Protein AF-A0A5D2Q766-F1 (afdb_monomer_lite)

Radius of gyration: 27.26 Å; chains: 1; bounding box: 67×47×78 Å

InterPro domains:
  IPR008979 Galactose-binding-like domain superfamily [SSF49785] (137-238)
  IPR013857 NADH:ubiquinone oxidoreductase intermediate-associated protein 30 [PF08547] (145-200)
  IPR016040 NAD(P)-binding domain [PF13460] (11-126)
  IPR016040 NAD(P)-binding domain [PF13460] (270-369)
  IPR036291 NAD(P)-binding domain superfamily [SSF51735] (6-380)

Sequence (425 aa):
MGTSDYVLVVGATGGVGRRVVSNFRKKGLPVKALVRNEGKARKMLGPDIELIVGDITKESTLVAQYFKGVKKVINAASVIIGPKEGDTPDRAKYSQGVKFFEPEIKGDSPEMVEYIGMKNLINAVRESVGLRTGKLLFGFEDQLSKELDWGALDDVVMGGVSESTFQIDRTGGEGGKPTGLFKGIVSTANNGGFTSIRTKIRLPFSSLRPVFRARTVSDALPFNPSNVVSFQLMFSKFEYDGKLNPTFVEGPFELPLSTIKAYIKDPITPRFVHVSSAGVTRPDRPGIDLSKQPPAVRLNKELDFVLTFKLKGEDLIRESGIPYTIVRPCALTEEPAGADLVFDQGDNITGKISREEIALICIAALESPYACDKTFEVKSVVPFSEPFTVDPENPPPEKDYNIYFQTLKDGITGKESLEQSAIAV

Foldseek 3Di:
DDLAQEEEEECCLDLLNVLLLVVCVVVVHHYEYEEQDPVSCCVSNNDPHHYQHADLLDLVSLPLVSLRSHQAYEYPDFFDKAAPVDADPFRDAQDDPPHGGDIDTDDDALLSCLASSLLSVLVSNDVRNAFQVFAFQAADDDPDHDDFDKDKDFCVVQVFDWDWDWDWDCQPDDPRHIWIKIKTFFDPPSVGWKIKIKTFDQADPQPDFDDDPLEGDPPDDRDDSVDGTMDMDMDGLAHHPGHGDPPDDGTIDIDTGHTDGHHDDPPDAARYEYEFAQLLLPLLFPPDDLVPDDPCSVCCVVSVNNSPSNVNSVVCVVVSSGWYAYEHEAAEGCADPAADKDKAFLSDDHAYDYSSNVSLLSVLRRVDSLRTQFYIYMHGPDHSNDGDHADPVDGHDDDDCNVVSNVTDHPGHNCVSVVVVVVVD

Structure (mmCIF, N/CA/C/O backbone):
data_AF-A0A5D2Q766-F1
#
_entry.id   AF-A0A5D2Q766-F1
#
loop_
_atom_site.group_PDB
_atom_site.id
_atom_site.type_symbol
_atom_site.label_atom_id
_atom_site.label_alt_id
_atom_site.label_comp_id
_atom_site.label_asym_id
_atom_site.label_entity_id
_atom_site.label_seq_id
_atom_site.pdbx_PDB_ins_code
_atom_site.Cartn_x
_atom_site.Cartn_y
_atom_site.Cartn_z
_atom_site.occupancy
_atom_site.B_iso_or_equiv
_atom_site.auth_seq_id
_atom_site.auth_comp_id
_atom_site.auth_asym_id
_atom_site.auth_atom_id
_atom_site.pdbx_PDB_model_num
ATOM 1 N N . MET A 1 1 ? -17.844 20.133 3.866 1.00 33.69 1 MET A N 1
ATOM 2 C CA . MET A 1 1 ? -17.146 19.501 2.725 1.00 33.69 1 MET A CA 1
ATOM 3 C C . MET A 1 1 ? -17.056 18.013 3.011 1.00 33.69 1 MET A C 1
ATOM 5 O O . MET A 1 1 ? -16.485 17.647 4.034 1.00 33.69 1 MET A O 1
ATOM 9 N N . GLY A 1 2 ? -17.748 17.193 2.216 1.00 37.31 2 GLY A N 1
ATOM 10 C CA . GLY A 1 2 ? -17.831 15.746 2.425 1.00 37.31 2 GLY A CA 1
ATOM 11 C C . GLY A 1 2 ? -16.445 15.109 2.377 1.00 37.31 2 GLY A C 1
ATOM 12 O O . GLY A 1 2 ? -15.607 15.501 1.571 1.00 37.31 2 GLY A O 1
ATOM 13 N N . THR A 1 3 ? -16.177 14.176 3.284 1.00 43.59 3 THR A N 1
ATOM 14 C CA . THR A 1 3 ? -14.939 13.395 3.291 1.00 43.59 3 THR A CA 1
ATOM 15 C C . THR A 1 3 ? -15.003 12.388 2.148 1.00 43.59 3 THR A C 1
ATOM 17 O O . THR A 1 3 ? -15.432 11.260 2.362 1.00 43.59 3 THR A O 1
ATOM 20 N N . SER A 1 4 ? -14.658 12.810 0.932 1.00 56.34 4 SER A N 1
ATOM 21 C CA . SER A 1 4 ? -14.454 11.877 -0.175 1.00 56.34 4 SER A CA 1
ATOM 22 C C . SER A 1 4 ? -13.298 10.940 0.176 1.00 56.34 4 SER A C 1
ATOM 24 O O . SER A 1 4 ? -12.279 11.384 0.711 1.00 56.34 4 SER A O 1
ATOM 26 N N . ASP A 1 5 ? -13.470 9.650 -0.093 1.00 83.06 5 ASP A N 1
ATOM 27 C CA . ASP A 1 5 ? -12.434 8.642 0.106 1.00 83.06 5 ASP A CA 1
ATOM 28 C C . ASP A 1 5 ? -11.456 8.710 -1.071 1.00 83.06 5 ASP A C 1
ATOM 30 O O . ASP A 1 5 ? -11.770 8.279 -2.177 1.00 83.06 5 ASP A O 1
ATOM 34 N N . TYR A 1 6 ? -10.280 9.293 -0.850 1.00 90.69 6 TYR A N 1
ATOM 35 C CA . TYR A 1 6 ? -9.271 9.472 -1.892 1.00 90.69 6 TYR A CA 1
ATOM 36 C C . TYR A 1 6 ? -8.283 8.307 -1.938 1.00 90.69 6 TYR A C 1
ATOM 38 O O . TYR A 1 6 ? -7.861 7.786 -0.897 1.00 90.69 6 TYR A O 1
ATOM 46 N N . VAL A 1 7 ? -7.822 7.990 -3.150 1.00 96.56 7 VAL A N 1
ATOM 47 C CA . VAL A 1 7 ? -6.581 7.237 -3.357 1.00 96.56 7 VAL A CA 1
ATOM 48 C C . VAL A 1 7 ? -5.420 8.221 -3.477 1.00 96.56 7 VAL A C 1
ATOM 50 O O . VAL A 1 7 ? -5.449 9.133 -4.304 1.00 96.56 7 VAL A O 1
ATOM 53 N N . LEU A 1 8 ? -4.385 8.049 -2.660 1.00 98.12 8 LEU A N 1
ATOM 54 C CA . LEU A 1 8 ? -3.136 8.793 -2.790 1.00 98.12 8 LEU A CA 1
ATOM 55 C C . LEU A 1 8 ? -2.185 8.058 -3.733 1.00 98.12 8 LEU A C 1
ATOM 57 O O . LEU A 1 8 ? -1.851 6.901 -3.493 1.00 98.12 8 LEU A O 1
ATOM 61 N N . VAL A 1 9 ? -1.678 8.746 -4.752 1.00 98.62 9 VAL A N 1
ATOM 62 C CA . VAL A 1 9 ? -0.604 8.241 -5.612 1.00 98.62 9 VAL A CA 1
ATOM 63 C C . VAL A 1 9 ? 0.699 8.955 -5.267 1.00 98.62 9 VAL A C 1
ATOM 65 O O . VAL A 1 9 ? 0.835 10.166 -5.459 1.00 98.62 9 VAL A O 1
ATOM 68 N N . VAL A 1 10 ? 1.676 8.194 -4.781 1.00 98.44 10 VAL A N 1
ATOM 69 C CA . VAL A 1 10 ? 3.038 8.670 -4.503 1.00 98.44 10 VAL A CA 1
ATOM 70 C C . VAL A 1 10 ? 3.945 8.279 -5.669 1.00 98.44 10 VAL A C 1
ATOM 72 O O . VAL A 1 10 ? 3.796 7.206 -6.250 1.00 98.44 10 VAL A O 1
ATOM 75 N N . GLY A 1 11 ? 4.847 9.176 -6.080 1.00 96.50 11 GLY A N 1
ATOM 76 C CA . GLY A 1 11 ? 5.590 9.002 -7.335 1.00 96.50 11 GLY A CA 1
ATOM 77 C C . GLY A 1 11 ? 4.735 9.275 -8.582 1.00 96.50 11 GLY A C 1
ATOM 78 O O . GLY A 1 11 ? 5.016 8.759 -9.663 1.00 96.50 11 GLY A O 1
ATOM 79 N N . ALA A 1 12 ? 3.701 10.116 -8.457 1.00 96.19 12 ALA A N 1
ATOM 80 C CA . ALA A 1 12 ? 2.713 10.400 -9.503 1.00 96.19 12 ALA A CA 1
ATOM 81 C C . ALA A 1 12 ? 3.284 11.013 -10.797 1.00 96.19 12 ALA A C 1
ATOM 83 O O . ALA A 1 12 ? 2.662 10.927 -11.847 1.00 96.19 12 ALA A O 1
ATOM 84 N N . THR A 1 13 ? 4.472 11.620 -10.754 1.00 94.62 13 THR A N 1
ATOM 85 C CA . THR A 1 13 ? 5.161 12.141 -11.955 1.00 94.62 13 THR A CA 1
ATOM 86 C C . THR A 1 13 ? 6.127 11.126 -12.584 1.00 94.62 13 THR A C 1
ATOM 88 O O . THR A 1 13 ? 6.763 11.417 -13.599 1.00 94.62 13 THR A O 1
ATOM 91 N N . GLY A 1 14 ? 6.245 9.933 -11.993 1.00 92.94 14 GLY A N 1
ATOM 92 C CA . GLY A 1 14 ? 7.032 8.810 -12.495 1.00 92.94 14 GLY A CA 1
ATOM 93 C C . GLY A 1 14 ? 6.315 8.011 -13.587 1.00 92.94 14 GLY A C 1
ATOM 94 O O . GLY A 1 14 ? 5.166 8.275 -13.936 1.00 92.94 14 GLY A O 1
ATOM 95 N N . GLY A 1 15 ? 7.007 7.011 -14.140 1.00 93.12 15 GLY A N 1
ATOM 96 C CA . GLY A 1 15 ? 6.509 6.234 -15.282 1.00 93.12 15 GLY A CA 1
ATOM 97 C C . GLY A 1 15 ? 5.234 5.430 -14.995 1.00 93.12 15 GLY A C 1
ATOM 98 O O . GLY A 1 15 ? 4.322 5.454 -15.818 1.00 93.12 15 GLY A O 1
ATOM 99 N N . VAL A 1 16 ? 5.170 4.758 -13.839 1.00 97.25 16 VAL A N 1
ATOM 100 C CA . VAL A 1 16 ? 3.989 3.994 -13.387 1.00 97.25 16 VAL A CA 1
ATOM 101 C C . VAL A 1 16 ? 2.967 4.922 -12.729 1.00 97.25 16 VAL A C 1
ATOM 103 O O . VAL A 1 16 ? 1.810 4.948 -13.135 1.00 97.25 16 VAL A O 1
ATOM 106 N N . GLY A 1 17 ? 3.390 5.757 -11.771 1.00 97.69 17 GLY A N 1
ATOM 107 C CA . GLY A 1 17 ? 2.482 6.637 -11.025 1.00 97.69 17 GLY A CA 1
ATOM 108 C C . GLY A 1 17 ? 1.650 7.574 -11.911 1.00 97.69 17 GLY A C 1
ATOM 109 O O . GLY A 1 17 ? 0.458 7.748 -11.662 1.00 97.69 17 GLY A O 1
ATOM 110 N N . ARG A 1 18 ? 2.219 8.112 -13.001 1.00 96.69 18 ARG A N 1
ATOM 111 C CA . ARG A 1 18 ? 1.466 8.948 -13.957 1.00 96.69 18 ARG A CA 1
ATOM 112 C C . ARG A 1 18 ? 0.329 8.180 -14.629 1.00 96.69 18 ARG A C 1
ATOM 114 O O . ARG A 1 18 ? -0.745 8.734 -14.847 1.00 96.69 18 ARG A O 1
AT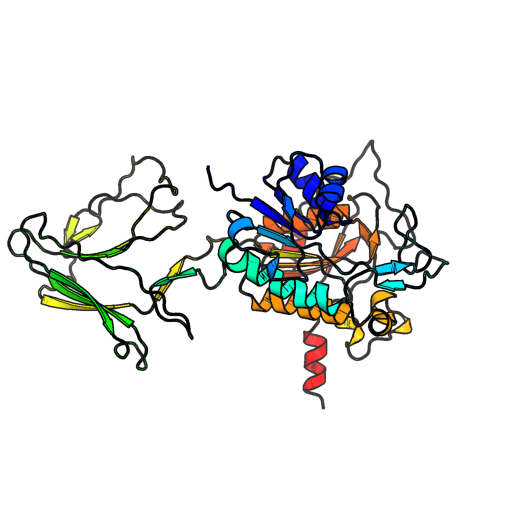OM 121 N N . ARG A 1 19 ? 0.569 6.912 -14.962 1.00 98.00 19 ARG A N 1
ATOM 122 C CA . ARG A 1 19 ? -0.416 6.028 -15.596 1.00 98.00 19 ARG A CA 1
ATOM 123 C C . ARG A 1 19 ? -1.512 5.639 -14.619 1.00 98.00 19 ARG A C 1
ATOM 125 O O . ARG A 1 19 ? -2.681 5.683 -14.983 1.00 98.00 19 ARG A O 1
ATOM 132 N N . VAL A 1 20 ? -1.156 5.386 -13.360 1.00 98.31 20 VAL A N 1
ATOM 133 C CA . VAL A 1 20 ? -2.128 5.185 -12.275 1.00 98.31 20 VAL A CA 1
ATOM 134 C C . VAL A 1 20 ? -3.062 6.395 -12.168 1.00 98.31 20 VAL A C 1
ATOM 136 O O . VAL A 1 20 ? -4.278 6.242 -12.253 1.00 98.31 20 VAL A O 1
ATOM 139 N N . VAL A 1 21 ? -2.508 7.611 -12.076 1.00 97.81 21 VAL A N 1
ATOM 140 C CA . VAL A 1 21 ? -3.301 8.854 -12.041 1.00 97.81 21 VAL A CA 1
ATOM 141 C C . VAL A 1 21 ? -4.197 8.992 -13.275 1.00 97.81 21 VAL A C 1
ATOM 143 O O . VAL A 1 21 ? -5.378 9.306 -13.140 1.00 97.81 21 VAL A O 1
ATOM 146 N N . SER A 1 22 ? -3.659 8.751 -14.475 1.00 96.62 22 SER A N 1
ATOM 147 C CA . SER A 1 22 ? -4.430 8.832 -15.721 1.00 96.62 22 SER A CA 1
ATOM 148 C C . SER A 1 22 ? -5.616 7.863 -15.721 1.00 96.62 22 SER A C 1
ATOM 150 O O . SER A 1 22 ? -6.728 8.269 -16.053 1.00 96.62 22 SER A O 1
ATOM 152 N N . ASN A 1 23 ? -5.408 6.620 -15.283 1.00 96.50 23 ASN A N 1
ATOM 153 C CA . ASN A 1 23 ? -6.459 5.610 -15.203 1.00 96.50 23 ASN A CA 1
ATOM 154 C C . ASN A 1 23 ? -7.538 5.961 -14.168 1.00 96.50 23 ASN A C 1
ATOM 156 O O . ASN A 1 23 ? -8.722 5.856 -14.485 1.00 96.50 23 ASN A O 1
ATOM 160 N N . PHE A 1 24 ? -7.173 6.461 -12.981 1.00 95.50 24 PHE A N 1
ATOM 161 C CA . PHE A 1 24 ? -8.167 6.949 -12.013 1.00 95.50 24 PHE A CA 1
ATOM 162 C C . PHE A 1 24 ? -9.009 8.094 -12.582 1.00 95.50 24 PHE A C 1
ATOM 164 O O . PHE A 1 24 ? -10.233 8.063 -12.466 1.00 95.50 24 PHE A O 1
ATOM 171 N N . ARG A 1 25 ? -8.377 9.064 -13.261 1.00 93.81 25 ARG A N 1
ATOM 172 C CA . ARG A 1 25 ? -9.096 10.174 -13.905 1.00 93.81 25 ARG A CA 1
ATOM 173 C C . ARG A 1 25 ? -10.057 9.686 -14.987 1.00 93.81 25 ARG A C 1
ATOM 175 O O . ARG A 1 25 ? -11.198 10.132 -15.008 1.00 93.81 25 ARG A O 1
ATOM 182 N N . LYS A 1 26 ? -9.628 8.752 -15.846 1.00 93.25 26 LYS A N 1
ATOM 183 C CA . LYS A 1 26 ? -10.492 8.141 -16.875 1.00 93.25 26 LYS A CA 1
ATOM 184 C C . LYS A 1 26 ? -11.706 7.434 -16.262 1.00 93.25 26 LYS A C 1
ATOM 186 O O . LYS A 1 26 ? -12.789 7.509 -16.827 1.00 93.25 26 LYS A O 1
ATOM 191 N N . LYS A 1 27 ? -11.536 6.791 -15.101 1.00 90.31 27 LYS A N 1
ATOM 192 C CA . LYS A 1 27 ? -12.610 6.109 -14.357 1.00 90.31 27 LYS A CA 1
ATOM 193 C C . LYS A 1 27 ? -13.446 7.050 -13.467 1.00 90.31 27 LYS A C 1
ATOM 195 O O . LYS A 1 27 ? -14.343 6.578 -12.780 1.00 90.31 27 LYS A O 1
ATOM 200 N N . GLY A 1 28 ? -13.160 8.358 -13.445 1.00 89.81 28 GLY A N 1
ATOM 201 C CA . GLY A 1 28 ? -13.872 9.332 -12.604 1.00 89.81 28 GLY A CA 1
ATOM 202 C C . GLY A 1 28 ? -13.662 9.137 -11.097 1.00 89.81 28 GLY A C 1
ATOM 203 O O . GLY A 1 28 ? -14.458 9.611 -10.290 1.00 89.81 28 GLY A O 1
ATOM 204 N N . LEU A 1 29 ? -12.607 8.421 -10.708 1.00 87.94 29 LEU A N 1
ATOM 205 C CA . LEU A 1 29 ? -12.331 8.069 -9.322 1.00 87.94 29 LEU A CA 1
ATOM 206 C C . LEU A 1 29 ? -11.473 9.152 -8.634 1.00 87.94 29 LEU A C 1
ATOM 208 O O . LEU A 1 29 ? -10.527 9.669 -9.239 1.00 87.94 29 LEU A O 1
ATOM 212 N N . PRO A 1 30 ? -11.760 9.491 -7.363 1.00 91.00 30 PRO A N 1
ATOM 213 C CA . PRO A 1 30 ? -11.058 10.545 -6.635 1.00 91.00 30 PRO A CA 1
ATOM 214 C C . PRO A 1 30 ? -9.603 10.160 -6.332 1.00 91.00 30 PRO A C 1
ATOM 216 O O . PRO A 1 30 ? -9.321 9.186 -5.630 1.00 91.00 30 PRO A O 1
ATOM 219 N N . VAL A 1 31 ? -8.664 10.975 -6.817 1.00 95.12 31 VAL A N 1
ATOM 220 C CA . VAL A 1 31 ? -7.222 10.742 -6.674 1.00 95.12 31 VAL A CA 1
ATOM 221 C C . VAL A 1 31 ? -6.493 12.006 -6.223 1.00 95.12 31 VAL A C 1
ATOM 223 O O . VAL A 1 31 ? -6.722 13.090 -6.762 1.00 95.12 31 VAL A O 1
ATOM 226 N N . LYS A 1 32 ? -5.585 11.854 -5.252 1.00 96.38 32 LYS A N 1
ATOM 227 C CA . LYS A 1 32 ? -4.598 12.874 -4.868 1.00 96.38 32 LYS A CA 1
ATOM 228 C C . LYS A 1 32 ? -3.207 12.430 -5.296 1.00 96.38 32 LYS A C 1
ATOM 230 O O . LYS A 1 32 ? -2.880 11.249 -5.193 1.00 96.38 32 LYS A O 1
ATOM 235 N N . ALA A 1 33 ? -2.361 13.360 -5.715 1.00 98.00 33 ALA A N 1
ATOM 236 C CA . ALA A 1 33 ? -0.972 13.069 -6.065 1.00 98.00 33 ALA A CA 1
ATOM 237 C C . ALA A 1 33 ? 0.001 13.743 -5.088 1.00 98.00 33 ALA A C 1
ATOM 239 O O . ALA A 1 33 ? 0.001 14.967 -4.963 1.00 98.00 33 ALA A O 1
ATOM 240 N N . LEU A 1 34 ? 0.861 12.952 -4.435 1.00 98.00 34 LEU A N 1
ATOM 241 C CA . LEU A 1 34 ? 1.992 13.473 -3.659 1.00 98.00 34 LEU A CA 1
ATOM 242 C C . LEU A 1 34 ? 3.156 13.774 -4.607 1.00 98.00 34 LEU A C 1
ATOM 244 O O . LEU A 1 34 ? 3.647 12.881 -5.311 1.00 98.00 34 LEU A O 1
ATOM 248 N N . VAL A 1 35 ? 3.591 15.032 -4.643 1.00 97.25 35 VAL A N 1
ATOM 249 C CA . VAL A 1 35 ? 4.596 15.519 -5.595 1.00 97.25 35 VAL A CA 1
ATOM 250 C C . VAL A 1 35 ? 5.613 16.443 -4.933 1.00 97.25 35 VAL A C 1
ATOM 252 O O . VAL A 1 35 ? 5.270 17.275 -4.104 1.00 97.25 35 VAL A O 1
ATOM 255 N N . ARG A 1 36 ? 6.875 16.351 -5.369 1.00 95.19 36 ARG A N 1
ATOM 256 C CA . ARG A 1 36 ? 7.952 17.242 -4.898 1.00 95.19 36 ARG A CA 1
ATOM 257 C C . ARG A 1 36 ? 7.919 18.628 -5.544 1.00 95.19 36 ARG A C 1
ATOM 259 O O . ARG A 1 36 ? 8.296 19.611 -4.924 1.00 95.19 36 ARG A O 1
ATOM 266 N N . ASN A 1 37 ? 7.497 18.707 -6.808 1.00 95.00 37 ASN A N 1
ATOM 267 C CA . ASN A 1 37 ? 7.486 19.944 -7.588 1.00 95.00 37 ASN A CA 1
ATOM 268 C C . ASN A 1 37 ? 6.102 20.156 -8.208 1.00 95.00 37 ASN A C 1
ATOM 270 O O . ASN A 1 37 ? 5.711 19.427 -9.125 1.00 95.00 37 ASN A O 1
ATOM 274 N N . GLU A 1 38 ? 5.378 21.158 -7.710 1.00 96.00 38 GLU A N 1
ATOM 275 C CA . GLU A 1 38 ? 4.026 21.476 -8.169 1.00 96.00 38 GLU A CA 1
ATOM 276 C C . GLU A 1 38 ? 3.994 21.887 -9.645 1.00 96.00 38 GLU A C 1
ATOM 278 O O . GLU A 1 38 ? 3.209 21.337 -10.413 1.00 96.00 38 GLU A O 1
ATOM 283 N N . GLY A 1 39 ? 4.879 22.790 -10.082 1.00 96.00 39 GLY A N 1
ATOM 284 C CA . GLY A 1 39 ? 4.891 23.274 -11.466 1.00 96.00 39 GLY A CA 1
ATOM 285 C C . GLY A 1 39 ? 5.077 22.149 -12.490 1.00 96.00 39 GLY A C 1
ATOM 286 O O . GLY A 1 39 ? 4.365 22.084 -13.495 1.00 96.00 39 GLY A O 1
ATOM 287 N N . LYS A 1 40 ? 5.986 21.207 -12.214 1.00 94.19 40 LYS A N 1
ATOM 288 C CA . LYS A 1 40 ? 6.177 19.992 -13.020 1.00 94.19 40 LYS A CA 1
ATOM 289 C C . LYS A 1 40 ? 4.933 19.103 -12.984 1.00 94.19 40 LYS A C 1
ATOM 291 O O . LYS A 1 40 ? 4.513 18.610 -14.028 1.00 94.19 40 LYS A O 1
ATOM 296 N N . ALA A 1 41 ? 4.341 18.902 -11.807 1.00 95.88 41 ALA A N 1
ATOM 297 C CA . ALA A 1 41 ? 3.150 18.075 -11.651 1.00 95.88 41 ALA A CA 1
ATOM 298 C C . ALA A 1 41 ? 1.951 18.633 -12.428 1.00 95.88 41 ALA A C 1
ATOM 300 O O . ALA A 1 41 ? 1.324 17.878 -13.164 1.00 95.88 41 ALA A O 1
ATOM 301 N N . ARG A 1 42 ? 1.685 19.943 -12.360 1.00 95.38 42 ARG A N 1
ATOM 302 C CA . ARG A 1 42 ? 0.602 20.603 -13.112 1.00 95.38 42 ARG A CA 1
ATOM 303 C C . ARG A 1 42 ? 0.769 20.433 -14.621 1.00 95.38 42 ARG A C 1
ATOM 305 O O . ARG A 1 42 ? -0.186 20.074 -15.301 1.00 95.38 42 ARG A O 1
ATOM 312 N N . LYS A 1 43 ? 1.994 20.602 -15.134 1.00 95.31 43 LYS A N 1
ATOM 313 C CA . LYS A 1 43 ? 2.309 20.374 -16.557 1.00 95.31 43 LYS A CA 1
ATOM 314 C C . LYS A 1 43 ? 2.071 18.924 -16.989 1.00 95.31 43 LYS A C 1
ATOM 316 O O . LYS A 1 43 ? 1.634 18.690 -18.107 1.00 95.31 43 LYS A O 1
ATOM 321 N N . MET A 1 44 ? 2.377 17.952 -16.126 1.00 94.44 44 MET A N 1
ATOM 322 C CA . MET A 1 44 ? 2.306 16.525 -16.469 1.00 94.44 44 MET A CA 1
ATOM 323 C C . MET A 1 44 ? 0.941 15.878 -16.211 1.00 94.44 44 MET A C 1
ATOM 325 O O . MET A 1 44 ? 0.588 14.929 -16.905 1.00 94.44 44 MET A O 1
ATOM 329 N N . LEU A 1 45 ? 0.220 16.324 -15.182 1.00 95.25 45 LEU A N 1
ATOM 330 C CA . LEU A 1 45 ? -0.993 15.676 -14.671 1.00 95.25 45 LEU A CA 1
ATOM 331 C C . LEU A 1 45 ? -2.259 16.504 -14.925 1.00 95.25 45 LEU A C 1
ATOM 333 O O . LEU A 1 45 ? -3.361 15.975 -14.780 1.00 95.25 45 LEU A O 1
ATOM 337 N N . GLY A 1 46 ? -2.108 17.767 -15.334 1.00 90.88 46 GLY A N 1
ATOM 338 C CA . GLY A 1 46 ? -3.190 18.722 -15.558 1.00 90.88 46 GLY A CA 1
ATOM 339 C C . GLY A 1 46 ? -3.462 19.629 -14.349 1.00 90.88 46 GLY A C 1
ATOM 340 O O . GLY A 1 46 ? -2.931 19.400 -13.258 1.00 90.88 46 GLY A O 1
ATOM 341 N N . PRO A 1 47 ? -4.282 20.678 -14.530 1.00 90.19 47 PRO A N 1
ATOM 342 C CA . PRO A 1 47 ? -4.572 21.649 -13.476 1.00 90.19 47 PRO A CA 1
ATOM 343 C C . PRO A 1 47 ? -5.490 21.090 -12.380 1.00 90.19 47 PRO A C 1
ATOM 345 O O . PRO A 1 47 ? -5.264 21.388 -11.211 1.00 90.19 47 PRO A O 1
ATOM 348 N N . ASP A 1 48 ? -6.445 20.225 -12.732 1.00 88.00 48 ASP A N 1
ATOM 349 C CA . ASP A 1 48 ? -7.574 19.851 -11.859 1.00 88.00 48 ASP A CA 1
ATOM 350 C C . ASP A 1 48 ? -7.271 18.749 -10.835 1.00 88.00 48 ASP A C 1
ATOM 352 O O . ASP A 1 48 ? -8.132 18.383 -10.037 1.00 88.00 48 ASP A O 1
ATOM 356 N N . ILE A 1 49 ? -6.068 18.169 -10.858 1.00 91.88 49 ILE A N 1
ATOM 357 C CA . ILE A 1 49 ? -5.701 17.130 -9.894 1.00 91.88 49 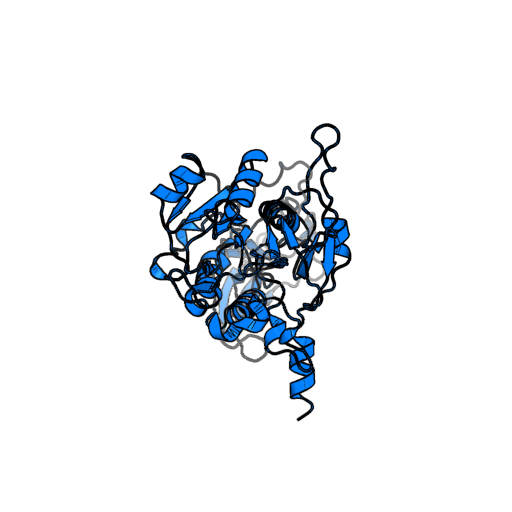ILE A CA 1
ATOM 358 C C . ILE A 1 49 ? -5.435 17.738 -8.516 1.00 91.88 49 ILE A C 1
ATOM 360 O O . ILE A 1 49 ? -4.740 18.747 -8.381 1.00 91.88 49 ILE A O 1
ATOM 364 N N . GLU A 1 50 ? -5.930 17.101 -7.462 1.00 93.62 50 GLU A N 1
ATOM 365 C CA . GLU A 1 50 ? -5.573 17.503 -6.109 1.00 93.62 50 GLU A CA 1
ATOM 366 C C . GLU A 1 50 ? -4.125 17.084 -5.811 1.00 93.62 50 GLU A C 1
ATOM 368 O O . GLU A 1 50 ? -3.765 15.905 -5.887 1.00 93.62 50 GLU A O 1
ATOM 373 N N . LEU A 1 51 ? -3.273 18.063 -5.506 1.00 96.00 51 LEU A N 1
ATOM 374 C CA . LEU A 1 51 ? -1.861 17.838 -5.212 1.00 96.00 51 LEU A CA 1
ATOM 375 C C . LEU A 1 51 ? -1.602 17.992 -3.719 1.00 96.00 51 LEU A C 1
ATOM 377 O O . LEU A 1 51 ? -2.074 18.936 -3.091 1.00 96.00 51 LEU A O 1
ATOM 381 N N . ILE A 1 52 ? -0.780 17.097 -3.186 1.00 96.62 52 ILE A N 1
ATOM 382 C CA . ILE A 1 52 ? -0.088 17.291 -1.916 1.00 96.62 52 ILE A CA 1
ATOM 383 C C . ILE A 1 52 ? 1.367 17.568 -2.278 1.00 96.62 52 ILE A C 1
ATOM 385 O O . ILE A 1 52 ? 2.016 16.734 -2.911 1.00 96.62 52 ILE A O 1
ATOM 389 N N . VAL A 1 53 ? 1.876 18.746 -1.925 1.00 96.88 53 VAL A N 1
ATOM 390 C CA . VAL A 1 53 ? 3.284 19.082 -2.155 1.00 96.88 53 VAL A CA 1
ATOM 391 C C . VAL A 1 53 ? 4.093 18.613 -0.954 1.00 96.88 53 VAL A C 1
ATOM 393 O O . VAL A 1 53 ? 3.864 19.070 0.162 1.00 96.88 53 VAL A O 1
ATOM 396 N N . GLY A 1 54 ? 5.018 17.685 -1.180 1.00 96.88 54 GLY A N 1
ATOM 397 C CA . GLY A 1 54 ? 5.830 17.088 -0.126 1.00 96.88 54 GLY A CA 1
ATOM 398 C C . GLY A 1 54 ? 6.910 16.163 -0.677 1.00 96.88 54 GLY A C 1
ATOM 399 O O . GLY A 1 54 ? 6.852 15.706 -1.823 1.00 96.88 54 GLY A O 1
ATOM 400 N N . ASP A 1 55 ? 7.911 15.898 0.151 1.00 96.69 55 ASP A N 1
ATOM 401 C CA . ASP A 1 55 ? 9.050 15.043 -0.148 1.00 96.69 55 ASP A CA 1
ATOM 402 C C . ASP A 1 55 ? 9.132 13.931 0.895 1.00 96.69 55 ASP A C 1
ATOM 404 O O . ASP A 1 55 ? 9.331 14.192 2.079 1.00 96.69 55 ASP A O 1
ATOM 408 N N . ILE A 1 56 ? 8.988 12.678 0.459 1.00 97.44 56 ILE A N 1
ATOM 409 C CA . ILE A 1 56 ? 8.998 11.540 1.381 1.00 97.44 56 ILE A CA 1
ATOM 410 C C . ILE A 1 56 ? 10.329 11.411 2.131 1.00 97.44 56 ILE A C 1
ATOM 412 O O . ILE A 1 56 ? 10.344 10.942 3.263 1.00 97.44 56 ILE A O 1
ATOM 416 N N . THR A 1 57 ? 11.430 11.908 1.564 1.00 97.25 57 THR A N 1
ATOM 417 C CA . THR A 1 57 ? 12.744 11.918 2.226 1.00 97.25 57 THR A CA 1
ATOM 418 C C . THR A 1 57 ? 12.817 12.910 3.397 1.00 97.25 57 THR A C 1
ATOM 420 O O . THR A 1 57 ? 13.753 12.857 4.192 1.00 97.25 57 THR A O 1
ATOM 423 N N . LYS A 1 58 ? 11.824 13.803 3.537 1.00 97.25 58 LYS A N 1
ATOM 424 C CA . LYS A 1 58 ? 11.765 14.873 4.541 1.00 97.25 58 LYS A CA 1
ATOM 425 C C . LYS A 1 58 ? 10.443 14.817 5.302 1.00 97.25 58 LYS A C 1
ATOM 427 O O . LYS A 1 58 ? 9.446 15.405 4.878 1.00 97.25 58 LYS A O 1
ATOM 432 N N . GLU A 1 59 ? 10.459 14.165 6.462 1.00 95.69 59 GLU A N 1
ATOM 433 C CA . GLU A 1 59 ? 9.285 13.988 7.331 1.00 95.69 59 GLU A CA 1
ATOM 434 C C . GLU A 1 59 ? 8.530 15.299 7.605 1.00 95.69 59 GLU A C 1
ATOM 436 O O . GLU A 1 59 ? 7.305 15.334 7.517 1.00 95.69 59 GLU A O 1
ATOM 441 N N . SER A 1 60 ? 9.249 16.405 7.825 1.00 96.06 60 SER A N 1
ATOM 442 C CA . SER A 1 60 ? 8.665 17.729 8.092 1.00 96.06 60 SER A CA 1
ATOM 443 C C . SER A 1 60 ? 7.750 18.259 6.981 1.00 96.06 60 SER A C 1
ATOM 445 O O . SER A 1 60 ? 6.940 19.152 7.224 1.00 96.06 60 SER A O 1
ATOM 447 N N . THR A 1 61 ? 7.848 17.715 5.766 1.00 96.69 61 THR A N 1
ATOM 448 C CA . THR A 1 61 ? 6.993 18.094 4.634 1.00 96.69 61 THR A CA 1
ATOM 449 C C . THR A 1 61 ? 5.710 17.261 4.542 1.00 96.69 61 THR A C 1
ATOM 451 O O . THR A 1 61 ? 4.778 17.644 3.834 1.00 96.69 61 THR A O 1
ATOM 454 N N . LEU A 1 62 ? 5.617 16.143 5.270 1.00 95.56 62 LEU A N 1
ATOM 455 C CA . LEU A 1 62 ? 4.482 15.218 5.238 1.00 95.56 62 LEU A CA 1
ATOM 456 C C . LEU A 1 62 ? 3.474 15.525 6.354 1.00 95.56 62 LEU A C 1
ATOM 458 O O . LEU A 1 62 ? 3.192 14.702 7.224 1.00 95.56 62 LEU A O 1
ATOM 462 N N . VAL A 1 63 ? 2.894 16.723 6.324 1.00 88.94 63 VAL A N 1
ATOM 463 C CA . VAL A 1 63 ? 1.939 17.154 7.355 1.00 88.94 63 VAL A CA 1
ATOM 464 C C . VAL A 1 63 ? 0.665 16.297 7.307 1.00 88.94 63 VAL A C 1
ATOM 466 O O . VAL A 1 63 ? -0.058 16.302 6.309 1.00 88.94 63 VAL A O 1
ATOM 469 N N . ALA A 1 64 ? 0.342 15.618 8.415 1.00 81.12 64 ALA A N 1
ATOM 470 C CA . ALA A 1 64 ? -0.786 14.683 8.538 1.00 81.12 64 ALA A CA 1
ATOM 471 C C . ALA A 1 64 ? -2.134 15.238 8.030 1.00 81.12 64 ALA A C 1
ATOM 473 O O . ALA A 1 64 ? -2.945 14.507 7.459 1.00 81.12 64 ALA A O 1
ATOM 474 N N . GLN A 1 65 ? -2.370 16.547 8.183 1.00 81.56 65 GLN A N 1
ATOM 475 C CA . GLN A 1 65 ? -3.600 17.205 7.731 1.00 81.56 65 GLN A CA 1
ATOM 476 C C . GLN A 1 65 ? -3.849 17.068 6.220 1.00 81.56 65 GLN A C 1
ATOM 478 O O . GLN A 1 65 ? -5.004 16.980 5.801 1.00 81.56 65 GLN A O 1
ATOM 483 N N . TYR A 1 66 ? -2.791 17.003 5.405 1.00 88.44 66 TYR A N 1
ATOM 484 C CA . TYR A 1 66 ? -2.910 16.876 3.950 1.00 88.44 66 TYR A CA 1
ATOM 485 C C . TYR A 1 66 ? -3.389 15.483 3.524 1.00 88.44 66 TYR A C 1
ATOM 487 O O . TYR A 1 66 ? -4.021 15.331 2.479 1.00 88.44 66 TYR A O 1
ATOM 495 N N . PHE A 1 67 ? -3.182 14.477 4.376 1.00 89.50 67 PHE A N 1
ATOM 496 C CA . PHE A 1 67 ? -3.594 13.090 4.151 1.00 89.50 67 PHE A CA 1
ATOM 497 C C . PHE A 1 67 ? -5.010 12.791 4.661 1.00 89.50 67 PHE A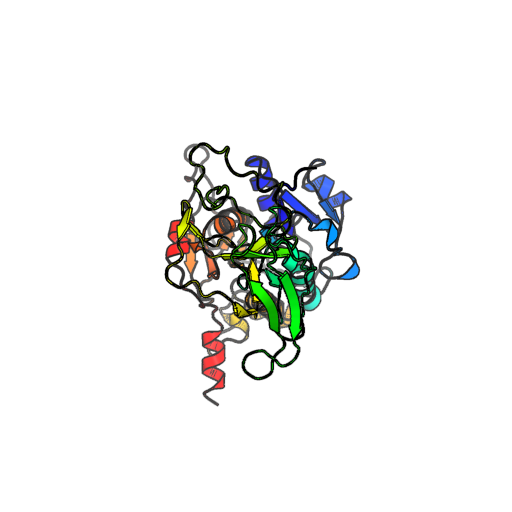 C 1
ATOM 499 O O . PHE A 1 67 ? -5.491 11.656 4.568 1.00 89.50 67 PHE A O 1
ATOM 506 N N . LYS A 1 68 ? -5.726 13.796 5.182 1.00 82.94 68 LYS A N 1
ATOM 507 C CA . LYS A 1 68 ? -7.118 13.638 5.615 1.00 82.94 68 LYS A CA 1
ATOM 508 C C . LYS A 1 68 ? -7.999 13.205 4.435 1.00 82.94 68 LYS A C 1
ATOM 510 O O . LYS A 1 68 ? -8.012 13.843 3.384 1.00 82.94 68 LYS A O 1
ATOM 515 N N . GLY A 1 69 ? -8.750 12.121 4.634 1.00 83.19 69 GLY A N 1
ATOM 516 C CA . GLY A 1 69 ? -9.614 11.525 3.606 1.00 83.19 69 GLY A CA 1
ATOM 517 C C . GLY A 1 69 ? -8.908 10.521 2.688 1.00 83.19 69 GLY A C 1
ATOM 518 O O . GLY A 1 69 ? -9.577 9.850 1.913 1.00 83.19 69 GLY A O 1
ATOM 519 N N . VAL A 1 70 ? -7.584 10.360 2.788 1.00 91.75 70 VAL A N 1
ATOM 520 C CA . VAL A 1 70 ? -6.862 9.291 2.082 1.00 91.75 70 VAL A CA 1
ATOM 521 C C . VAL A 1 70 ? -7.194 7.943 2.722 1.00 91.75 70 VAL A C 1
ATOM 523 O O . VAL A 1 70 ? -6.898 7.723 3.894 1.00 91.75 70 VAL A O 1
ATOM 526 N N . LYS A 1 71 ? -7.792 7.030 1.955 1.00 90.94 71 LYS A N 1
ATOM 527 C CA . LYS A 1 71 ? -8.154 5.677 2.424 1.00 90.94 71 LYS A CA 1
ATOM 528 C C . LYS A 1 71 ? -7.301 4.569 1.846 1.00 90.94 71 LYS A C 1
ATOM 530 O O . LYS A 1 71 ? -7.281 3.472 2.397 1.00 90.94 71 LYS A O 1
ATOM 535 N N . LYS A 1 72 ? -6.647 4.839 0.723 1.00 95.75 72 LYS A N 1
ATOM 536 C CA . LYS A 1 72 ? -5.812 3.889 -0.001 1.00 95.75 72 LYS A CA 1
ATOM 537 C C . LYS A 1 72 ? -4.602 4.627 -0.565 1.00 95.75 72 LYS A C 1
ATOM 539 O O . LYS A 1 72 ? -4.709 5.802 -0.922 1.00 95.75 72 LYS A O 1
ATOM 544 N N . VAL A 1 73 ? -3.467 3.949 -0.656 1.00 98.44 73 VAL A N 1
ATOM 545 C CA . VAL A 1 73 ? -2.218 4.491 -1.202 1.00 98.44 73 VAL A CA 1
ATOM 546 C C . VAL A 1 73 ? -1.709 3.561 -2.293 1.00 98.44 73 VAL A C 1
ATOM 548 O O . VAL A 1 73 ? -1.636 2.355 -2.084 1.00 98.44 73 VAL A O 1
ATOM 551 N N . ILE A 1 74 ? -1.320 4.123 -3.435 1.00 98.81 74 ILE A N 1
ATOM 552 C CA . ILE A 1 74 ? -0.434 3.468 -4.398 1.00 98.81 74 ILE A CA 1
ATOM 553 C C . ILE A 1 74 ? 0.906 4.193 -4.348 1.00 98.81 74 ILE A C 1
ATOM 555 O O . ILE A 1 74 ? 1.025 5.347 -4.771 1.00 98.81 74 ILE A O 1
ATOM 559 N N . ASN A 1 75 ? 1.920 3.518 -3.817 1.00 98.81 75 ASN A N 1
ATOM 560 C CA . ASN A 1 75 ? 3.276 4.031 -3.767 1.00 98.81 75 ASN A CA 1
ATOM 561 C C . ASN A 1 75 ? 4.099 3.506 -4.947 1.00 98.81 75 ASN A C 1
ATOM 563 O O . ASN A 1 75 ? 4.540 2.356 -4.944 1.00 98.81 75 ASN A O 1
ATOM 567 N N . ALA A 1 76 ? 4.337 4.387 -5.916 1.00 98.25 76 ALA A N 1
ATOM 568 C CA . ALA A 1 76 ? 5.231 4.176 -7.049 1.00 98.25 76 ALA A CA 1
ATOM 569 C C . ALA A 1 76 ? 6.447 5.124 -7.018 1.00 98.25 76 ALA A C 1
ATOM 571 O O . ALA A 1 76 ? 7.083 5.343 -8.055 1.00 98.25 76 ALA A O 1
ATOM 572 N N . ALA A 1 77 ? 6.755 5.733 -5.864 1.00 96.62 77 ALA A N 1
ATOM 573 C CA . ALA A 1 77 ? 8.026 6.425 -5.692 1.00 96.62 77 ALA A CA 1
ATOM 574 C C . ALA A 1 77 ? 9.164 5.410 -5.607 1.00 96.62 77 ALA A C 1
ATOM 576 O O . ALA A 1 77 ? 9.025 4.336 -5.031 1.00 96.62 77 ALA A O 1
ATOM 577 N N . SER A 1 78 ? 10.283 5.773 -6.215 1.00 93.56 78 SER A N 1
ATOM 578 C CA . SER A 1 78 ? 11.509 4.994 -6.206 1.00 93.56 78 SER A CA 1
ATOM 579 C C . SER A 1 78 ? 12.672 5.938 -6.484 1.00 93.56 78 SER A C 1
ATOM 581 O O . SER A 1 78 ? 12.471 7.013 -7.071 1.00 93.56 78 SER A O 1
ATOM 583 N N . VAL A 1 79 ? 13.874 5.546 -6.069 1.00 91.94 79 VAL A N 1
ATOM 584 C CA . VAL A 1 79 ? 15.104 6.234 -6.454 1.00 91.94 79 VAL A CA 1
ATOM 585 C C . VAL A 1 79 ? 15.183 6.330 -7.981 1.00 91.94 79 VAL A C 1
ATOM 587 O O . VAL A 1 79 ? 14.832 5.402 -8.717 1.00 91.94 79 VAL A O 1
ATOM 590 N N . ILE A 1 80 ? 15.601 7.492 -8.478 1.00 85.94 80 ILE A N 1
ATOM 591 C CA . ILE A 1 80 ? 15.783 7.681 -9.913 1.00 85.94 80 ILE A CA 1
ATOM 592 C C . ILE A 1 80 ? 17.167 7.153 -10.237 1.00 85.94 80 ILE A C 1
ATOM 594 O O . ILE A 1 80 ? 18.163 7.736 -9.829 1.00 85.94 80 ILE A O 1
ATOM 598 N N . ILE A 1 81 ? 17.221 6.060 -10.983 1.00 82.56 81 ILE A N 1
ATOM 599 C CA . ILE A 1 81 ? 18.470 5.570 -11.545 1.00 82.56 81 ILE A CA 1
ATOM 600 C C . ILE A 1 81 ? 18.335 5.670 -13.055 1.00 82.56 81 ILE A C 1
ATOM 602 O O . ILE A 1 81 ? 17.337 5.225 -13.633 1.00 82.56 81 ILE A O 1
ATOM 606 N N . GLY A 1 82 ? 19.312 6.315 -13.675 1.00 78.25 82 GLY A N 1
ATOM 607 C CA . GLY A 1 82 ? 19.344 6.526 -15.113 1.00 78.25 82 GLY A CA 1
ATOM 608 C C . GLY A 1 82 ? 20.749 6.320 -15.660 1.00 78.25 82 GLY A C 1
ATOM 609 O O . GLY A 1 82 ? 21.696 6.189 -14.889 1.00 78.25 82 GLY A O 1
ATOM 610 N N . PRO A 1 83 ? 20.898 6.286 -16.985 1.00 78.44 83 PRO A N 1
ATOM 611 C CA . PRO A 1 83 ? 22.209 6.276 -17.618 1.00 78.44 83 PRO A CA 1
ATOM 612 C C . PRO A 1 83 ? 22.965 7.583 -17.326 1.00 78.44 83 PRO A C 1
ATOM 614 O O . PRO A 1 83 ? 22.355 8.667 -17.348 1.00 78.44 83 PRO A O 1
ATOM 617 N N . LYS A 1 84 ? 24.288 7.481 -17.123 1.00 77.62 84 LYS A N 1
ATOM 618 C CA . LYS A 1 84 ? 25.204 8.638 -17.023 1.00 77.62 84 LYS A CA 1
ATOM 619 C C . LYS A 1 84 ? 25.128 9.551 -18.249 1.00 77.62 84 LYS A C 1
ATOM 621 O O . LYS A 1 84 ? 25.176 10.767 -18.134 1.00 77.62 84 LYS A O 1
ATOM 626 N N . GLU A 1 85 ? 24.937 8.960 -19.428 1.00 73.19 85 GLU A N 1
ATOM 627 C CA . GLU A 1 85 ? 24.822 9.672 -20.711 1.00 73.19 85 GLU A CA 1
ATOM 628 C C . GLU A 1 85 ? 23.481 10.425 -20.886 1.00 73.19 85 GLU A C 1
ATOM 630 O O . GLU A 1 85 ? 23.312 11.156 -21.860 1.00 73.19 85 GLU A O 1
ATOM 635 N N . GLY A 1 86 ? 22.525 10.281 -19.956 1.00 69.12 86 GLY A N 1
ATOM 636 C CA . GLY A 1 86 ? 21.176 10.851 -20.070 1.00 69.12 86 GLY A CA 1
ATOM 637 C C . GLY A 1 86 ? 20.151 9.892 -20.694 1.00 69.12 86 GLY A C 1
ATOM 638 O O . GLY A 1 86 ? 20.501 8.966 -21.421 1.00 69.12 86 GLY A O 1
ATOM 639 N N . ASP A 1 87 ? 18.871 10.065 -20.340 1.00 65.38 87 ASP A N 1
ATOM 640 C CA . ASP A 1 87 ? 17.792 9.166 -20.782 1.00 65.38 87 ASP A CA 1
ATOM 641 C C . ASP A 1 87 ? 17.550 9.266 -22.295 1.00 65.38 87 ASP A C 1
ATOM 643 O O . ASP A 1 87 ? 17.515 10.358 -22.864 1.00 65.38 87 ASP A O 1
ATOM 647 N N . THR A 1 88 ? 17.276 8.125 -22.930 1.00 65.94 88 THR A N 1
ATOM 648 C CA . THR A 1 88 ? 16.715 8.079 -24.288 1.00 65.94 88 THR A CA 1
ATOM 649 C C . THR A 1 88 ? 15.198 8.343 -24.260 1.00 65.94 88 THR A C 1
ATOM 651 O O . THR A 1 88 ? 14.572 8.162 -23.208 1.00 65.94 88 THR A O 1
ATOM 654 N N . PRO A 1 89 ? 14.562 8.730 -25.389 1.00 60.44 89 PRO A N 1
ATOM 655 C CA . PRO A 1 89 ? 13.105 8.904 -25.462 1.00 60.44 89 PRO A CA 1
ATOM 656 C C . PRO A 1 89 ? 12.313 7.688 -24.952 1.00 60.44 89 PRO A C 1
ATOM 658 O O . PRO A 1 89 ? 11.314 7.854 -24.251 1.00 60.44 89 PRO A O 1
ATOM 661 N N . ASP A 1 90 ? 12.823 6.480 -25.205 1.00 62.88 90 ASP A N 1
ATOM 662 C CA . ASP A 1 90 ? 12.205 5.209 -24.802 1.00 62.88 90 ASP A CA 1
ATOM 663 C C . ASP A 1 90 ? 12.546 4.777 -23.364 1.00 62.88 90 ASP A C 1
ATOM 665 O O . ASP A 1 90 ? 12.107 3.720 -22.902 1.00 62.88 90 ASP A O 1
ATOM 669 N N . ARG A 1 91 ? 13.338 5.581 -22.636 1.00 61.78 91 ARG A N 1
ATOM 670 C CA . ARG A 1 91 ? 13.854 5.274 -21.289 1.00 61.78 91 ARG A CA 1
ATOM 671 C C . ARG A 1 91 ? 14.502 3.893 -21.215 1.00 61.78 91 ARG A C 1
ATOM 673 O O . ARG A 1 91 ? 14.201 3.090 -20.321 1.00 61.78 91 ARG A O 1
ATOM 680 N N . ALA A 1 92 ? 15.382 3.629 -22.176 1.00 60.16 92 ALA A N 1
ATOM 681 C CA . ALA A 1 92 ? 16.199 2.428 -22.211 1.00 60.16 92 ALA A CA 1
ATOM 682 C C . ALA A 1 92 ? 16.972 2.268 -20.890 1.00 60.16 92 ALA A C 1
ATOM 684 O O . ALA A 1 92 ? 17.641 3.194 -20.438 1.00 60.16 92 ALA A O 1
ATOM 685 N N . LYS A 1 93 ? 16.857 1.100 -20.243 1.00 59.03 93 LYS A N 1
ATOM 686 C CA . LYS A 1 93 ? 17.613 0.771 -19.019 1.00 59.03 93 LYS A CA 1
ATOM 687 C C . LYS A 1 93 ? 19.000 0.201 -19.356 1.00 59.03 93 LYS A C 1
ATOM 689 O O . LYS A 1 93 ? 19.356 0.069 -20.519 1.00 59.03 93 LYS A O 1
ATOM 694 N N . TYR A 1 94 ? 19.749 -0.196 -18.321 1.00 53.66 94 TYR A N 1
ATOM 695 C CA . TYR A 1 94 ? 21.152 -0.647 -18.366 1.00 53.66 94 TYR A CA 1
ATOM 696 C C . TYR A 1 94 ? 21.476 -1.728 -19.398 1.00 53.66 94 TYR A C 1
ATOM 698 O O . TYR A 1 94 ? 22.640 -1.880 -19.730 1.00 53.66 94 TYR A O 1
ATOM 706 N N . SER A 1 95 ? 20.496 -2.489 -19.895 1.00 52.12 95 SER A N 1
ATOM 707 C CA . SER A 1 95 ? 20.697 -3.416 -21.009 1.00 52.12 95 SER A CA 1
ATOM 708 C C . SER A 1 95 ? 19.451 -3.478 -21.892 1.00 52.12 95 SER A C 1
ATOM 710 O O . SER A 1 95 ? 18.377 -3.883 -21.441 1.00 52.12 95 SER A O 1
ATOM 712 N N . GLN A 1 96 ? 19.602 -3.066 -23.149 1.00 51.88 96 GLN A N 1
ATOM 713 C CA . GLN A 1 96 ? 18.656 -3.338 -24.229 1.00 51.88 96 GLN A CA 1
ATOM 714 C C . GLN A 1 96 ? 19.433 -3.963 -25.388 1.00 51.88 96 GLN A C 1
ATOM 716 O O . GLN A 1 96 ? 20.023 -3.267 -26.214 1.00 51.88 96 GLN A O 1
ATOM 721 N N . GLY A 1 97 ? 19.486 -5.295 -25.412 1.00 59.22 97 GLY A N 1
ATOM 722 C CA . GLY A 1 97 ? 20.239 -6.035 -26.422 1.00 59.22 97 GLY A CA 1
ATOM 723 C C . GLY A 1 97 ? 21.752 -5.844 -26.275 1.00 59.22 97 GLY A C 1
ATOM 724 O O . GLY A 1 97 ? 22.370 -6.487 -25.432 1.00 59.22 97 GLY A O 1
ATOM 725 N N . VAL A 1 98 ? 22.339 -4.984 -27.116 1.00 46.53 98 VAL A N 1
ATOM 726 C CA . VAL A 1 98 ? 23.795 -4.901 -27.358 1.00 46.53 98 VAL A CA 1
ATOM 727 C C . VAL A 1 98 ? 24.493 -3.798 -26.547 1.00 46.53 98 VAL A C 1
ATOM 729 O O . VAL A 1 98 ? 25.665 -3.949 -26.207 1.00 46.53 98 VAL A O 1
ATOM 732 N N . LYS A 1 99 ? 23.809 -2.693 -26.207 1.00 52.75 99 LYS A N 1
ATOM 733 C CA . LYS A 1 99 ? 24.430 -1.559 -25.493 1.00 52.75 99 LYS A CA 1
ATOM 734 C C . LYS A 1 99 ? 24.135 -1.626 -23.995 1.00 52.75 99 LYS A C 1
ATOM 736 O O . LYS A 1 99 ? 22.975 -1.638 -23.579 1.00 52.75 99 LYS A O 1
ATOM 741 N N . PHE A 1 100 ? 25.201 -1.638 -23.198 1.00 65.69 100 PHE A N 1
ATOM 742 C CA . PHE A 1 100 ? 25.130 -1.455 -21.755 1.00 65.69 100 PHE A CA 1
ATOM 743 C C . PHE A 1 100 ? 25.261 0.033 -21.428 1.00 65.69 100 PHE A C 1
ATOM 745 O O . PHE A 1 100 ? 26.232 0.667 -21.839 1.00 65.69 100 PHE A O 1
ATOM 752 N N . PHE A 1 101 ? 24.291 0.590 -20.707 1.00 69.00 101 PHE A N 1
ATOM 753 C CA . PHE A 1 101 ? 24.380 1.965 -20.220 1.00 69.00 101 PHE A CA 1
ATOM 754 C C . PHE A 1 101 ? 24.826 1.958 -18.768 1.00 69.00 101 PHE A C 1
ATOM 756 O O . PHE A 1 101 ? 24.162 1.349 -17.924 1.00 69.00 101 PHE A O 1
ATOM 763 N N . GLU A 1 102 ? 25.926 2.648 -18.477 1.00 73.81 102 GLU A N 1
ATOM 764 C CA . GLU A 1 102 ? 26.428 2.733 -17.113 1.00 73.81 102 GLU A CA 1
ATOM 765 C C . GLU A 1 102 ? 25.422 3.497 -16.228 1.00 73.81 102 GLU A C 1
ATOM 767 O O . GLU A 1 102 ? 25.064 4.637 -16.554 1.00 73.81 102 GLU A O 1
ATOM 772 N N . PRO A 1 103 ? 24.915 2.876 -15.147 1.00 80.94 103 PRO A N 1
ATOM 773 C CA . PRO A 1 103 ? 23.972 3.522 -14.249 1.00 80.94 103 PRO A CA 1
ATOM 774 C C . PRO A 1 103 ? 24.601 4.639 -13.418 1.00 80.94 103 PRO A C 1
ATOM 776 O O . PRO A 1 103 ? 25.754 4.554 -13.001 1.00 80.94 103 PRO A O 1
ATOM 779 N N . GLU A 1 104 ? 23.772 5.607 -13.044 1.00 82.75 104 GLU A N 1
ATOM 780 C CA . GLU A 1 104 ? 24.007 6.502 -11.916 1.00 82.75 104 GLU A CA 1
ATOM 781 C C . GLU A 1 104 ? 22.710 6.783 -11.150 1.00 82.75 104 GLU A C 1
ATOM 783 O O . GLU A 1 104 ? 21.610 6.826 -11.719 1.00 82.75 104 GLU A O 1
ATOM 788 N N . ILE A 1 105 ? 22.849 6.999 -9.844 1.00 86.62 105 ILE A N 1
ATOM 789 C CA . ILE A 1 105 ? 21.769 7.483 -8.987 1.00 86.62 105 ILE A CA 1
ATOM 790 C C . ILE A 1 105 ? 21.600 8.984 -9.225 1.00 86.62 105 ILE A C 1
ATOM 792 O O . ILE A 1 105 ? 22.556 9.754 -9.155 1.00 86.62 105 ILE A O 1
ATOM 796 N N . LYS A 1 106 ? 20.365 9.406 -9.492 1.00 84.56 106 LYS A N 1
ATOM 797 C CA . LYS A 1 106 ? 19.992 10.801 -9.729 1.00 84.56 106 LYS A CA 1
ATOM 798 C C . LYS A 1 106 ? 19.193 11.330 -8.540 1.00 84.56 106 LYS A C 1
ATOM 800 O O . LYS A 1 106 ? 18.013 11.011 -8.382 1.00 84.56 106 LYS A O 1
ATOM 805 N N . GLY A 1 107 ? 19.813 12.206 -7.752 1.00 87.94 107 GLY A N 1
ATOM 806 C CA . GLY A 1 107 ? 19.194 12.838 -6.585 1.00 87.94 107 GLY A CA 1
ATOM 807 C C . GLY A 1 107 ? 19.502 12.098 -5.286 1.00 87.94 107 GLY A C 1
ATOM 808 O O . GLY A 1 107 ? 20.653 11.765 -5.033 1.00 87.94 107 GLY A O 1
ATOM 809 N N . ASP A 1 108 ? 18.480 11.896 -4.456 1.00 92.69 108 ASP A N 1
ATOM 810 C CA . ASP A 1 108 ? 18.615 11.278 -3.132 1.00 92.69 108 ASP A CA 1
ATOM 811 C C . ASP A 1 108 ? 19.036 9.798 -3.223 1.00 92.69 108 ASP A C 1
ATOM 813 O O . ASP A 1 108 ? 18.696 9.106 -4.188 1.00 92.69 108 ASP A O 1
ATOM 817 N N . SER A 1 109 ? 19.750 9.303 -2.207 1.00 96.00 109 SER A N 1
ATOM 818 C CA . SER A 1 109 ? 20.232 7.916 -2.167 1.00 96.00 109 SER A CA 1
ATOM 819 C C . SER A 1 109 ? 19.087 6.892 -2.062 1.00 96.00 109 SER A C 1
ATOM 821 O O . SER A 1 109 ? 17.991 7.223 -1.588 1.00 96.00 109 SER A O 1
ATOM 823 N N . PRO A 1 110 ? 19.316 5.621 -2.449 1.00 96.38 110 PRO A N 1
ATOM 824 C CA . PRO A 1 110 ? 18.337 4.557 -2.256 1.00 96.38 110 PRO A CA 1
ATOM 825 C C . PRO A 1 110 ? 17.890 4.392 -0.801 1.00 96.38 110 PRO A C 1
ATOM 827 O O . PRO A 1 110 ? 16.701 4.194 -0.566 1.00 96.38 110 PRO A O 1
ATOM 830 N N . GLU A 1 111 ? 18.785 4.550 0.179 1.00 97.31 111 GLU A N 1
ATOM 831 C CA . GLU A 1 111 ? 18.415 4.538 1.602 1.00 97.31 111 GLU A CA 1
ATOM 832 C C . GLU A 1 111 ? 17.383 5.621 1.939 1.00 97.31 111 GLU A C 1
ATOM 834 O O . 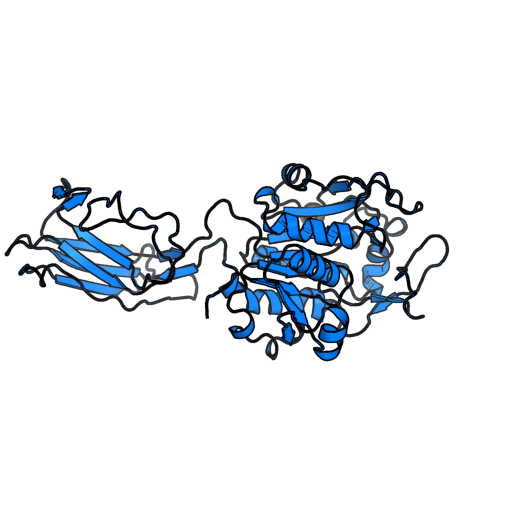GLU A 1 111 ? 16.351 5.344 2.561 1.00 97.31 111 GLU A O 1
ATOM 839 N N . MET A 1 112 ? 17.638 6.854 1.487 1.00 97.81 112 MET A N 1
ATOM 840 C CA . MET A 1 112 ? 16.771 7.998 1.758 1.00 97.81 112 MET A CA 1
ATOM 841 C C . MET A 1 112 ? 15.382 7.820 1.146 1.00 97.81 112 MET A C 1
ATOM 843 O O . MET A 1 112 ? 14.389 8.217 1.755 1.00 97.81 112 MET A O 1
ATOM 847 N N . VAL A 1 113 ? 15.290 7.225 -0.046 1.00 97.19 113 VAL A N 1
ATOM 848 C CA . VAL A 1 113 ? 14.022 7.099 -0.779 1.00 97.19 113 VAL A CA 1
ATOM 849 C C . VAL A 1 113 ? 13.268 5.819 -0.422 1.00 97.19 113 VAL A C 1
ATOM 851 O O . VAL A 1 113 ? 12.086 5.882 -0.086 1.00 97.19 113 VAL A O 1
ATOM 854 N N . GLU A 1 114 ? 13.927 4.665 -0.514 1.00 97.69 114 GLU A N 1
ATOM 855 C CA . GLU A 1 114 ? 13.285 3.346 -0.436 1.00 97.69 114 GLU A CA 1
ATOM 856 C C . GLU A 1 114 ? 13.059 2.897 1.016 1.00 97.69 114 GLU A C 1
ATOM 858 O O . GLU A 1 114 ? 12.096 2.183 1.281 1.00 97.69 114 GLU A O 1
ATOM 863 N N . TYR A 1 115 ? 13.887 3.355 1.967 1.00 97.62 115 TYR A N 1
ATOM 864 C CA . TYR A 1 115 ? 13.754 3.007 3.386 1.00 97.62 115 TYR A CA 1
ATOM 865 C C . TYR A 1 115 ? 13.236 4.175 4.235 1.00 97.62 115 TYR A C 1
ATOM 867 O O . TYR A 1 115 ? 12.120 4.110 4.756 1.00 97.62 115 TYR A O 1
ATOM 875 N N . ILE A 1 116 ? 13.992 5.274 4.341 1.00 98.19 116 ILE A N 1
ATOM 876 C CA . ILE A 1 116 ? 13.590 6.434 5.159 1.00 98.19 116 ILE A CA 1
ATOM 877 C C . ILE A 1 116 ? 12.308 7.061 4.598 1.00 98.19 116 ILE A C 1
ATOM 879 O O . ILE A 1 116 ? 11.360 7.319 5.342 1.00 98.19 116 ILE A O 1
ATOM 883 N N . GLY A 1 117 ? 12.236 7.231 3.278 1.00 98.06 117 GLY A N 1
ATOM 884 C CA . GLY A 1 117 ? 11.054 7.743 2.596 1.00 98.06 117 GLY A CA 1
ATOM 885 C C . GLY A 1 117 ? 9.819 6.871 2.798 1.00 98.06 117 GLY A C 1
ATOM 886 O O . GLY A 1 117 ? 8.727 7.393 3.031 1.00 98.06 117 GLY A O 1
ATOM 887 N N . MET A 1 118 ? 9.991 5.547 2.785 1.00 98.12 118 MET A N 1
ATOM 888 C CA . MET A 1 118 ? 8.912 4.607 3.080 1.00 98.12 118 MET A CA 1
ATOM 889 C C . MET A 1 118 ? 8.423 4.742 4.524 1.00 98.12 118 MET A C 1
ATOM 891 O O . MET A 1 118 ? 7.219 4.863 4.750 1.00 98.12 118 MET A O 1
ATOM 895 N N . LYS A 1 119 ? 9.342 4.790 5.495 1.00 97.88 119 LYS A N 1
ATOM 896 C CA . LYS A 1 119 ? 9.016 4.986 6.915 1.00 97.88 119 LYS A CA 1
ATOM 897 C C . LYS A 1 119 ? 8.205 6.264 7.132 1.00 97.88 119 LYS A C 1
ATOM 899 O O . LYS A 1 119 ? 7.148 6.229 7.763 1.00 97.88 119 LYS A O 1
ATOM 904 N N . ASN A 1 120 ? 8.667 7.374 6.562 1.00 98.19 120 ASN A N 1
ATOM 905 C CA . ASN A 1 120 ? 7.997 8.669 6.660 1.00 98.19 120 ASN A CA 1
ATOM 906 C C . ASN A 1 120 ? 6.602 8.627 6.025 1.00 98.19 120 ASN A C 1
ATOM 908 O O . ASN A 1 120 ? 5.636 9.118 6.610 1.00 98.19 120 ASN A O 1
ATOM 912 N N . LEU A 1 121 ? 6.475 8.004 4.849 1.00 97.75 121 LEU A N 1
ATOM 913 C CA . LEU A 1 121 ? 5.192 7.862 4.167 1.00 97.75 121 LEU A CA 1
ATOM 914 C C . LEU A 1 121 ? 4.205 7.023 4.985 1.00 97.75 121 LEU A C 1
ATOM 916 O O . LEU A 1 121 ? 3.067 7.453 5.165 1.00 97.75 121 LEU A O 1
ATOM 920 N N . ILE A 1 122 ? 4.629 5.865 5.502 1.00 96.19 122 ILE A N 1
ATOM 921 C CA . ILE A 1 122 ? 3.806 5.004 6.365 1.00 96.19 122 ILE A CA 1
ATOM 922 C C . ILE A 1 122 ? 3.324 5.794 7.584 1.00 96.19 122 ILE A C 1
ATOM 924 O O . ILE A 1 122 ? 2.123 5.819 7.860 1.00 96.19 122 ILE A O 1
ATOM 928 N N . ASN A 1 123 ? 4.225 6.505 8.267 1.00 93.62 123 ASN A N 1
ATOM 929 C CA . ASN A 1 123 ? 3.879 7.336 9.422 1.00 93.62 123 ASN A CA 1
ATOM 930 C C . ASN A 1 123 ? 2.865 8.435 9.076 1.00 93.62 123 ASN A C 1
ATOM 932 O O . ASN A 1 123 ? 1.940 8.677 9.850 1.00 93.62 123 ASN A O 1
ATOM 936 N N . ALA A 1 124 ? 2.986 9.054 7.901 1.00 93.81 124 ALA A N 1
ATOM 937 C CA . ALA A 1 124 ? 2.071 10.101 7.459 1.00 93.81 124 ALA A CA 1
ATOM 938 C C . ALA A 1 124 ? 0.658 9.581 7.131 1.00 93.81 124 ALA A C 1
ATOM 940 O O . ALA A 1 124 ? -0.320 10.314 7.301 1.00 93.81 124 ALA A O 1
ATOM 941 N N . VAL A 1 125 ? 0.525 8.329 6.668 1.00 93.19 125 VAL A N 1
ATOM 942 C CA . VAL A 1 125 ? -0.764 7.783 6.195 1.00 93.19 125 VAL A CA 1
ATOM 943 C C . VAL A 1 125 ? -1.444 6.813 7.162 1.00 93.19 125 VAL A C 1
ATOM 945 O O . VAL A 1 125 ? -2.662 6.647 7.055 1.00 93.19 125 VAL A O 1
ATOM 948 N N . ARG A 1 126 ? -0.714 6.193 8.105 1.00 87.38 126 ARG A N 1
ATOM 949 C CA . ARG A 1 126 ? -1.205 5.083 8.956 1.00 87.38 126 ARG A CA 1
ATOM 950 C C . ARG A 1 126 ? -2.522 5.375 9.677 1.00 87.38 126 ARG A C 1
ATOM 952 O O . ARG A 1 126 ? -3.402 4.520 9.724 1.00 87.38 126 ARG A O 1
ATOM 959 N N . GLU A 1 127 ? -2.709 6.603 10.159 1.00 79.31 127 GLU A N 1
ATOM 960 C CA . GLU A 1 127 ? -3.929 7.017 10.868 1.00 79.31 127 GLU A CA 1
ATOM 961 C C . GLU A 1 127 ? -5.148 7.217 9.953 1.00 79.31 127 GLU A C 1
ATOM 963 O O . GLU A 1 127 ? -6.291 7.210 10.423 1.00 79.31 127 GLU A O 1
ATOM 968 N N . SER A 1 128 ? -4.917 7.421 8.654 1.00 84.50 128 SER A N 1
ATOM 969 C CA . SER A 1 128 ? -5.957 7.738 7.666 1.00 84.50 128 SER A CA 1
ATOM 970 C C . SER A 1 128 ? -6.474 6.487 6.948 1.00 84.50 128 SER A C 1
ATOM 972 O O . SER A 1 128 ? -7.688 6.340 6.750 1.00 84.50 128 SER A O 1
ATOM 974 N N . VAL A 1 129 ? -5.556 5.569 6.616 1.00 87.88 129 VAL A N 1
ATOM 975 C CA . VAL A 1 129 ? -5.819 4.372 5.797 1.00 87.88 129 VAL A CA 1
ATOM 976 C C . VAL A 1 129 ? -6.380 3.188 6.594 1.00 87.88 129 VAL A C 1
ATOM 978 O O . VAL A 1 129 ? -7.088 2.357 6.027 1.00 87.88 129 VAL A O 1
ATOM 981 N N . GLY A 1 130 ? -6.146 3.160 7.911 1.00 80.81 130 GLY A N 1
ATOM 982 C CA . GLY A 1 130 ? -6.624 2.119 8.824 1.00 80.81 130 GLY A CA 1
ATOM 983 C C . GLY A 1 130 ? -5.645 0.952 8.992 1.00 80.81 130 GLY A C 1
ATOM 984 O O . GLY A 1 130 ? -4.908 0.604 8.073 1.00 80.81 130 GLY A O 1
ATOM 985 N N . LEU A 1 131 ? -5.663 0.349 10.185 1.00 82.81 131 LEU A N 1
ATOM 986 C CA . LEU A 1 131 ? -4.803 -0.771 10.578 1.00 82.81 131 LEU A CA 1
ATOM 987 C C . LEU A 1 131 ? -5.621 -2.053 10.748 1.00 82.81 131 LEU A C 1
ATOM 989 O O . LEU A 1 131 ? -6.784 -2.006 11.161 1.00 82.81 131 LEU A O 1
ATOM 993 N N . ARG A 1 132 ? -4.993 -3.203 10.491 1.00 79.06 132 ARG A N 1
ATOM 994 C CA . ARG A 1 132 ? -5.589 -4.537 10.674 1.00 79.06 132 ARG A CA 1
ATOM 995 C C . ARG A 1 132 ? -5.889 -4.836 12.142 1.00 79.06 132 ARG A C 1
ATOM 997 O O . ARG A 1 132 ? -6.921 -5.418 12.451 1.00 79.06 132 ARG A O 1
ATOM 1004 N N . THR A 1 133 ? -5.033 -4.362 13.044 1.00 74.19 133 THR A N 1
ATOM 1005 C CA . THR A 1 133 ? -5.209 -4.455 14.505 1.00 74.19 133 THR A CA 1
ATOM 1006 C C . THR A 1 133 ? -6.362 -3.599 15.036 1.00 74.19 133 THR A C 1
ATOM 1008 O O . THR A 1 133 ? -6.683 -3.660 16.223 1.00 74.19 133 THR A O 1
ATOM 1011 N N . GLY A 1 134 ? -7.008 -2.826 14.159 1.00 72.44 134 GLY A N 1
ATOM 1012 C CA . GLY A 1 134 ? -8.072 -1.904 14.498 1.00 72.44 134 GLY A CA 1
ATOM 1013 C C . GLY A 1 134 ? -7.551 -0.614 15.128 1.00 72.44 134 GLY A C 1
ATOM 1014 O O . GLY A 1 134 ? -6.417 -0.502 15.586 1.00 72.44 134 GLY A O 1
ATOM 1015 N N . LYS A 1 135 ? -8.398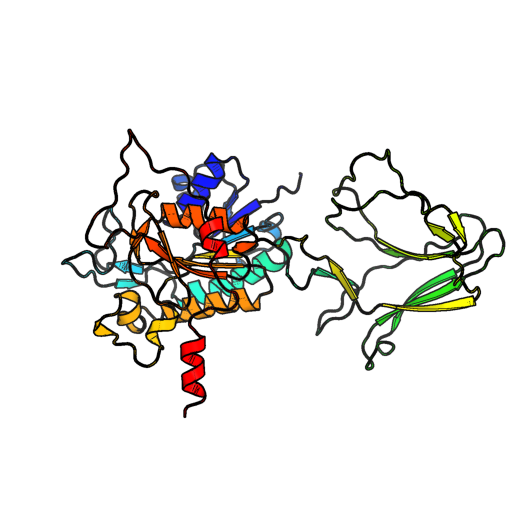 0.411 15.139 1.00 71.06 135 LYS A N 1
ATOM 1016 C CA . LYS A 1 135 ? -8.117 1.683 15.802 1.00 71.06 135 LYS A CA 1
ATOM 1017 C C . LYS A 1 135 ? -8.574 1.609 17.250 1.00 71.06 135 LYS A C 1
ATOM 1019 O O . LYS A 1 135 ? -9.773 1.457 17.483 1.00 71.06 135 LYS A O 1
ATOM 1024 N N . LEU A 1 136 ? -7.652 1.781 18.199 1.00 70.44 136 LEU A N 1
ATOM 1025 C CA . LEU A 1 136 ? -7.993 1.892 19.616 1.00 70.44 136 LEU A CA 1
ATOM 1026 C C . LEU A 1 136 ? -8.918 3.103 19.830 1.00 70.44 136 LEU A C 1
ATOM 1028 O O . LEU A 1 136 ? -8.606 4.248 19.461 1.00 70.44 136 LEU A O 1
ATOM 1032 N N . LEU A 1 137 ? -10.095 2.830 20.383 1.00 70.81 137 LEU A N 1
ATOM 1033 C CA . LEU A 1 137 ? -11.082 3.836 20.765 1.00 70.81 137 LEU A CA 1
ATOM 1034 C C . LEU A 1 137 ? -11.026 4.087 22.265 1.00 70.81 137 LEU A C 1
ATOM 1036 O O . LEU A 1 137 ? -11.082 5.241 22.667 1.00 70.81 137 LEU A O 1
ATOM 1040 N N . PHE A 1 138 ? -10.873 3.017 23.042 1.00 70.81 138 PHE A N 1
ATOM 1041 C CA . PHE A 1 138 ? -10.791 3.013 24.495 1.00 70.81 138 PHE A CA 1
ATOM 1042 C C . PHE A 1 138 ? -9.879 1.864 24.942 1.00 70.81 138 PHE A C 1
ATOM 1044 O O . PHE A 1 138 ? -9.951 0.787 24.348 1.00 70.81 138 PHE A O 1
ATOM 1051 N N . GLY A 1 139 ? -9.062 2.072 25.972 1.00 71.56 139 GLY A N 1
ATOM 1052 C CA . GLY A 1 139 ? -8.272 1.016 26.610 1.00 71.56 139 GLY A CA 1
ATOM 1053 C C . GLY A 1 139 ? -6.774 1.298 26.666 1.00 71.56 139 GLY A C 1
ATOM 1054 O O . GLY A 1 139 ? -6.320 2.407 26.366 1.00 71.56 139 GLY A O 1
ATOM 1055 N N . PHE A 1 140 ? -6.023 0.273 27.060 1.00 69.19 140 PHE A N 1
ATOM 1056 C CA . PHE A 1 140 ? -4.589 0.339 27.337 1.00 69.19 140 PHE A CA 1
ATOM 1057 C C . PHE A 1 140 ? -3.861 -0.735 26.521 1.00 69.19 140 PHE A C 1
ATOM 1059 O O . PHE A 1 140 ? -4.104 -1.927 26.707 1.00 69.19 140 PHE A O 1
ATOM 1066 N N . GLU A 1 141 ? -2.999 -0.319 25.595 1.00 63.47 141 GLU A N 1
ATOM 1067 C CA . GLU A 1 141 ? -2.225 -1.210 24.724 1.00 63.47 141 GLU A CA 1
ATOM 1068 C C . GLU A 1 141 ? -0.781 -0.698 24.622 1.00 63.47 141 GLU A C 1
ATOM 1070 O O . GLU A 1 141 ? -0.541 0.433 24.201 1.00 63.47 141 GLU A O 1
ATOM 1075 N N . ASP A 1 142 ? 0.183 -1.515 25.048 1.00 65.56 142 ASP A N 1
ATOM 1076 C CA . ASP A 1 142 ? 1.603 -1.156 25.167 1.00 65.56 142 ASP A CA 1
ATOM 1077 C C . ASP A 1 142 ? 1.836 0.164 25.939 1.00 65.56 142 ASP A C 1
ATOM 1079 O O . ASP A 1 142 ? 1.514 0.254 27.123 1.00 65.56 142 ASP A O 1
ATOM 1083 N N . GLN A 1 143 ? 2.404 1.192 25.291 1.00 53.78 143 GLN A N 1
ATOM 1084 C CA . GLN A 1 143 ? 2.599 2.540 25.854 1.00 53.78 143 GLN A CA 1
ATOM 1085 C C . GLN A 1 143 ? 1.434 3.504 25.558 1.00 53.78 143 GLN A C 1
ATOM 1087 O O . GLN A 1 143 ? 1.465 4.664 25.973 1.00 53.78 143 GLN A O 1
ATOM 1092 N N . LEU A 1 144 ? 0.415 3.063 24.817 1.00 54.47 144 LEU A N 1
ATOM 1093 C CA . LEU A 1 144 ? -0.720 3.883 24.406 1.00 54.47 144 LEU A CA 1
ATOM 1094 C C . LEU A 1 144 ? -1.898 3.654 25.355 1.00 54.47 144 LEU A C 1
ATOM 1096 O O . LEU A 1 144 ? -2.481 2.574 25.424 1.00 54.47 144 LEU A O 1
ATOM 1100 N N . SER A 1 145 ? -2.283 4.714 26.059 1.00 60.91 145 SER A N 1
ATOM 1101 C CA . SER A 1 145 ? -3.571 4.790 26.742 1.00 60.91 145 SER A CA 1
ATOM 1102 C C . SER A 1 145 ? -4.475 5.728 25.959 1.00 60.91 145 SER A C 1
ATOM 1104 O O . SER A 1 145 ? -4.053 6.800 25.513 1.00 60.91 145 SER A O 1
ATOM 1106 N N . LYS A 1 146 ? -5.719 5.307 25.741 1.00 64.62 146 LYS A N 1
ATOM 1107 C CA . LYS A 1 146 ? -6.733 6.185 25.175 1.00 64.62 146 LYS A CA 1
ATOM 1108 C C . LYS A 1 146 ? -7.927 6.231 26.093 1.00 64.62 146 LYS A C 1
ATOM 1110 O O . LYS A 1 146 ? -8.730 5.300 26.167 1.00 64.62 146 LYS A O 1
ATOM 1115 N N . GLU A 1 147 ? -8.005 7.352 26.781 1.00 70.44 147 GLU A N 1
ATOM 1116 C CA . GLU A 1 147 ? -9.112 7.688 27.646 1.00 70.44 147 GLU A CA 1
ATOM 1117 C C . GLU A 1 147 ? -10.195 8.351 26.796 1.00 70.44 147 GLU A C 1
ATOM 1119 O O . GLU A 1 147 ? -9.922 9.106 25.858 1.00 70.44 147 GLU A O 1
ATOM 1124 N N . LEU A 1 148 ? -11.439 8.005 27.089 1.00 68.31 148 LEU A N 1
ATOM 1125 C CA . LEU A 1 148 ? -12.598 8.684 26.546 1.00 68.31 148 LEU A CA 1
ATOM 1126 C C . LEU A 1 148 ? -13.336 9.312 27.715 1.00 68.31 148 LEU A C 1
ATOM 1128 O O . LEU A 1 148 ? -13.407 8.713 28.786 1.00 68.31 148 LEU A O 1
ATOM 1132 N N . ASP A 1 149 ? -13.933 10.476 27.489 1.00 70.06 149 ASP A N 1
ATOM 1133 C CA . ASP A 1 149 ? -14.839 11.054 28.470 1.00 70.06 149 ASP A CA 1
ATOM 1134 C C . ASP A 1 149 ? -16.119 10.215 28.485 1.00 70.06 149 ASP A C 1
ATOM 1136 O O . ASP A 1 149 ? -16.883 10.176 27.508 1.00 70.06 149 ASP A O 1
ATOM 1140 N N . TRP A 1 150 ? -16.315 9.487 29.578 1.00 73.81 150 TRP A N 1
ATOM 1141 C CA . TRP A 1 150 ? -17.507 8.694 29.843 1.00 73.81 150 TRP A CA 1
ATOM 1142 C C . TRP A 1 150 ? -18.397 9.456 30.819 1.00 73.81 150 TRP A C 1
ATOM 1144 O O . TRP A 1 150 ? -17.945 9.890 31.875 1.00 73.81 150 TRP A O 1
ATOM 1154 N N . GLY A 1 151 ? -19.669 9.620 30.466 1.00 79.69 151 GLY A N 1
ATOM 1155 C CA . GLY A 1 151 ? -20.682 10.206 31.341 1.00 79.69 151 GLY A CA 1
ATOM 1156 C C . GLY A 1 151 ? -21.783 9.201 31.646 1.00 79.69 151 GLY A C 1
ATOM 1157 O O . GLY A 1 151 ? -22.171 8.431 30.764 1.00 79.69 151 GLY A O 1
ATOM 1158 N N . ALA A 1 152 ? -22.293 9.224 32.875 1.00 83.50 152 ALA A N 1
ATOM 1159 C CA . ALA A 1 152 ? -23.460 8.444 33.263 1.00 83.50 152 ALA A CA 1
ATOM 1160 C C . ALA A 1 152 ? -24.719 8.930 32.520 1.00 83.50 152 ALA A C 1
ATOM 1162 O O . ALA A 1 152 ? -24.904 10.124 32.268 1.00 83.50 152 ALA A O 1
ATOM 1163 N N . LEU A 1 153 ? -25.575 7.988 32.141 1.00 83.38 153 LEU A N 1
ATOM 1164 C CA . LEU A 1 153 ? -26.876 8.197 31.514 1.00 83.38 153 LEU A CA 1
ATOM 1165 C C . LEU A 1 153 ? -27.826 7.109 32.024 1.00 83.38 153 LEU A C 1
ATOM 1167 O O . LEU A 1 153 ? -28.227 6.212 31.281 1.00 83.38 153 LEU A O 1
ATOM 1171 N N . ASP A 1 154 ? -28.108 7.177 33.319 1.00 87.88 154 ASP A N 1
ATOM 1172 C CA . ASP A 1 154 ? -28.936 6.213 34.038 1.00 87.88 154 ASP A CA 1
ATOM 1173 C C . ASP A 1 154 ? -30.437 6.535 33.903 1.00 87.88 154 ASP A C 1
ATOM 1175 O O . ASP A 1 154 ? -30.858 7.416 33.144 1.00 87.88 154 ASP A O 1
ATOM 1179 N N . ASP A 1 155 ? -31.272 5.807 34.639 1.00 80.88 155 ASP A N 1
ATOM 1180 C CA . ASP A 1 155 ? -32.734 5.882 34.572 1.00 80.88 155 ASP A CA 1
ATOM 1181 C C . ASP A 1 155 ? -33.372 7.092 35.288 1.00 80.88 155 ASP A C 1
ATOM 1183 O O . ASP A 1 155 ? -34.598 7.243 35.266 1.00 80.88 155 ASP A O 1
ATOM 1187 N N . VAL A 1 156 ? -32.555 8.010 35.822 1.00 80.56 156 VAL A N 1
ATOM 1188 C CA . VAL A 1 156 ? -32.979 9.213 36.568 1.00 80.56 156 VAL A CA 1
ATOM 1189 C C . VAL A 1 156 ? -33.941 10.098 35.770 1.00 80.56 156 VAL A C 1
ATOM 1191 O O . VAL A 1 156 ? -34.893 10.650 36.319 1.00 80.56 156 VAL A O 1
ATOM 1194 N N . VAL A 1 157 ? -33.765 10.191 34.447 1.00 75.38 157 VAL A N 1
ATOM 1195 C CA . VAL A 1 157 ? -34.657 10.975 33.565 1.00 75.38 157 VAL A CA 1
ATOM 1196 C C . VAL A 1 157 ? -36.096 10.433 33.567 1.00 75.38 157 VAL A C 1
ATOM 1198 O O . VAL A 1 157 ? -37.033 11.174 33.280 1.00 75.38 157 VAL A O 1
ATOM 1201 N N . MET A 1 158 ? -36.289 9.154 33.903 1.00 72.25 158 MET A N 1
ATOM 1202 C CA . MET A 1 158 ? -37.606 8.515 34.021 1.00 72.25 158 MET A CA 1
ATOM 1203 C C . MET A 1 158 ? -38.072 8.354 35.478 1.00 72.25 158 MET A C 1
ATOM 1205 O O . MET A 1 158 ? -39.081 7.695 35.717 1.00 72.25 158 MET A O 1
ATOM 1209 N N . GLY A 1 159 ? -37.368 8.968 36.436 1.00 78.62 159 GLY A N 1
ATOM 1210 C CA . GLY A 1 159 ? -37.679 8.917 37.867 1.00 78.62 159 GLY A CA 1
ATOM 1211 C C . GLY A 1 159 ? -36.996 7.783 38.633 1.00 78.62 159 GLY A C 1
ATOM 1212 O O . GLY A 1 159 ? -37.147 7.726 39.852 1.00 78.62 159 GLY A O 1
ATOM 1213 N N . GLY A 1 160 ? -36.238 6.919 37.947 1.00 84.69 160 GLY A N 1
ATOM 1214 C CA . GLY A 1 160 ? -35.451 5.857 38.568 1.00 84.69 160 GLY A CA 1
ATOM 1215 C C . GLY A 1 160 ? -34.335 6.394 39.469 1.00 84.69 160 GLY A C 1
ATOM 1216 O O . GLY A 1 160 ? -34.019 7.585 39.465 1.00 84.69 160 GLY A O 1
ATOM 1217 N N . VAL A 1 161 ? -33.775 5.509 40.290 1.00 88.06 161 VAL A N 1
ATOM 1218 C CA . VAL A 1 161 ? -32.738 5.842 41.286 1.00 88.06 161 VAL A CA 1
ATOM 1219 C C . VAL A 1 161 ? -31.458 5.038 41.071 1.00 88.06 161 VAL A C 1
ATOM 1221 O O . VAL A 1 161 ? -30.659 4.889 41.994 1.00 88.06 161 VAL A O 1
ATOM 1224 N N . SER A 1 162 ? -31.275 4.486 39.869 1.00 89.50 162 SER A N 1
ATOM 1225 C CA . SER A 1 162 ? -30.024 3.829 39.515 1.00 89.50 162 SER A CA 1
ATOM 1226 C C . SER A 1 162 ? -28.928 4.873 39.302 1.00 89.50 162 SER A C 1
ATOM 1228 O O . SER A 1 162 ? -29.179 5.953 38.766 1.00 89.50 162 SER A O 1
ATOM 1230 N N . GLU A 1 163 ? -27.703 4.537 39.686 1.00 91.06 163 GLU A N 1
ATOM 1231 C CA . GLU A 1 163 ? -26.542 5.420 39.573 1.00 91.06 163 GLU A CA 1
ATOM 1232 C C . GLU A 1 163 ? -25.337 4.625 39.088 1.00 91.06 163 GLU A C 1
ATOM 1234 O O . GLU A 1 163 ? -25.078 3.512 39.555 1.00 91.06 163 GLU A O 1
ATOM 1239 N N . SER A 1 164 ? -24.567 5.197 38.167 1.00 88.06 164 SER A N 1
ATOM 1240 C CA . SER A 1 164 ? -23.321 4.603 37.715 1.00 88.06 164 SER A CA 1
ATOM 1241 C C . SER A 1 164 ? -22.198 5.601 37.474 1.00 88.06 164 SER A C 1
ATOM 1243 O O . SER A 1 164 ? -22.383 6.810 37.359 1.00 88.06 164 SER A O 1
ATOM 1245 N N . THR A 1 165 ? -20.981 5.072 37.411 1.00 87.88 165 THR A N 1
ATOM 1246 C CA . THR A 1 165 ? -19.767 5.822 37.114 1.00 87.88 165 THR A CA 1
ATOM 1247 C C . THR A 1 165 ? -18.817 4.980 36.268 1.00 87.88 165 THR A C 1
ATOM 1249 O O . THR A 1 165 ? -18.903 3.749 36.230 1.00 87.88 165 THR A O 1
ATOM 1252 N N . PHE A 1 166 ? -17.885 5.654 35.602 1.00 82.94 166 PHE A N 1
ATOM 1253 C CA . PHE A 1 166 ? -16.776 5.021 34.908 1.00 82.94 166 PHE A CA 1
ATOM 1254 C C . PHE A 1 166 ? -15.462 5.613 35.401 1.00 82.94 166 PHE A C 1
ATOM 1256 O O . PHE A 1 166 ? -15.263 6.825 35.337 1.00 82.94 166 PHE A O 1
ATOM 1263 N N . GLN A 1 167 ? -14.571 4.766 35.908 1.00 83.88 167 GLN A N 1
ATOM 1264 C CA . GLN A 1 167 ? -13.281 5.182 36.460 1.00 83.88 167 GLN A CA 1
ATOM 1265 C C . GLN A 1 167 ? -12.163 4.325 35.882 1.00 83.88 167 GLN A C 1
ATOM 1267 O O . GLN A 1 167 ? -12.374 3.162 35.552 1.00 83.88 167 GLN A O 1
ATOM 1272 N N . ILE A 1 168 ? -10.964 4.890 35.767 1.00 80.12 168 ILE A N 1
ATOM 1273 C CA . ILE A 1 168 ? -9.778 4.119 35.396 1.00 80.12 168 ILE A CA 1
ATOM 1274 C C . ILE A 1 168 ? -9.181 3.519 36.664 1.00 80.12 168 ILE A C 1
ATOM 1276 O O . ILE A 1 168 ? -8.744 4.251 37.552 1.00 80.12 168 ILE A O 1
ATOM 1280 N N . ASP A 1 169 ? -9.123 2.194 36.716 1.00 79.56 169 ASP A N 1
ATOM 1281 C CA . ASP A 1 169 ? -8.347 1.459 37.706 1.00 79.56 169 ASP A CA 1
ATOM 1282 C C . ASP A 1 169 ? -7.038 1.013 37.052 1.00 79.56 169 ASP A C 1
ATOM 1284 O O . ASP A 1 169 ? -7.037 0.244 36.095 1.00 79.56 169 ASP A O 1
ATOM 1288 N N . ARG A 1 170 ? -5.901 1.508 37.546 1.00 79.25 170 ARG A N 1
ATOM 1289 C CA . ARG A 1 170 ? -4.582 1.226 36.954 1.00 79.25 170 ARG A CA 1
ATOM 1290 C C . ARG A 1 170 ? -4.059 -0.181 37.248 1.00 79.25 170 ARG A C 1
ATOM 1292 O O . ARG A 1 170 ? -3.076 -0.580 36.633 1.00 79.25 170 ARG A O 1
ATOM 1299 N N . THR A 1 171 ? -4.694 -0.902 38.164 1.00 79.38 171 THR A N 1
ATOM 1300 C CA . THR A 1 171 ? -4.235 -2.206 38.663 1.00 79.38 171 THR A CA 1
ATOM 1301 C C . THR A 1 171 ? -5.311 -3.289 38.633 1.00 79.38 171 THR A C 1
ATOM 1303 O O . THR A 1 171 ? -4.993 -4.455 38.834 1.00 79.38 171 THR A O 1
ATOM 1306 N N . GLY A 1 172 ? -6.570 -2.922 38.385 1.00 70.69 172 GLY A N 1
ATOM 1307 C CA . GLY A 1 172 ? -7.722 -3.823 38.478 1.00 70.69 172 GLY A CA 1
ATOM 1308 C C . GLY A 1 172 ? -7.937 -4.763 37.289 1.00 70.69 172 GLY A C 1
ATOM 1309 O O . GLY A 1 172 ? -8.864 -5.567 37.317 1.00 70.69 172 GLY A O 1
ATOM 1310 N N . GLY A 1 173 ? -7.132 -4.669 36.227 1.00 69.06 173 GLY A N 1
ATOM 1311 C CA . GLY A 1 173 ? -7.220 -5.553 35.064 1.00 69.06 173 GLY A CA 1
ATOM 1312 C C . GLY A 1 173 ? -6.489 -6.885 35.253 1.00 69.06 173 GLY A C 1
ATOM 1313 O O . GLY A 1 173 ? -5.638 -7.047 36.131 1.00 69.06 173 GLY A O 1
ATOM 1314 N N . GLU A 1 174 ? -6.779 -7.847 34.377 1.00 65.94 174 GLU A N 1
ATOM 1315 C CA . GLU A 1 174 ? -6.112 -9.153 34.365 1.00 65.94 174 GLU A CA 1
ATOM 1316 C C . GLU A 1 174 ? -4.580 -8.994 34.262 1.00 65.94 174 GLU A C 1
ATOM 1318 O O . GLU A 1 174 ? -4.059 -8.287 33.393 1.00 65.94 174 GLU A O 1
ATOM 1323 N N . GLY A 1 175 ? -3.847 -9.614 35.194 1.00 71.00 175 GLY A N 1
ATOM 1324 C CA . GLY A 1 175 ? -2.389 -9.487 35.288 1.00 71.00 175 GLY A CA 1
ATOM 1325 C C . GLY A 1 175 ? -1.880 -8.146 35.839 1.00 71.00 175 GLY A C 1
ATOM 1326 O O . GLY A 1 175 ? -0.722 -7.809 35.602 1.00 71.00 175 GLY A O 1
ATOM 1327 N N . GLY A 1 176 ? -2.715 -7.373 36.548 1.00 75.38 176 GLY A N 1
ATOM 1328 C CA . GLY A 1 176 ? -2.323 -6.105 37.183 1.00 75.38 176 GLY A CA 1
ATOM 1329 C C . GLY A 1 176 ? -2.234 -4.920 36.218 1.00 75.38 176 GLY A C 1
ATOM 1330 O O . GLY A 1 176 ? -1.575 -3.925 36.519 1.00 75.38 176 GLY A O 1
ATOM 1331 N N . LYS A 1 177 ? -2.855 -5.034 35.038 1.00 74.44 177 LYS A N 1
ATOM 1332 C CA . LYS A 1 177 ? -2.856 -3.990 34.005 1.00 74.44 177 LYS A CA 1
ATOM 1333 C C . LYS A 1 177 ? -3.963 -2.951 34.249 1.00 74.44 177 LYS A C 1
ATOM 1335 O O . LYS A 1 177 ? -4.970 -3.277 34.879 1.00 74.44 177 LYS A O 1
ATOM 1340 N N . PRO A 1 178 ? -3.833 -1.725 33.710 1.00 76.94 178 PRO A N 1
ATOM 1341 C CA . PRO A 1 178 ? -4.909 -0.742 33.759 1.00 76.94 178 PRO A CA 1
ATOM 1342 C C . PRO A 1 178 ? -6.179 -1.209 33.029 1.00 76.94 178 PRO A C 1
ATOM 1344 O O . PRO A 1 178 ? -6.102 -1.820 31.963 1.00 76.94 178 PRO A O 1
ATOM 1347 N N . THR A 1 179 ? -7.348 -0.887 33.582 1.00 78.81 179 THR A N 1
ATOM 1348 C CA . THR A 1 179 ? -8.678 -1.191 33.037 1.00 78.81 179 THR A CA 1
ATOM 1349 C C . THR A 1 179 ? -9.643 -0.027 33.268 1.00 78.81 179 THR A C 1
ATOM 1351 O O . THR A 1 179 ? -9.497 0.758 34.207 1.00 78.81 179 THR A O 1
ATOM 1354 N N . GLY A 1 180 ? -10.661 0.090 32.416 1.00 81.44 180 GLY A N 1
ATOM 1355 C CA . GLY A 1 180 ? -11.842 0.886 32.739 1.00 81.44 180 GLY A CA 1
ATOM 1356 C C . GLY A 1 180 ? -12.794 0.088 33.614 1.00 81.44 180 GLY A C 1
ATOM 1357 O O . GLY A 1 180 ? -13.073 -1.071 33.306 1.00 81.44 180 GLY A O 1
ATOM 1358 N N . LEU A 1 181 ? -13.299 0.701 34.677 1.00 81.75 181 LEU A N 1
ATOM 1359 C CA . LEU A 1 181 ? -14.258 0.108 35.594 1.00 81.75 181 LEU A CA 1
ATOM 1360 C C . LEU A 1 181 ? -15.598 0.831 35.466 1.00 81.75 181 LEU A C 1
ATOM 1362 O O . LEU A 1 181 ? -15.752 1.964 35.929 1.00 81.75 181 LEU A O 1
ATOM 1366 N N . PHE A 1 182 ? -16.564 0.157 34.840 1.00 86.75 182 PHE A N 1
ATOM 1367 C CA . PHE A 1 182 ? -17.968 0.554 34.876 1.00 86.75 182 PHE A CA 1
ATOM 1368 C C . PHE A 1 182 ? -18.622 -0.075 36.107 1.00 86.75 182 PHE A C 1
ATOM 1370 O O . PHE A 1 182 ? -18.704 -1.303 36.193 1.00 86.75 182 PHE A O 1
ATOM 1377 N N . LYS A 1 183 ? -19.056 0.760 37.056 1.00 86.19 183 LYS A N 1
ATOM 1378 C CA . LYS A 1 183 ? -19.656 0.320 38.323 1.00 86.19 183 LYS A CA 1
ATOM 1379 C C . LYS A 1 183 ? -20.795 1.231 38.749 1.00 86.19 183 LYS A C 1
ATOM 1381 O O . LYS A 1 183 ? -20.861 2.391 38.339 1.00 86.19 183 LYS A O 1
ATOM 1386 N N . GLY A 1 184 ? -21.662 0.722 39.608 1.00 88.69 184 GLY A N 1
ATOM 1387 C CA . GLY A 1 184 ? -22.792 1.481 40.117 1.00 88.69 184 GLY A CA 1
ATOM 1388 C C . GLY A 1 184 ? -23.766 0.624 40.906 1.00 88.69 184 GLY A C 1
ATOM 1389 O O . GLY A 1 184 ? -23.465 -0.513 41.273 1.00 88.69 184 GLY A O 1
ATOM 1390 N N . ILE A 1 185 ? -24.948 1.180 41.128 1.00 86.75 185 ILE A N 1
ATOM 1391 C CA . ILE A 1 185 ? -26.086 0.516 41.752 1.00 86.75 185 ILE A CA 1
ATOM 1392 C C . ILE A 1 185 ? -27.244 0.593 40.763 1.00 86.75 185 ILE A C 1
ATOM 1394 O O . ILE A 1 185 ? -27.666 1.683 40.378 1.00 86.75 185 ILE A O 1
ATOM 1398 N N . VAL A 1 186 ? -27.763 -0.562 40.346 1.00 87.50 186 VAL A N 1
ATOM 1399 C CA . VAL A 1 186 ? -29.023 -0.618 39.594 1.00 87.50 186 VAL A CA 1
ATOM 1400 C C . VAL A 1 186 ? -30.161 -0.829 40.578 1.00 87.50 186 VAL A C 1
ATOM 1402 O O . VAL A 1 186 ? -30.060 -1.720 41.420 1.00 87.50 186 VAL A O 1
ATOM 1405 N N . SER A 1 187 ? -31.242 -0.058 40.453 1.00 86.69 187 SER A N 1
ATOM 1406 C CA . SER A 1 187 ? -32.460 -0.254 41.238 1.00 86.69 187 SER A CA 1
ATOM 1407 C C . SER A 1 187 ? -33.700 -0.367 40.363 1.00 86.69 187 SER A C 1
ATOM 1409 O O . SER A 1 187 ? -33.841 0.318 39.351 1.00 86.69 187 SER A O 1
ATOM 1411 N N . THR A 1 188 ? -34.639 -1.217 40.771 1.00 86.00 188 THR A N 1
ATOM 1412 C CA . THR A 1 188 ? -35.957 -1.318 40.129 1.00 86.00 188 THR A CA 1
ATOM 1413 C C . THR A 1 188 ? -36.981 -0.313 40.670 1.00 86.00 188 THR A C 1
ATOM 1415 O O . THR A 1 188 ? -38.075 -0.193 40.107 1.00 86.00 188 THR A O 1
ATOM 1418 N N . ALA A 1 189 ? -36.631 0.444 41.716 1.00 83.00 189 ALA A N 1
ATOM 1419 C CA . ALA A 1 189 ? -37.490 1.459 42.314 1.00 83.00 189 ALA A CA 1
ATOM 1420 C C . ALA A 1 189 ? -37.822 2.599 41.332 1.00 83.00 189 ALA A C 1
ATOM 1422 O O . ALA A 1 189 ? -37.051 2.917 40.427 1.00 83.00 189 ALA A O 1
ATOM 1423 N N . ASN A 1 190 ? -38.994 3.216 41.514 1.00 87.25 190 ASN A N 1
ATOM 1424 C CA . ASN A 1 190 ? -39.490 4.342 40.710 1.00 87.25 190 ASN A CA 1
ATOM 1425 C C . ASN A 1 190 ? -39.469 4.105 39.188 1.00 87.25 190 ASN A C 1
ATOM 1427 O O . ASN A 1 190 ? -39.124 4.992 38.412 1.00 87.25 190 ASN A O 1
ATOM 1431 N N . ASN A 1 191 ? -39.857 2.903 38.751 1.00 81.38 191 ASN A N 1
ATOM 1432 C CA . ASN A 1 191 ? -39.805 2.485 37.343 1.00 81.38 191 ASN A CA 1
ATOM 1433 C C . ASN A 1 191 ? -38.385 2.458 36.738 1.00 81.38 191 ASN A C 1
ATOM 1435 O O . ASN A 1 191 ? -38.250 2.415 35.513 1.00 81.38 191 ASN A O 1
ATOM 1439 N N . GLY A 1 192 ? -37.345 2.432 37.576 1.00 83.25 192 GLY A N 1
ATOM 1440 C CA . GLY A 1 192 ? -35.956 2.246 37.168 1.00 83.25 192 GLY A CA 1
ATOM 1441 C C . GLY A 1 192 ? -35.657 0.835 36.653 1.00 83.25 192 GLY A C 1
ATOM 1442 O O . GLY A 1 192 ? -36.558 0.032 36.387 1.00 83.25 192 GLY A O 1
ATOM 1443 N N . GLY A 1 193 ? -34.380 0.506 36.508 1.00 81.88 193 GLY A N 1
ATOM 1444 C CA . GLY A 1 193 ? -33.893 -0.836 36.185 1.00 81.88 193 GLY A CA 1
ATOM 1445 C C . GLY A 1 193 ? -32.793 -0.876 35.130 1.00 81.88 193 GLY A C 1
ATOM 1446 O O . GLY A 1 193 ? -32.626 -1.912 34.477 1.00 81.88 193 GLY A O 1
ATOM 1447 N N . PHE A 1 194 ? -32.082 0.232 34.913 1.00 81.62 194 PHE A N 1
ATOM 1448 C CA . PHE A 1 194 ? -30.853 0.222 34.125 1.00 81.62 194 PHE A CA 1
ATOM 1449 C C . PHE A 1 194 ? -29.873 1.302 34.579 1.00 81.62 194 PHE A C 1
ATOM 1451 O O . PHE A 1 194 ? -30.259 2.397 34.983 1.00 81.62 194 PHE A O 1
ATOM 1458 N N . THR A 1 195 ? -28.594 0.997 34.407 1.00 85.31 195 THR A N 1
ATOM 1459 C CA . THR A 1 195 ? -27.506 1.974 34.413 1.00 85.31 195 THR A CA 1
ATOM 1460 C C . THR A 1 195 ? -26.831 1.992 33.055 1.00 85.31 195 THR A C 1
ATOM 1462 O O . THR A 1 195 ? -26.861 1.015 32.292 1.00 85.31 195 THR A O 1
ATOM 1465 N N . SER A 1 196 ? -26.226 3.122 32.715 1.00 82.19 196 SER A N 1
ATOM 1466 C CA . SER A 1 196 ? -25.526 3.256 31.450 1.00 82.19 196 SER A CA 1
ATOM 1467 C C . SER A 1 196 ? -24.451 4.324 31.510 1.00 82.19 196 SER A C 1
ATOM 1469 O O . SER A 1 196 ? -24.656 5.402 32.056 1.00 82.19 196 SER A O 1
ATOM 1471 N N . ILE A 1 197 ? -23.360 4.074 30.797 1.00 81.69 197 ILE A N 1
ATOM 1472 C CA . ILE A 1 197 ? -22.349 5.080 30.486 1.00 81.69 197 ILE A CA 1
ATOM 1473 C C . ILE A 1 197 ? -22.297 5.316 28.986 1.00 81.69 197 ILE A C 1
ATOM 1475 O O . ILE A 1 197 ? -22.414 4.399 28.164 1.00 81.69 197 ILE A O 1
ATOM 1479 N N . ARG A 1 198 ? -22.102 6.577 28.618 1.00 75.56 198 ARG A N 1
ATOM 1480 C CA . ARG A 1 198 ? -22.038 7.019 27.233 1.00 75.56 198 ARG A CA 1
ATOM 1481 C C . ARG A 1 198 ? -20.757 7.790 27.000 1.00 75.56 198 ARG A C 1
ATOM 1483 O O . ARG A 1 198 ? -20.379 8.652 27.786 1.00 75.56 198 ARG A O 1
ATOM 1490 N N . THR A 1 199 ? -20.142 7.526 25.860 1.00 71.12 199 THR A N 1
ATOM 1491 C CA . THR A 1 199 ? -19.035 8.325 25.344 1.00 71.12 199 THR A CA 1
ATOM 1492 C C . THR A 1 199 ? -19.273 8.689 23.886 1.00 71.12 199 THR A C 1
ATOM 1494 O O . THR A 1 199 ? -20.151 8.124 23.225 1.00 71.12 199 THR A O 1
ATOM 1497 N N . LYS A 1 200 ? -18.517 9.657 23.366 1.00 61.84 200 LYS A N 1
ATOM 1498 C CA . LYS A 1 200 ? -18.630 10.129 21.990 1.00 61.84 200 LYS A CA 1
ATOM 1499 C C . LYS A 1 200 ? -17.553 9.530 21.084 1.00 61.84 200 LYS A C 1
ATOM 1501 O O . LYS A 1 200 ? -16.388 9.884 21.195 1.00 61.84 200 LYS A O 1
ATOM 1506 N N . ILE A 1 201 ? -17.943 8.660 20.144 1.00 52.72 201 ILE A N 1
ATOM 1507 C CA . ILE A 1 201 ? -17.044 8.062 19.136 1.00 52.72 201 ILE A CA 1
ATOM 1508 C C . ILE A 1 201 ? -17.620 8.178 17.718 1.00 52.72 201 ILE A C 1
ATOM 1510 O O . ILE A 1 201 ? -18.829 8.332 17.543 1.00 52.72 201 ILE A O 1
ATOM 1514 N N . ARG A 1 202 ? -16.753 8.066 16.701 1.00 49.91 202 ARG A N 1
ATOM 1515 C CA . ARG A 1 202 ? -17.101 8.122 15.269 1.00 49.91 202 ARG A CA 1
ATOM 1516 C C . ARG A 1 202 ? -16.650 6.832 14.571 1.00 49.91 202 ARG A C 1
ATOM 1518 O O . ARG A 1 202 ? -15.449 6.581 14.523 1.00 49.91 202 ARG A O 1
ATOM 1525 N N . LEU A 1 203 ? -17.579 6.035 14.029 1.00 52.12 203 LEU A N 1
ATOM 1526 C CA . LEU A 1 203 ? -17.294 4.752 13.352 1.00 52.12 203 LEU A CA 1
ATOM 1527 C C . LEU A 1 203 ? -18.034 4.615 12.005 1.00 52.12 203 LEU A C 1
ATOM 1529 O O . LEU A 1 203 ? -19.022 5.318 11.785 1.00 52.12 203 LEU A O 1
ATOM 1533 N N . PRO A 1 204 ? -17.594 3.714 11.099 1.00 49.53 204 PRO A N 1
ATOM 1534 C CA . PRO A 1 204 ? -18.269 3.447 9.831 1.00 49.53 204 PRO A CA 1
ATOM 1535 C C . PRO A 1 204 ? -19.316 2.331 9.994 1.00 49.53 204 PRO A C 1
ATOM 1537 O O . PRO A 1 204 ? -19.025 1.146 9.876 1.00 49.53 204 PRO A O 1
ATOM 1540 N N . PHE A 1 205 ? -20.557 2.716 10.276 1.00 51.47 205 PHE A N 1
ATOM 1541 C CA . PHE A 1 205 ? -21.620 1.809 10.730 1.00 51.47 205 PHE A CA 1
ATOM 1542 C C . PHE A 1 205 ? -22.613 1.362 9.633 1.00 51.47 205 PHE A C 1
ATOM 1544 O O . PHE A 1 205 ? -23.770 1.075 9.931 1.00 51.47 205 PHE A O 1
ATOM 1551 N N . SER A 1 206 ? -22.209 1.274 8.362 1.00 49.69 206 SER A N 1
ATOM 1552 C CA . SER A 1 206 ? -23.113 0.973 7.226 1.00 49.69 206 SER A CA 1
ATOM 1553 C C . SER A 1 206 ? -23.801 -0.409 7.251 1.00 49.69 206 SER A C 1
ATOM 1555 O O . SER A 1 206 ? -24.466 -0.777 6.289 1.00 49.69 206 SER A O 1
ATOM 1557 N N . SER A 1 207 ? -23.644 -1.186 8.326 1.00 51.16 207 SER A N 1
ATOM 1558 C CA . SER A 1 207 ? -24.220 -2.526 8.513 1.00 51.16 207 SER A CA 1
ATOM 1559 C C . SER A 1 207 ? -25.010 -2.700 9.819 1.00 51.16 207 SER A C 1
ATOM 1561 O O . SER A 1 207 ? -25.500 -3.796 10.084 1.00 51.16 207 SER A O 1
ATOM 1563 N N . LEU A 1 208 ? -25.161 -1.651 10.637 1.00 55.59 208 LEU A N 1
ATOM 1564 C CA . LEU A 1 208 ? -25.940 -1.749 11.873 1.00 55.59 208 LEU A CA 1
ATOM 1565 C C . LEU A 1 208 ? -27.448 -1.679 11.609 1.00 55.59 208 LEU A C 1
ATOM 1567 O O . LEU A 1 208 ? -27.914 -0.886 10.792 1.00 55.59 208 LEU A O 1
ATOM 1571 N N . ARG A 1 209 ? -28.211 -2.488 12.354 1.00 58.34 209 ARG A N 1
ATOM 1572 C CA . ARG A 1 209 ? -29.677 -2.449 12.361 1.00 58.34 209 ARG A CA 1
ATOM 1573 C C . ARG A 1 209 ? -30.154 -1.362 13.335 1.00 58.34 209 ARG A C 1
ATOM 1575 O O . ARG A 1 209 ? -29.753 -1.402 14.499 1.00 58.34 209 ARG A O 1
ATOM 1582 N N . PRO A 1 210 ? -30.975 -0.394 12.897 1.00 60.53 210 PRO A N 1
ATOM 1583 C CA . PRO A 1 210 ? -31.495 0.645 13.778 1.00 60.53 210 PRO A CA 1
ATOM 1584 C C . PRO A 1 210 ? -32.409 0.038 14.847 1.00 60.53 210 PRO A C 1
ATOM 1586 O O . PRO A 1 210 ? -33.276 -0.786 14.553 1.00 60.53 210 PRO A O 1
ATOM 1589 N N . VAL A 1 211 ? -32.206 0.463 16.095 1.00 60.62 211 VAL A N 1
ATOM 1590 C CA . VAL A 1 211 ? -33.016 0.058 17.247 1.00 60.62 211 VAL A CA 1
ATOM 1591 C C . VAL A 1 211 ? -33.531 1.286 17.998 1.00 60.62 211 VAL A C 1
ATOM 1593 O O . VAL A 1 211 ? -32.808 2.268 18.164 1.00 60.62 211 VAL A O 1
ATOM 1596 N N . PHE A 1 212 ? -34.766 1.231 18.491 1.00 62.50 212 PHE A N 1
ATOM 1597 C CA . PHE A 1 212 ? -35.343 2.219 19.401 1.00 62.50 212 PHE A CA 1
ATOM 1598 C C . PHE A 1 212 ? -35.796 1.506 20.672 1.00 62.50 212 PHE A C 1
ATOM 1600 O O . PHE A 1 212 ? -36.671 0.647 20.619 1.00 62.50 212 PHE A O 1
ATOM 1607 N N . ARG A 1 213 ? -35.186 1.837 21.821 1.00 62.28 213 ARG A N 1
ATOM 1608 C CA . ARG A 1 213 ? -35.496 1.211 23.125 1.00 62.28 213 ARG A CA 1
ATOM 1609 C C . ARG A 1 213 ? -35.508 -0.328 23.059 1.00 62.28 213 ARG A C 1
ATOM 1611 O O . ARG A 1 213 ? -36.501 -0.961 23.399 1.00 62.28 213 ARG A O 1
ATOM 1618 N N . ALA A 1 214 ? -34.410 -0.904 22.565 1.00 55.09 214 ALA A N 1
ATOM 1619 C CA . ALA A 1 214 ? -34.221 -2.347 22.362 1.00 55.09 214 ALA A CA 1
ATOM 1620 C C . ALA A 1 214 ? -35.153 -3.024 21.329 1.00 55.09 214 ALA A C 1
ATOM 1622 O O . ALA A 1 214 ? -35.094 -4.243 21.182 1.00 55.09 214 ALA A O 1
ATOM 1623 N N . ARG A 1 215 ? -35.966 -2.268 20.575 1.00 60.06 215 ARG A N 1
ATOM 1624 C CA . ARG A 1 215 ? -36.785 -2.787 19.464 1.00 60.06 215 ARG A CA 1
ATOM 1625 C C . ARG A 1 215 ? -36.135 -2.498 18.125 1.00 60.06 215 ARG A C 1
ATOM 1627 O O . ARG A 1 215 ? -35.725 -1.363 17.889 1.00 60.06 215 ARG A O 1
ATOM 1634 N N . THR A 1 216 ? -36.072 -3.492 17.244 1.00 69.38 216 THR A N 1
ATOM 1635 C CA . THR A 1 216 ? -35.610 -3.286 15.861 1.00 69.38 216 THR A CA 1
ATOM 1636 C C . THR A 1 216 ? -36.602 -2.404 15.105 1.00 69.38 216 THR A C 1
ATOM 1638 O O . THR A 1 216 ? -37.803 -2.657 15.139 1.00 69.38 216 THR A O 1
ATOM 1641 N N . VAL A 1 217 ? -36.104 -1.379 14.413 1.00 77.50 217 VAL A N 1
ATOM 1642 C CA . VAL A 1 217 ? -36.920 -0.459 13.606 1.00 77.50 217 VAL A CA 1
ATOM 1643 C C . VAL A 1 217 ? -36.765 -0.845 12.136 1.00 77.50 217 VAL A C 1
ATOM 1645 O O . VAL A 1 217 ? -35.801 -0.463 11.478 1.00 77.50 217 VAL A O 1
ATOM 1648 N N . SER A 1 218 ? -37.671 -1.678 11.628 1.00 75.38 218 SER A N 1
ATOM 1649 C CA . SER A 1 218 ? -37.588 -2.263 10.278 1.00 75.38 218 SER A CA 1
ATOM 1650 C C . SER A 1 218 ? -37.834 -1.269 9.136 1.00 75.38 218 SER A C 1
ATOM 1652 O O . SER A 1 218 ? -37.460 -1.541 8.000 1.00 75.38 218 SER A O 1
ATOM 1654 N N . ASP A 1 219 ? -38.459 -0.137 9.437 1.00 80.88 219 ASP A N 1
ATOM 1655 C CA . ASP A 1 219 ? -38.885 0.929 8.524 1.00 80.88 219 ASP A CA 1
ATOM 1656 C C . ASP A 1 219 ? -38.016 2.196 8.622 1.00 80.88 219 ASP A C 1
ATOM 1658 O O . ASP A 1 219 ? -38.280 3.200 7.959 1.00 80.88 219 ASP A O 1
ATOM 1662 N N . ALA A 1 220 ? -36.955 2.165 9.431 1.00 71.38 220 ALA A N 1
ATOM 1663 C CA . ALA A 1 220 ? -36.039 3.287 9.550 1.00 71.38 220 ALA A CA 1
ATOM 1664 C C . ALA A 1 220 ? -35.271 3.524 8.242 1.00 71.38 220 ALA A C 1
ATOM 1666 O O . ALA A 1 220 ? -34.800 2.593 7.584 1.00 71.38 220 ALA A O 1
ATOM 1667 N N . LEU A 1 221 ? -35.087 4.804 7.906 1.00 68.81 221 LEU A N 1
ATOM 1668 C CA . LEU A 1 221 ? -34.221 5.214 6.805 1.00 68.81 221 LEU A CA 1
ATOM 1669 C C . LEU A 1 221 ? -32.813 4.611 6.968 1.00 68.81 221 LEU A C 1
ATOM 1671 O O . LEU A 1 221 ? -32.334 4.480 8.102 1.00 68.81 221 LEU A O 1
ATOM 1675 N N . PRO A 1 222 ? -32.121 4.300 5.853 1.00 62.72 222 PRO A N 1
ATOM 1676 C CA . PRO A 1 222 ? -30.748 3.828 5.887 1.00 62.72 222 PRO A CA 1
ATOM 1677 C C . PRO A 1 222 ? -29.892 4.727 6.770 1.00 62.72 222 PRO A C 1
ATOM 1679 O O . PRO A 1 222 ? -29.868 5.952 6.629 1.00 62.72 222 PRO A O 1
ATOM 1682 N N . PHE A 1 223 ? -29.207 4.090 7.708 1.00 61.34 223 PHE A N 1
ATOM 1683 C CA . PHE A 1 223 ? -28.364 4.752 8.679 1.00 61.34 223 PHE A CA 1
ATOM 1684 C C . PHE A 1 223 ? -27.367 5.708 7.985 1.00 61.34 223 PHE A C 1
ATOM 1686 O O . PHE A 1 223 ? -26.602 5.287 7.117 1.00 61.34 223 PHE A O 1
ATOM 1693 N N . ASN A 1 224 ? -27.356 6.994 8.370 1.00 58.75 224 ASN A N 1
ATOM 1694 C CA . ASN A 1 224 ? -26.410 7.979 7.836 1.00 58.75 224 ASN A CA 1
ATOM 1695 C C . ASN A 1 224 ? -25.122 8.007 8.688 1.00 58.75 224 ASN A C 1
ATOM 1697 O O . ASN A 1 224 ? -25.126 8.579 9.785 1.00 58.75 224 ASN A O 1
ATOM 1701 N N . PRO A 1 225 ? -23.992 7.473 8.186 1.00 50.94 225 PRO A N 1
ATOM 1702 C CA . PRO A 1 225 ? -22.736 7.373 8.935 1.00 50.94 225 PRO A CA 1
ATOM 1703 C C . PRO A 1 225 ? -22.086 8.713 9.276 1.00 50.94 225 PRO A C 1
ATOM 1705 O O . PRO A 1 225 ? -21.172 8.762 10.099 1.00 50.94 225 PRO A O 1
ATOM 1708 N N . SER A 1 226 ? -22.561 9.814 8.696 1.00 49.72 226 SER A N 1
ATOM 1709 C CA . SER A 1 226 ? -22.022 11.148 8.959 1.00 49.72 226 SER A CA 1
ATOM 1710 C C . SER A 1 226 ? -22.452 11.723 10.314 1.00 49.72 226 SER A C 1
ATOM 1712 O O . SER A 1 226 ? -21.807 12.659 10.785 1.00 49.72 226 SER A O 1
ATOM 1714 N N . ASN A 1 227 ? -23.492 11.158 10.948 1.00 52.03 227 ASN A N 1
ATOM 1715 C CA . ASN A 1 227 ? -24.209 11.783 12.068 1.00 52.03 227 ASN A CA 1
ATOM 1716 C C . ASN A 1 227 ? -24.111 11.034 13.411 1.00 52.03 227 ASN A C 1
ATOM 1718 O O . ASN A 1 227 ? -24.800 11.408 14.360 1.00 52.03 227 ASN A O 1
ATOM 1722 N N . VAL A 1 228 ? -23.262 10.006 13.542 1.00 55.19 228 VAL A N 1
ATOM 1723 C CA . VAL A 1 228 ? -23.068 9.347 14.846 1.00 55.19 228 VAL A CA 1
ATOM 1724 C C . VAL A 1 228 ? -21.980 10.014 15.657 1.00 55.19 228 VAL A C 1
ATOM 1726 O O . VAL A 1 228 ? -20.847 10.182 15.211 1.00 55.19 228 VAL A O 1
ATOM 1729 N N . VAL A 1 229 ? -22.358 10.344 16.888 1.00 54.88 229 VAL A N 1
ATOM 1730 C CA . VAL A 1 229 ? -21.510 11.013 17.864 1.00 54.88 229 VAL A CA 1
ATOM 1731 C C . VAL A 1 229 ? -21.383 10.230 19.164 1.00 54.88 229 VAL A C 1
ATOM 1733 O O . VAL A 1 229 ? -20.861 10.811 20.095 1.00 54.88 229 VAL A O 1
ATOM 1736 N N . SER A 1 230 ? -21.875 8.986 19.306 1.00 53.62 230 SER A N 1
ATOM 1737 C CA . SER A 1 230 ? -21.788 8.270 20.593 1.00 53.62 230 SER A CA 1
ATOM 1738 C C . SER A 1 230 ? -21.919 6.752 20.573 1.00 53.62 230 SER A C 1
ATOM 1740 O O . SER A 1 230 ? -22.648 6.210 19.751 1.00 53.62 230 SER A O 1
ATOM 1742 N N . PHE A 1 231 ? -21.314 6.119 21.576 1.00 64.00 231 PHE A N 1
ATOM 1743 C CA . PHE A 1 231 ? -21.418 4.706 21.940 1.00 64.00 231 PHE A CA 1
ATOM 1744 C C . PHE A 1 231 ? -21.859 4.578 23.404 1.00 64.00 231 PHE A C 1
ATOM 1746 O O . PHE A 1 231 ? -21.522 5.438 24.221 1.00 64.00 231 PHE A O 1
ATOM 1753 N N . GLN A 1 232 ? -22.636 3.541 23.716 1.00 73.00 232 GLN A N 1
ATOM 1754 C CA . GLN A 1 232 ? -23.227 3.312 25.035 1.00 73.00 232 GLN A CA 1
ATOM 1755 C C . GLN A 1 232 ? -23.036 1.851 25.440 1.00 73.00 232 GLN A C 1
ATOM 1757 O O . GLN A 1 232 ? -23.251 0.951 24.627 1.00 73.00 232 GLN A O 1
ATOM 1762 N N . LEU A 1 233 ? -22.673 1.638 26.702 1.00 77.19 233 LEU A N 1
ATOM 1763 C CA . LEU A 1 233 ? -22.745 0.342 27.372 1.00 77.19 233 LEU A CA 1
ATOM 1764 C C . LEU A 1 233 ? -23.878 0.422 28.390 1.00 77.19 233 LEU A C 1
ATOM 1766 O O . LEU A 1 233 ? -23.963 1.394 29.140 1.00 77.19 233 LEU A O 1
ATOM 1770 N N . MET A 1 234 ? -24.767 -0.568 28.381 1.00 81.81 234 MET A N 1
ATOM 1771 C CA . MET A 1 234 ? -25.971 -0.571 29.206 1.00 81.81 234 MET A CA 1
ATOM 1772 C C . MET A 1 234 ? -26.138 -1.933 29.868 1.00 81.81 234 MET A C 1
ATOM 1774 O O . MET A 1 234 ? -26.171 -2.952 29.177 1.00 81.81 234 MET A O 1
ATOM 1778 N N . PHE A 1 235 ? -26.292 -1.935 31.190 1.00 82.44 235 PHE A N 1
ATOM 1779 C CA . PHE A 1 235 ? -26.747 -3.098 31.943 1.00 82.44 235 PHE A CA 1
ATOM 1780 C C . PHE A 1 235 ? -28.232 -2.902 32.254 1.00 82.44 235 PHE A C 1
ATOM 1782 O O . PHE A 1 235 ? -28.621 -1.889 32.834 1.00 82.44 235 PHE A O 1
ATOM 1789 N N . SER A 1 236 ? -29.080 -3.820 31.787 1.00 84.38 236 SER A N 1
ATOM 1790 C CA . SER A 1 236 ? -30.531 -3.628 31.796 1.00 84.38 236 SER A CA 1
ATOM 1791 C C . SER A 1 236 ? -31.282 -4.884 32.213 1.00 84.38 236 SER A C 1
ATOM 1793 O O . SER A 1 236 ? -30.940 -5.998 31.806 1.00 84.38 236 SER A O 1
ATOM 1795 N N . LYS A 1 237 ? -32.376 -4.672 32.954 1.00 85.44 237 LYS A N 1
ATOM 1796 C CA . LYS A 1 237 ? -33.394 -5.696 33.220 1.00 85.44 237 LYS A CA 1
ATOM 1797 C C . LYS A 1 237 ? -34.208 -6.092 31.988 1.00 85.44 237 LYS A C 1
ATOM 1799 O O . LYS A 1 237 ? -35.004 -7.022 32.077 1.00 85.44 237 LYS A O 1
ATOM 1804 N N . PHE A 1 238 ? -34.056 -5.381 30.871 1.00 81.69 238 PHE A N 1
ATOM 1805 C CA . PHE A 1 238 ? -34.761 -5.658 29.625 1.00 81.69 238 PHE A CA 1
ATOM 1806 C C . PHE A 1 238 ? -33.821 -6.245 28.563 1.00 81.69 238 PHE A C 1
ATOM 1808 O O . PHE A 1 238 ? -32.709 -5.757 28.366 1.00 81.69 238 PHE A O 1
ATOM 1815 N N . GLU A 1 239 ? -34.299 -7.262 27.848 1.00 77.62 239 GLU A N 1
ATOM 1816 C CA . GLU A 1 239 ? -33.721 -7.757 26.597 1.00 77.62 239 GLU A CA 1
ATOM 1817 C C . GLU A 1 239 ? -34.318 -7.037 25.376 1.00 77.62 239 GLU A C 1
ATOM 1819 O O . GLU A 1 239 ? -35.128 -6.106 25.479 1.00 77.62 239 GLU A O 1
ATOM 1824 N N . TYR A 1 240 ? -33.936 -7.522 24.191 1.00 66.81 240 TYR A N 1
ATOM 1825 C CA . TYR A 1 240 ? -34.574 -7.181 22.930 1.00 66.81 240 TYR A CA 1
ATOM 1826 C C . TYR A 1 240 ? -36.099 -7.315 23.007 1.00 66.81 240 TYR A C 1
ATOM 1828 O O . TYR A 1 240 ? -36.661 -8.228 23.619 1.00 66.81 240 TYR A O 1
ATOM 1836 N N . ASP A 1 241 ? -36.764 -6.357 22.371 1.00 72.75 241 ASP A N 1
ATOM 1837 C CA . ASP A 1 241 ? -38.216 -6.291 22.233 1.00 72.75 241 ASP A CA 1
ATOM 1838 C C . ASP A 1 241 ? -38.997 -6.185 23.556 1.00 72.75 241 ASP A C 1
ATOM 1840 O O . ASP A 1 241 ? -40.198 -6.448 23.610 1.00 72.75 241 ASP A O 1
ATOM 1844 N N . GLY A 1 242 ? -38.341 -5.705 24.619 1.00 68.50 242 GLY A N 1
ATOM 1845 C CA . GLY A 1 242 ? -38.975 -5.390 25.903 1.00 68.50 242 GLY A CA 1
ATOM 1846 C C . GLY A 1 242 ? -39.244 -6.603 26.793 1.00 68.50 242 GLY A C 1
ATOM 1847 O O . GLY A 1 242 ? -39.977 -6.481 27.774 1.00 68.50 242 GLY A O 1
ATOM 1848 N N . LYS A 1 243 ? -38.664 -7.763 26.469 1.00 77.94 243 LYS A N 1
ATOM 1849 C CA . LYS A 1 243 ? -38.662 -8.938 27.351 1.00 77.94 243 LYS A CA 1
ATOM 1850 C C . LYS A 1 243 ? -37.803 -8.672 28.588 1.00 77.94 243 LYS A C 1
ATOM 1852 O O . LYS A 1 243 ? -36.931 -7.811 28.555 1.00 77.94 243 LYS A O 1
ATOM 1857 N N . LEU A 1 244 ? -38.039 -9.405 29.673 1.00 82.38 244 LEU A N 1
ATOM 1858 C CA . LEU A 1 244 ? -37.181 -9.340 30.858 1.00 82.38 244 LEU A CA 1
ATOM 1859 C C . LEU A 1 244 ? -35.917 -10.174 30.648 1.00 82.38 244 LEU A C 1
ATOM 1861 O O . LEU A 1 244 ? -35.995 -11.284 30.129 1.00 82.38 244 LEU A O 1
ATOM 1865 N N . ASN A 1 245 ? -34.778 -9.642 31.087 1.00 83.75 245 ASN A N 1
ATOM 1866 C CA . ASN A 1 245 ? -33.504 -10.346 31.125 1.00 83.75 245 ASN A CA 1
ATOM 1867 C C . ASN A 1 245 ? -33.531 -11.360 32.283 1.00 83.75 245 ASN A C 1
ATOM 1869 O O . ASN A 1 245 ? -33.529 -10.945 33.444 1.00 83.75 245 ASN A O 1
ATOM 1873 N N . PRO A 1 246 ? -33.543 -12.676 31.999 1.00 84.06 246 PRO A N 1
ATOM 1874 C CA . PRO A 1 246 ? -33.697 -13.715 33.016 1.00 84.06 246 PRO A CA 1
ATOM 1875 C C . PRO A 1 246 ? -32.476 -13.842 33.934 1.00 84.06 246 PRO A C 1
ATOM 1877 O O . PRO A 1 246 ? -32.565 -14.469 34.984 1.00 84.06 246 PRO A O 1
ATOM 1880 N N . THR A 1 247 ? -31.342 -13.259 33.541 1.00 83.88 247 THR A N 1
ATOM 1881 C CA . THR A 1 247 ? -30.089 -13.255 34.311 1.00 83.88 247 THR A CA 1
ATOM 1882 C C . THR A 1 247 ? -29.840 -11.933 35.030 1.00 83.88 247 THR A C 1
ATOM 1884 O O . THR A 1 247 ? -28.806 -11.768 35.674 1.00 83.88 247 THR A O 1
ATOM 1887 N N . PHE A 1 248 ? -30.767 -10.975 34.923 1.00 87.19 248 PHE A N 1
ATOM 1888 C CA . PHE A 1 248 ? -30.645 -9.704 35.617 1.00 87.19 248 PHE A CA 1
ATOM 1889 C C . PHE A 1 248 ? -30.740 -9.909 37.128 1.00 87.19 248 PHE A C 1
ATOM 1891 O O . PHE A 1 248 ? -31.692 -10.503 37.633 1.00 87.19 248 PHE A O 1
ATOM 1898 N N . VAL A 1 249 ? -29.767 -9.352 37.841 1.00 87.31 249 VAL A N 1
ATOM 1899 C CA . VAL A 1 249 ? -29.741 -9.311 39.299 1.00 87.31 249 VAL A CA 1
ATOM 1900 C C . VAL A 1 249 ? -29.630 -7.851 39.711 1.00 87.31 249 VAL A C 1
ATOM 1902 O O . VAL A 1 249 ? -28.744 -7.133 39.251 1.00 87.31 249 VAL A O 1
ATOM 1905 N N . GLU A 1 250 ? -30.562 -7.410 40.552 1.00 85.00 250 GLU A N 1
ATOM 1906 C CA . GLU A 1 250 ? -30.499 -6.093 41.181 1.00 85.00 250 GLU A CA 1
ATOM 1907 C C . GLU A 1 250 ? -29.363 -6.068 42.211 1.00 85.00 250 GLU A C 1
ATOM 1909 O O . GLU A 1 250 ? -29.175 -7.033 42.954 1.00 85.00 250 GLU A O 1
ATOM 1914 N N . GLY A 1 251 ? -28.613 -4.967 42.270 1.00 85.88 251 GLY A N 1
ATOM 1915 C CA . GLY A 1 251 ? -27.512 -4.804 43.216 1.00 85.88 251 GLY A CA 1
ATOM 1916 C C . GLY A 1 251 ? -26.225 -4.260 42.588 1.00 85.88 251 GLY A C 1
ATOM 1917 O O . GLY A 1 251 ? -26.257 -3.707 41.483 1.00 85.88 251 GLY A O 1
ATOM 1918 N N . PRO A 1 252 ? -25.095 -4.370 43.315 1.00 80.12 252 PRO A N 1
ATOM 1919 C CA . PRO A 1 252 ? -23.788 -3.958 42.822 1.00 80.12 252 PRO A CA 1
ATOM 1920 C C . PRO A 1 252 ? -23.381 -4.773 41.596 1.00 80.12 252 PRO A C 1
ATOM 1922 O O . PRO A 1 252 ? -23.570 -5.989 41.556 1.00 80.12 252 PRO A O 1
ATOM 1925 N N . PHE A 1 253 ? -22.772 -4.109 40.622 1.00 87.50 253 PHE A N 1
ATOM 1926 C CA . PHE A 1 253 ? -22.209 -4.760 39.446 1.00 87.50 253 PHE A CA 1
ATOM 1927 C C . PHE A 1 253 ? -20.861 -4.136 39.090 1.00 87.50 253 PHE A C 1
ATOM 1929 O O . PHE A 1 253 ? -20.619 -2.954 39.350 1.00 87.50 253 PHE A O 1
ATOM 1936 N N . GLU A 1 254 ? -20.015 -4.931 38.439 1.00 80.62 254 GLU A N 1
ATOM 1937 C CA . GLU A 1 254 ? -18.752 -4.482 37.864 1.00 80.62 254 GLU A CA 1
ATOM 1938 C C . GLU A 1 254 ? -18.566 -5.106 36.480 1.00 80.62 254 GLU A C 1
ATOM 1940 O O . GLU A 1 254 ? -18.754 -6.309 36.292 1.00 80.62 254 GLU A O 1
ATOM 1945 N N . LEU A 1 255 ? -18.190 -4.279 35.504 1.00 82.38 255 LEU A N 1
ATOM 1946 C CA . LEU A 1 255 ? -17.765 -4.728 34.181 1.00 82.38 255 LEU A CA 1
ATOM 1947 C C . LEU A 1 255 ? -16.372 -4.149 33.893 1.00 82.38 255 LEU A C 1
ATOM 1949 O O . LEU A 1 255 ? -16.266 -2.963 33.560 1.00 82.38 255 LEU A O 1
ATOM 1953 N N . PRO A 1 256 ? -15.303 -4.954 34.013 1.00 77.50 256 PRO A N 1
ATOM 1954 C CA . PRO A 1 256 ? -13.969 -4.545 33.600 1.00 77.50 256 PRO A CA 1
ATOM 1955 C C . PRO A 1 256 ? -13.906 -4.484 32.069 1.00 77.50 256 PRO A C 1
ATOM 1957 O O . PRO A 1 256 ? -14.185 -5.473 31.390 1.00 77.50 256 PRO A O 1
ATOM 1960 N N . LEU A 1 257 ? -13.527 -3.333 31.509 1.00 74.00 257 LEU A N 1
ATOM 1961 C CA . LEU A 1 257 ? -13.259 -3.188 30.077 1.00 74.00 257 LEU A CA 1
ATOM 1962 C C . LEU A 1 257 ? -11.773 -2.958 29.816 1.00 74.00 257 LEU A C 1
ATOM 1964 O O . LEU A 1 257 ? -11.226 -1.907 30.157 1.00 74.00 257 LEU A O 1
ATOM 1968 N N . SER A 1 258 ? -11.158 -3.910 29.112 1.00 75.50 258 SER A N 1
ATOM 1969 C CA . SER A 1 258 ? -9.760 -3.827 28.693 1.00 75.50 258 SER A CA 1
ATOM 1970 C C . SER A 1 258 ? -9.571 -2.913 27.478 1.00 75.50 258 SER A C 1
ATOM 1972 O O . SER A 1 258 ? -8.819 -1.943 27.554 1.00 75.50 258 SER A O 1
ATOM 1974 N N . THR A 1 259 ? -10.254 -3.186 26.357 1.00 73.31 259 THR A N 1
ATOM 1975 C CA . THR A 1 259 ? -10.150 -2.381 25.126 1.00 73.31 259 THR A CA 1
ATOM 1976 C C . THR A 1 259 ? -11.434 -2.366 24.288 1.00 73.31 259 THR A C 1
ATOM 1978 O O . THR A 1 259 ? -12.223 -3.307 24.294 1.00 73.31 259 THR A O 1
ATOM 1981 N N . ILE A 1 260 ? -11.620 -1.294 23.512 1.00 73.94 260 ILE A N 1
ATOM 1982 C CA . ILE A 1 260 ? -12.593 -1.188 22.418 1.00 73.94 260 ILE A CA 1
ATOM 1983 C C . ILE A 1 260 ? -11.837 -0.723 21.172 1.00 73.94 260 ILE A C 1
ATOM 1985 O O . ILE A 1 260 ? -11.176 0.322 21.195 1.00 73.94 260 ILE A O 1
ATOM 1989 N N . LYS A 1 261 ? -11.964 -1.466 20.066 1.00 72.50 261 LYS A N 1
ATOM 1990 C CA . LYS A 1 261 ? -11.303 -1.155 18.790 1.00 72.50 261 LYS A CA 1
ATOM 1991 C C . LYS A 1 261 ? -12.285 -1.096 17.621 1.00 72.50 261 LYS A C 1
ATOM 1993 O O . LYS A 1 261 ? -13.273 -1.824 17.585 1.00 72.50 261 LYS A O 1
ATOM 1998 N N . ALA A 1 262 ? -11.988 -0.236 16.650 1.00 74.25 262 ALA A N 1
ATOM 1999 C CA . ALA A 1 262 ? -12.688 -0.168 15.370 1.00 74.25 262 ALA A CA 1
ATOM 2000 C C . ALA A 1 262 ? -11.899 -0.910 14.286 1.00 74.25 262 ALA A C 1
ATOM 2002 O O . ALA A 1 262 ? -10.766 -0.526 14.007 1.00 74.25 262 ALA A O 1
ATOM 2003 N N . TYR A 1 263 ? -12.494 -1.913 13.644 1.00 75.62 263 TYR A N 1
ATOM 2004 C CA . TYR A 1 263 ? -11.830 -2.711 12.608 1.00 75.62 263 TYR A CA 1
ATOM 2005 C C . TYR A 1 263 ? -12.220 -2.278 11.192 1.00 75.62 263 TYR A C 1
ATOM 2007 O O . TYR A 1 263 ? -13.246 -1.628 10.969 1.00 75.62 263 TYR A O 1
ATOM 2015 N N . ILE A 1 264 ? -11.379 -2.641 10.223 1.00 80.50 264 ILE A N 1
ATOM 2016 C CA . ILE A 1 264 ? -11.701 -2.526 8.800 1.00 80.50 264 ILE A CA 1
ATOM 2017 C C . ILE A 1 264 ? -12.782 -3.566 8.488 1.00 80.50 264 ILE A C 1
ATOM 2019 O O . ILE A 1 264 ? -12.680 -4.709 8.919 1.00 80.50 264 ILE A O 1
ATOM 2023 N N . LYS A 1 265 ? -13.825 -3.164 7.756 1.00 76.00 265 LYS A N 1
ATOM 2024 C CA . LYS A 1 265 ? -14.910 -4.067 7.359 1.00 76.00 265 LYS A CA 1
ATOM 2025 C C . LYS A 1 265 ? -14.388 -5.148 6.405 1.00 76.00 265 LYS A C 1
ATOM 2027 O O . LYS A 1 265 ? -13.761 -4.806 5.403 1.00 76.00 265 LYS A O 1
ATOM 2032 N N . ASP A 1 266 ? -14.733 -6.403 6.680 1.00 75.06 266 ASP A N 1
ATOM 2033 C CA . ASP A 1 266 ? -14.490 -7.527 5.778 1.00 75.06 266 ASP A CA 1
ATOM 2034 C C . ASP A 1 266 ? -15.392 -7.506 4.519 1.00 75.06 266 ASP A C 1
ATOM 2036 O O . ASP A 1 266 ? -16.549 -7.068 4.590 1.00 75.06 266 ASP A O 1
ATOM 2040 N N . PRO A 1 267 ? -14.903 -8.006 3.365 1.00 85.62 267 PRO A N 1
ATOM 2041 C CA . PRO A 1 267 ? -13.551 -8.529 3.164 1.00 85.62 267 PRO A CA 1
ATOM 2042 C C . PRO A 1 267 ? -12.515 -7.395 3.089 1.00 85.62 267 PRO A C 1
ATOM 2044 O O . PRO A 1 267 ? -12.739 -6.365 2.447 1.00 85.62 267 PRO A O 1
ATOM 2047 N N . ILE A 1 268 ? -11.377 -7.576 3.763 1.00 89.62 268 ILE A N 1
ATOM 2048 C CA . ILE A 1 268 ? -10.295 -6.585 3.758 1.00 89.62 268 ILE A CA 1
ATOM 2049 C C . ILE A 1 268 ? -9.629 -6.574 2.381 1.00 89.62 268 ILE A C 1
ATOM 2051 O O . ILE A 1 268 ? -9.176 -7.601 1.886 1.00 89.62 268 ILE A O 1
ATOM 2055 N N . THR A 1 269 ? -9.538 -5.386 1.787 1.00 94.88 269 THR A N 1
ATOM 2056 C CA . THR A 1 269 ? -8.708 -5.137 0.606 1.00 94.88 269 THR A CA 1
ATOM 2057 C C . THR A 1 269 ? -7.466 -4.326 0.989 1.00 94.88 269 THR A C 1
ATOM 2059 O O . THR A 1 269 ? -7.480 -3.624 2.013 1.00 94.88 269 THR A O 1
ATOM 2062 N N . PRO A 1 270 ? -6.401 -4.373 0.168 1.00 96.69 270 PRO A N 1
ATOM 2063 C CA . PRO A 1 270 ? -5.213 -3.554 0.353 1.00 96.69 270 PRO A CA 1
ATOM 2064 C C . PRO A 1 270 ? -5.538 -2.070 0.544 1.00 96.69 270 PRO A C 1
ATOM 2066 O O . PRO A 1 270 ? -6.293 -1.449 -0.211 1.00 96.69 270 PRO A O 1
ATOM 2069 N N . ARG A 1 271 ? -4.910 -1.479 1.558 1.00 96.38 271 ARG A N 1
ATOM 2070 C CA . ARG A 1 271 ? -4.896 -0.039 1.830 1.00 96.38 271 ARG A CA 1
ATOM 2071 C C . ARG A 1 271 ? -3.579 0.603 1.405 1.00 96.38 271 ARG A C 1
ATOM 2073 O O . ARG A 1 271 ? -3.535 1.818 1.220 1.00 96.38 271 ARG A O 1
ATOM 2080 N N . PHE A 1 272 ? -2.542 -0.202 1.186 1.00 98.31 272 PHE A N 1
ATOM 2081 C CA . PHE A 1 272 ? -1.245 0.238 0.686 1.00 98.31 272 PHE A CA 1
ATOM 2082 C C . PHE A 1 272 ? -0.728 -0.712 -0.401 1.00 98.31 272 PHE A C 1
ATOM 2084 O O . PHE A 1 272 ? -0.333 -1.838 -0.120 1.00 98.31 272 PHE A O 1
ATOM 2091 N N . VAL A 1 273 ? -0.708 -0.266 -1.653 1.00 98.81 273 VAL A N 1
ATOM 2092 C CA . VAL A 1 273 ? -0.107 -1.008 -2.769 1.00 98.81 273 VAL A CA 1
ATOM 2093 C C . VAL A 1 273 ? 1.241 -0.383 -3.093 1.00 98.81 273 VAL A C 1
ATOM 2095 O O . VAL A 1 273 ? 1.319 0.805 -3.407 1.00 98.81 273 VAL A O 1
ATOM 2098 N N . HIS A 1 274 ? 2.309 -1.167 -3.028 1.00 98.88 274 HIS A N 1
ATOM 2099 C CA . HIS A 1 274 ? 3.667 -0.697 -3.277 1.00 98.88 274 HIS A CA 1
ATOM 2100 C C . HIS A 1 274 ? 4.265 -1.333 -4.529 1.00 98.88 274 HIS A C 1
ATOM 2102 O O . HIS A 1 274 ? 4.241 -2.551 -4.691 1.00 98.88 274 HIS A O 1
ATOM 2108 N N . VAL A 1 275 ? 4.830 -0.496 -5.399 1.00 98.75 275 VAL A N 1
ATOM 2109 C CA . VAL A 1 275 ? 5.633 -0.925 -6.546 1.00 98.75 275 VAL A CA 1
ATOM 2110 C C . VAL A 1 275 ? 7.096 -1.024 -6.115 1.00 98.75 275 VAL A C 1
ATOM 2112 O O . VAL A 1 275 ? 7.801 -0.017 -6.034 1.00 98.75 275 VAL A O 1
ATOM 2115 N N . SER A 1 276 ? 7.539 -2.249 -5.855 1.00 98.12 276 SER A N 1
ATOM 2116 C CA . SER A 1 276 ? 8.923 -2.598 -5.532 1.00 98.12 276 SER A CA 1
ATOM 2117 C C . SER A 1 276 ? 9.685 -3.005 -6.809 1.00 98.12 276 SER A C 1
ATOM 2119 O O . SER A 1 276 ? 9.576 -2.337 -7.841 1.00 98.12 276 SER A O 1
ATOM 2121 N N . SER A 1 277 ? 10.485 -4.070 -6.764 1.00 96.81 277 SER A N 1
ATOM 2122 C CA . SER A 1 277 ? 11.234 -4.634 -7.887 1.00 96.81 277 SER A CA 1
ATOM 2123 C C . SER A 1 277 ? 11.350 -6.145 -7.732 1.00 96.81 277 SER A C 1
ATOM 2125 O O . SER A 1 277 ? 11.583 -6.636 -6.631 1.00 96.81 277 SER A O 1
ATOM 2127 N N . ALA A 1 278 ? 11.260 -6.890 -8.832 1.00 96.38 278 ALA A N 1
ATOM 2128 C CA . ALA A 1 278 ? 11.798 -8.246 -8.840 1.00 96.38 278 ALA A CA 1
ATOM 2129 C C . ALA A 1 278 ? 13.324 -8.174 -8.645 1.00 96.38 278 ALA A C 1
ATOM 2131 O O . ALA A 1 278 ? 13.974 -7.216 -9.083 1.00 96.38 278 ALA A O 1
ATOM 2132 N N . GLY A 1 279 ? 13.891 -9.173 -7.988 1.00 94.94 279 GLY A N 1
ATOM 2133 C CA . GLY A 1 279 ? 15.306 -9.294 -7.669 1.00 94.94 279 GLY A CA 1
ATOM 2134 C C . GLY A 1 279 ? 15.693 -8.842 -6.263 1.00 94.94 279 GLY A C 1
ATOM 2135 O O . GLY A 1 279 ? 16.860 -8.978 -5.927 1.00 94.94 279 GLY A O 1
ATOM 2136 N N . VAL A 1 280 ? 14.783 -8.307 -5.443 1.00 96.19 280 VAL A N 1
ATOM 2137 C CA . VAL A 1 280 ? 15.121 -7.730 -4.128 1.00 96.19 280 VAL A CA 1
ATOM 2138 C C . VAL A 1 280 ? 15.738 -8.707 -3.126 1.00 96.19 280 VAL A C 1
ATOM 2140 O O . VAL A 1 280 ? 16.496 -8.257 -2.273 1.00 96.19 280 VAL A O 1
ATOM 2143 N N . THR A 1 281 ? 15.482 -10.015 -3.226 1.00 94.75 281 THR A N 1
ATOM 2144 C CA . THR A 1 281 ? 16.116 -11.013 -2.337 1.00 94.75 281 THR A CA 1
ATOM 2145 C C . THR A 1 281 ? 17.321 -11.703 -2.972 1.00 94.75 281 THR A C 1
ATOM 2147 O O . THR A 1 281 ? 18.051 -12.414 -2.290 1.00 94.75 281 THR A O 1
ATOM 2150 N N . ARG A 1 282 ? 17.559 -11.507 -4.275 1.00 94.00 282 ARG A N 1
ATOM 2151 C CA . ARG A 1 282 ? 18.586 -12.239 -5.035 1.00 94.00 282 ARG A CA 1
ATOM 2152 C C . ARG A 1 282 ? 20.035 -11.844 -4.751 1.00 94.00 282 ARG A C 1
ATOM 2154 O O . ARG A 1 282 ? 20.854 -12.756 -4.817 1.00 94.00 282 ARG A O 1
ATOM 2161 N N . PRO A 1 283 ? 20.388 -10.569 -4.472 1.00 90.75 283 PRO A N 1
ATOM 2162 C CA . PRO A 1 283 ? 21.770 -10.192 -4.183 1.00 90.75 283 PRO A CA 1
ATOM 2163 C C . PRO A 1 283 ? 22.393 -11.007 -3.050 1.00 90.75 283 PRO A C 1
ATOM 2165 O O . PRO A 1 283 ? 23.562 -11.362 -3.139 1.00 90.75 283 PRO A O 1
ATOM 2168 N N . ASP A 1 284 ? 21.588 -11.342 -2.039 1.00 86.12 284 ASP A N 1
ATOM 2169 C CA . ASP A 1 284 ? 22.031 -12.037 -0.830 1.00 86.12 284 ASP A CA 1
ATOM 2170 C C . ASP A 1 284 ? 21.609 -13.522 -0.811 1.00 86.12 284 ASP A C 1
ATOM 2172 O O . ASP A 1 284 ? 21.830 -14.220 0.178 1.00 86.12 284 ASP A O 1
ATOM 2176 N N . ARG A 1 285 ? 20.992 -14.033 -1.890 1.00 89.50 285 ARG A N 1
ATOM 2177 C CA . ARG A 1 285 ? 20.467 -15.406 -1.942 1.00 89.50 285 ARG A CA 1
ATOM 2178 C C . ARG A 1 285 ? 21.598 -16.428 -2.125 1.00 89.50 285 ARG A C 1
ATOM 2180 O O . ARG A 1 285 ? 22.312 -16.361 -3.132 1.00 89.50 285 ARG A O 1
ATOM 2187 N N . PRO A 1 286 ? 21.734 -17.424 -1.228 1.00 86.81 286 PRO A N 1
ATOM 2188 C CA . PRO A 1 286 ? 22.758 -18.455 -1.356 1.00 86.81 286 PRO A CA 1
ATOM 2189 C C . PRO A 1 286 ? 22.650 -19.228 -2.675 1.00 86.81 286 PRO A C 1
ATOM 2191 O O . PRO A 1 286 ? 21.558 -19.572 -3.128 1.00 86.81 286 PRO A O 1
ATOM 2194 N N . GLY A 1 287 ? 23.798 -19.529 -3.286 1.00 85.00 287 GLY A N 1
ATOM 2195 C CA . GLY A 1 287 ? 23.873 -20.358 -4.493 1.00 85.00 287 GLY A CA 1
ATOM 2196 C C . GLY A 1 287 ? 23.441 -19.672 -5.795 1.00 85.00 287 GLY A C 1
ATOM 2197 O O . GLY A 1 287 ? 23.402 -20.333 -6.833 1.00 85.00 287 GLY A O 1
ATOM 2198 N N . ILE A 1 288 ? 23.141 -18.366 -5.784 1.00 87.88 288 ILE A N 1
ATOM 2199 C CA . ILE A 1 288 ? 22.880 -17.613 -7.016 1.00 87.88 288 ILE A CA 1
ATOM 2200 C C . ILE A 1 288 ? 24.185 -17.288 -7.756 1.00 87.88 288 ILE A C 1
ATOM 2202 O O . ILE A 1 288 ? 25.114 -16.695 -7.217 1.00 87.88 288 ILE A O 1
ATOM 2206 N N . ASP A 1 289 ? 24.211 -17.608 -9.050 1.00 88.19 289 ASP A N 1
ATOM 2207 C CA . ASP A 1 289 ? 25.231 -17.135 -9.987 1.00 88.19 289 ASP A CA 1
ATOM 2208 C C . ASP A 1 289 ? 24.901 -15.703 -10.444 1.00 88.19 289 ASP A C 1
ATOM 2210 O O . ASP A 1 289 ? 24.077 -15.497 -11.343 1.00 88.19 289 ASP A O 1
ATOM 2214 N N . LEU A 1 290 ? 25.543 -14.706 -9.821 1.00 86.69 290 LEU A N 1
ATOM 2215 C CA . LEU A 1 290 ? 25.340 -13.278 -10.109 1.00 86.69 290 LEU A CA 1
ATOM 2216 C C . LEU A 1 290 ? 25.662 -12.892 -11.561 1.00 86.69 290 LEU A C 1
ATOM 2218 O O . LEU A 1 290 ? 25.106 -11.913 -12.063 1.00 86.69 290 LEU A O 1
ATOM 2222 N N . SER A 1 291 ? 26.512 -13.650 -12.265 1.00 85.19 291 SER A N 1
ATOM 2223 C CA . SER A 1 291 ? 26.875 -13.347 -13.658 1.00 85.19 291 SER A CA 1
ATOM 2224 C C . SER A 1 291 ? 25.701 -13.520 -14.627 1.00 85.19 291 SER A C 1
ATOM 2226 O O . SER A 1 291 ? 25.633 -12.837 -15.649 1.00 85.19 291 SER A O 1
ATOM 2228 N N . LYS A 1 292 ? 24.742 -14.383 -14.270 1.00 86.44 292 LYS A N 1
ATOM 2229 C CA . LYS A 1 292 ? 23.521 -14.667 -15.038 1.00 86.44 292 LYS A CA 1
ATOM 2230 C C . LYS A 1 292 ? 22.322 -13.833 -14.591 1.00 86.44 292 LYS A C 1
ATOM 2232 O O . LYS A 1 292 ? 21.232 -13.979 -15.145 1.00 86.44 292 LYS A O 1
ATOM 2237 N N . GLN A 1 293 ? 22.489 -12.983 -13.578 1.00 88.88 293 GLN A N 1
ATOM 2238 C CA . GLN A 1 293 ? 21.398 -12.177 -13.046 1.00 88.88 293 GLN A CA 1
ATOM 2239 C C . GLN A 1 293 ? 21.209 -10.868 -13.826 1.00 88.88 293 GLN A C 1
ATOM 2241 O O . GLN A 1 293 ? 22.150 -10.348 -14.436 1.00 88.88 293 GLN A O 1
ATOM 2246 N N . PRO A 1 294 ? 19.996 -10.283 -13.783 1.00 86.75 294 PRO A N 1
ATOM 2247 C CA . PRO A 1 294 ? 19.748 -8.969 -14.357 1.00 86.75 294 PRO A CA 1
ATOM 2248 C C . PRO A 1 294 ? 20.697 -7.900 -13.790 1.00 86.75 294 PRO A C 1
ATOM 2250 O O . PRO A 1 294 ? 21.098 -7.993 -12.625 1.00 86.75 294 PRO A O 1
ATOM 2253 N N . PRO A 1 295 ? 20.998 -6.827 -14.551 1.00 85.19 295 PRO A N 1
ATOM 2254 C CA . PRO A 1 295 ? 21.934 -5.790 -14.120 1.00 85.19 295 PRO A CA 1
ATOM 2255 C C . PRO A 1 295 ? 21.642 -5.198 -12.738 1.00 85.19 295 PRO A C 1
ATOM 2257 O O . PRO A 1 295 ? 22.576 -4.962 -11.991 1.00 85.19 295 PRO A O 1
ATOM 2260 N N . ALA A 1 296 ? 20.371 -5.010 -12.369 1.00 85.81 296 ALA A N 1
ATOM 2261 C CA . ALA A 1 296 ? 20.009 -4.466 -11.057 1.00 85.81 296 ALA A CA 1
ATOM 2262 C C . ALA A 1 296 ? 20.458 -5.356 -9.882 1.00 85.81 296 ALA A C 1
ATOM 2264 O O . ALA A 1 296 ? 20.804 -4.837 -8.830 1.00 85.81 296 ALA A O 1
ATOM 2265 N N . VAL A 1 297 ? 20.468 -6.681 -10.069 1.00 90.88 297 VAL A N 1
ATOM 2266 C CA . VAL A 1 297 ? 20.923 -7.651 -9.060 1.00 90.88 297 VAL A CA 1
ATOM 2267 C C . VAL A 1 297 ? 22.445 -7.716 -9.050 1.00 90.88 297 VAL A C 1
ATOM 2269 O O . VAL A 1 297 ? 23.062 -7.609 -7.996 1.00 90.88 297 VAL A O 1
ATOM 2272 N N . ARG A 1 298 ? 23.053 -7.839 -10.236 1.00 90.19 298 ARG A N 1
ATOM 2273 C CA . ARG A 1 298 ? 24.509 -7.943 -10.389 1.00 90.19 298 ARG A CA 1
ATOM 2274 C C . ARG A 1 298 ? 25.246 -6.691 -9.911 1.00 90.19 298 ARG A C 1
ATOM 2276 O O . ARG A 1 298 ? 26.335 -6.817 -9.376 1.00 90.19 298 ARG A O 1
ATOM 2283 N N . LEU A 1 299 ? 24.650 -5.517 -10.115 1.00 88.81 299 LEU A N 1
ATOM 2284 C CA . LEU A 1 299 ? 25.232 -4.214 -9.792 1.00 88.81 299 LEU A CA 1
ATOM 2285 C C . LEU A 1 299 ? 24.651 -3.619 -8.507 1.00 88.81 299 LEU A C 1
ATOM 2287 O O . LEU A 1 299 ? 24.679 -2.406 -8.326 1.00 88.81 299 LEU A O 1
ATOM 2291 N N . ASN A 1 300 ? 24.034 -4.431 -7.641 1.00 92.00 300 ASN A N 1
ATOM 2292 C CA . ASN A 1 300 ? 23.322 -3.902 -6.479 1.00 92.00 300 ASN A CA 1
ATOM 2293 C C . ASN A 1 300 ? 24.241 -3.053 -5.584 1.00 92.00 300 ASN A C 1
ATOM 2295 O O . ASN A 1 300 ? 23.821 -2.006 -5.106 1.00 92.00 300 ASN A O 1
ATOM 2299 N N . LYS A 1 301 ? 25.503 -3.462 -5.407 1.00 90.38 301 LYS A N 1
ATOM 2300 C CA . LYS A 1 301 ? 26.491 -2.726 -4.605 1.00 90.38 301 LYS A CA 1
ATOM 2301 C C . LYS A 1 301 ? 26.888 -1.397 -5.257 1.00 90.38 301 LYS A C 1
ATOM 2303 O O . LYS A 1 301 ? 26.974 -0.382 -4.577 1.00 90.38 301 LYS A O 1
ATOM 2308 N N . GLU A 1 302 ? 27.098 -1.394 -6.568 1.00 88.81 302 GLU A N 1
ATOM 2309 C CA . GLU A 1 302 ? 27.424 -0.208 -7.368 1.00 88.81 302 GLU A CA 1
ATOM 2310 C C . GLU A 1 302 ? 26.241 0.764 -7.464 1.00 88.81 302 GLU A C 1
ATOM 2312 O O . GLU A 1 302 ? 26.426 1.967 -7.622 1.00 88.81 302 GLU A O 1
ATOM 2317 N N . LEU A 1 303 ? 25.021 0.245 -7.330 1.00 89.00 303 LEU A N 1
ATOM 2318 C CA . LEU A 1 303 ? 23.770 0.994 -7.252 1.00 89.00 303 LEU A CA 1
ATOM 2319 C C . LEU A 1 303 ? 23.390 1.362 -5.808 1.00 89.00 303 LEU A C 1
ATOM 2321 O O . LEU A 1 303 ? 22.202 1.487 -5.507 1.00 89.00 303 LEU A O 1
ATOM 2325 N N . ASP A 1 304 ? 24.384 1.505 -4.928 1.00 92.50 304 ASP A N 1
ATOM 2326 C CA . ASP A 1 304 ? 24.230 1.894 -3.519 1.00 92.50 304 ASP A CA 1
ATOM 2327 C C . ASP A 1 304 ? 23.169 1.058 -2.778 1.00 92.50 304 ASP A C 1
ATOM 2329 O O . ASP A 1 304 ? 22.287 1.559 -2.080 1.00 92.50 304 ASP A O 1
ATOM 2333 N N . PHE A 1 305 ? 23.221 -0.258 -3.002 1.00 95.06 305 PHE A N 1
ATOM 2334 C CA . PHE A 1 305 ? 22.358 -1.265 -2.384 1.00 95.06 305 PHE A CA 1
ATOM 2335 C C . PHE A 1 305 ? 20.857 -1.027 -2.603 1.00 95.06 305 PHE A C 1
ATOM 2337 O O . PHE A 1 305 ? 20.031 -1.331 -1.737 1.00 95.06 305 PHE A O 1
ATOM 2344 N N . VAL A 1 306 ? 20.472 -0.506 -3.773 1.00 94.50 306 VAL A N 1
ATOM 2345 C CA . VAL A 1 306 ? 19.072 -0.177 -4.089 1.00 94.50 306 VAL A CA 1
ATOM 2346 C C . VAL A 1 306 ? 18.088 -1.317 -3.823 1.00 94.50 306 VAL A C 1
ATOM 2348 O O . VAL A 1 306 ? 17.019 -1.078 -3.260 1.00 94.50 306 VAL A O 1
ATOM 2351 N N . LEU A 1 307 ? 18.417 -2.555 -4.197 1.00 95.69 307 LEU A N 1
ATOM 2352 C CA . LEU A 1 307 ? 17.528 -3.701 -3.990 1.00 95.69 307 LEU A CA 1
ATOM 2353 C C . LEU A 1 307 ? 17.425 -4.075 -2.510 1.00 95.69 307 LEU A C 1
ATOM 2355 O O . LEU A 1 307 ? 16.344 -4.432 -2.046 1.00 95.69 307 LEU A O 1
ATOM 2359 N N . THR A 1 308 ? 18.511 -3.903 -1.758 1.00 96.31 308 THR A N 1
ATOM 2360 C CA . THR A 1 308 ? 18.540 -4.115 -0.308 1.00 96.31 308 THR A CA 1
ATOM 2361 C C . THR A 1 308 ? 17.636 -3.108 0.406 1.00 96.31 308 THR A C 1
ATOM 2363 O O . THR A 1 308 ? 16.845 -3.490 1.266 1.00 96.31 308 THR A O 1
ATOM 2366 N N . PHE A 1 309 ? 17.684 -1.823 0.036 1.00 97.75 309 PHE A N 1
ATOM 2367 C CA . PHE A 1 309 ? 16.801 -0.814 0.633 1.00 97.75 309 PHE A CA 1
ATOM 2368 C C . PHE A 1 309 ? 15.348 -0.941 0.175 1.00 97.75 309 PHE A C 1
ATOM 2370 O O . PHE A 1 309 ? 14.449 -0.690 0.976 1.00 97.75 309 PHE A O 1
ATOM 2377 N N . LYS A 1 310 ? 15.099 -1.412 -1.053 1.00 97.88 310 LYS A N 1
ATOM 2378 C CA . LYS A 1 310 ? 13.752 -1.817 -1.479 1.00 97.88 310 LYS A CA 1
ATOM 2379 C C . LYS A 1 310 ? 13.201 -2.948 -0.620 1.00 97.88 310 LYS A C 1
ATOM 2381 O O . LYS A 1 310 ? 12.068 -2.843 -0.165 1.00 97.88 310 LYS A O 1
ATOM 2386 N N . LEU A 1 311 ? 14.002 -3.979 -0.339 1.00 97.38 311 LEU A N 1
ATOM 2387 C CA . LEU A 1 311 ? 13.591 -5.067 0.550 1.00 97.38 311 LEU A CA 1
ATOM 2388 C C . LEU A 1 311 ? 13.274 -4.554 1.963 1.00 97.38 311 LEU A C 1
ATOM 2390 O O . LEU A 1 311 ? 12.216 -4.874 2.494 1.00 97.38 311 LEU A O 1
ATOM 2394 N N . LYS A 1 312 ? 14.124 -3.686 2.529 1.00 97.19 312 LYS A N 1
ATOM 2395 C CA . LYS A 1 312 ? 13.849 -3.036 3.825 1.00 97.19 312 LYS A CA 1
ATOM 2396 C C . LYS A 1 312 ? 12.565 -2.197 3.799 1.00 97.19 312 LYS A C 1
ATOM 2398 O O . LYS A 1 312 ? 11.812 -2.193 4.766 1.00 97.19 312 LYS A O 1
ATOM 2403 N N . GLY A 1 313 ? 12.301 -1.483 2.705 1.00 98.00 313 GLY A N 1
ATOM 2404 C CA . GLY A 1 313 ? 11.060 -0.729 2.513 1.00 98.00 313 GLY A CA 1
ATOM 2405 C C . GLY A 1 313 ? 9.824 -1.630 2.467 1.00 98.00 313 GLY A C 1
ATOM 2406 O O . GLY A 1 313 ? 8.801 -1.306 3.068 1.00 98.00 313 GLY A O 1
ATOM 2407 N N . GLU A 1 314 ? 9.922 -2.787 1.808 1.00 98.31 314 GLU A N 1
ATOM 2408 C CA . GLU A 1 314 ? 8.870 -3.802 1.845 1.00 98.31 314 GLU A CA 1
ATOM 2409 C C . GLU A 1 314 ? 8.598 -4.293 3.270 1.00 98.31 314 GLU A C 1
ATOM 2411 O O . GLU A 1 314 ? 7.438 -4.408 3.656 1.00 98.31 314 GLU A O 1
ATOM 2416 N N . ASP A 1 315 ? 9.641 -4.542 4.063 1.00 96.88 315 ASP A N 1
ATOM 2417 C CA . ASP A 1 315 ? 9.501 -5.011 5.447 1.00 96.88 315 ASP A CA 1
ATOM 2418 C C . ASP A 1 315 ? 8.771 -4.008 6.332 1.00 96.88 315 ASP A C 1
ATOM 2420 O O . ASP A 1 315 ? 7.836 -4.388 7.034 1.00 96.88 315 ASP A O 1
ATOM 2424 N N . LEU A 1 316 ? 9.093 -2.717 6.204 1.00 97.75 316 LEU A N 1
ATOM 2425 C CA . LEU A 1 316 ? 8.370 -1.659 6.910 1.00 97.75 316 LEU A CA 1
ATOM 2426 C C . LEU A 1 316 ? 6.865 -1.684 6.612 1.00 97.75 316 LEU A C 1
ATOM 2428 O O . LEU A 1 316 ? 6.058 -1.424 7.504 1.00 97.75 316 LEU A O 1
ATOM 2432 N N . ILE A 1 317 ? 6.466 -1.994 5.373 1.00 97.06 317 ILE A N 1
ATOM 2433 C CA . ILE A 1 317 ? 5.047 -2.124 5.015 1.00 97.06 317 ILE A CA 1
ATOM 2434 C C . ILE A 1 317 ? 4.432 -3.325 5.740 1.00 97.06 317 ILE A C 1
ATOM 2436 O O . ILE A 1 317 ? 3.360 -3.176 6.330 1.00 97.06 317 ILE A O 1
ATOM 2440 N N . ARG A 1 318 ? 5.106 -4.482 5.746 1.00 94.00 318 ARG A N 1
ATOM 2441 C CA . ARG A 1 318 ? 4.620 -5.698 6.428 1.00 94.00 318 ARG A CA 1
ATOM 2442 C C . ARG A 1 318 ? 4.454 -5.471 7.931 1.00 94.00 318 ARG A C 1
ATOM 2444 O O . ARG A 1 318 ? 3.439 -5.856 8.504 1.00 94.00 318 ARG A O 1
ATOM 2451 N N . GLU A 1 319 ? 5.416 -4.790 8.543 1.00 93.31 319 GLU A N 1
ATOM 2452 C CA . GLU A 1 319 ? 5.447 -4.476 9.975 1.00 93.31 319 GLU A CA 1
ATOM 2453 C C . GLU A 1 319 ? 4.474 -3.351 10.368 1.00 93.31 319 GLU A C 1
ATOM 2455 O O . GLU A 1 319 ? 4.109 -3.219 11.535 1.00 93.31 319 GLU A O 1
ATOM 2460 N N . SER A 1 320 ? 4.006 -2.545 9.408 1.00 93.62 320 SER A N 1
ATOM 2461 C CA . SER A 1 320 ? 3.151 -1.381 9.686 1.00 93.62 320 SER A CA 1
ATOM 2462 C C . SER A 1 320 ? 1.759 -1.723 10.229 1.00 93.62 320 SER A C 1
ATOM 2464 O O . SER A 1 320 ? 1.086 -0.854 10.789 1.00 93.62 320 SER A O 1
ATOM 2466 N N . GLY A 1 321 ? 1.289 -2.955 10.010 1.00 90.25 321 GLY A N 1
ATOM 2467 C CA . GLY A 1 321 ? -0.087 -3.370 10.288 1.00 90.25 321 GLY A CA 1
ATOM 2468 C C . GLY A 1 321 ? -1.134 -2.800 9.318 1.00 90.25 321 GLY A C 1
ATOM 2469 O O . GLY A 1 321 ? -2.331 -3.022 9.521 1.00 90.25 321 GLY A O 1
ATOM 2470 N N . ILE A 1 322 ? -0.723 -2.070 8.275 1.00 94.81 322 ILE A N 1
ATOM 2471 C CA . ILE A 1 322 ? -1.602 -1.609 7.193 1.00 94.81 322 ILE A CA 1
ATOM 2472 C C . ILE A 1 322 ? -1.805 -2.772 6.206 1.00 94.81 322 ILE A C 1
ATOM 2474 O O . ILE A 1 322 ? -0.810 -3.298 5.710 1.00 94.81 322 ILE A O 1
ATOM 2478 N N . PRO A 1 323 ? -3.051 -3.159 5.860 1.00 96.00 323 PRO A N 1
ATOM 2479 C CA . PRO A 1 323 ? -3.288 -4.162 4.819 1.00 96.00 323 PRO A CA 1
ATOM 2480 C C . PRO A 1 323 ? -2.643 -3.744 3.498 1.00 96.00 323 PRO A C 1
ATOM 2482 O O . PRO A 1 323 ? -2.857 -2.613 3.040 1.00 96.00 323 PRO A O 1
ATOM 2485 N N . TYR A 1 324 ? -1.875 -4.630 2.870 1.00 97.94 324 TYR A N 1
ATOM 2486 C CA . TYR A 1 324 ? -0.999 -4.230 1.769 1.00 97.94 324 TYR A CA 1
ATOM 2487 C C . TYR A 1 324 ? -1.014 -5.181 0.571 1.00 97.94 324 TYR A C 1
ATOM 2489 O O . TYR A 1 324 ? -1.494 -6.306 0.648 1.00 97.94 324 TYR A O 1
ATOM 2497 N N . THR A 1 325 ? -0.436 -4.718 -0.536 1.00 98.75 325 THR A N 1
ATOM 2498 C CA . THR A 1 325 ? 0.060 -5.563 -1.629 1.00 98.75 325 THR A CA 1
ATOM 2499 C C . THR A 1 325 ? 1.416 -5.037 -2.067 1.00 98.75 325 THR A C 1
ATOM 2501 O O . THR A 1 325 ? 1.578 -3.834 -2.286 1.00 98.75 325 THR A O 1
ATOM 2504 N N . ILE A 1 326 ? 2.387 -5.924 -2.246 1.00 98.88 326 ILE A N 1
ATOM 2505 C CA . ILE A 1 326 ? 3.688 -5.578 -2.816 1.00 98.88 326 ILE A CA 1
ATOM 2506 C C . ILE A 1 326 ? 3.777 -6.201 -4.205 1.00 98.88 326 ILE A C 1
ATOM 2508 O O . ILE A 1 326 ? 3.792 -7.421 -4.361 1.00 98.88 326 ILE A O 1
ATOM 2512 N N . VAL A 1 327 ? 3.849 -5.339 -5.214 1.00 98.88 327 VAL A N 1
ATOM 2513 C CA . VAL A 1 327 ? 4.049 -5.721 -6.610 1.00 98.88 327 VAL A CA 1
ATOM 2514 C C . VAL A 1 327 ? 5.533 -5.574 -6.915 1.00 98.88 327 VAL A C 1
ATOM 2516 O O . VAL A 1 327 ? 6.097 -4.495 -6.728 1.00 98.88 327 VAL A O 1
ATOM 2519 N N . ARG A 1 328 ? 6.169 -6.634 -7.410 1.00 98.62 328 ARG A N 1
ATOM 2520 C CA . ARG A 1 328 ? 7.576 -6.660 -7.831 1.00 98.62 328 ARG A CA 1
ATOM 2521 C C . ARG A 1 328 ? 7.662 -6.808 -9.353 1.00 98.62 328 ARG A C 1
ATOM 2523 O O . ARG A 1 328 ? 7.797 -7.918 -9.868 1.00 98.62 328 ARG A O 1
ATOM 2530 N N . PRO A 1 329 ? 7.563 -5.713 -10.123 1.00 98.19 329 PRO A N 1
ATOM 2531 C CA . PRO A 1 329 ? 7.700 -5.803 -11.566 1.00 98.19 329 PRO A CA 1
ATOM 2532 C C . PRO A 1 329 ? 9.067 -6.365 -11.953 1.00 98.19 329 PRO A C 1
ATOM 2534 O O . PRO A 1 329 ? 10.094 -5.987 -11.379 1.00 98.19 329 PRO A O 1
ATOM 2537 N N . CYS A 1 330 ? 9.084 -7.190 -12.996 1.00 95.81 330 CYS A N 1
ATOM 2538 C CA . CYS A 1 330 ? 10.285 -7.399 -13.794 1.00 95.81 330 CYS A CA 1
ATOM 2539 C C . CYS A 1 330 ? 10.662 -6.109 -14.563 1.00 95.81 330 CYS A C 1
ATOM 2541 O O . CYS A 1 330 ? 10.175 -5.013 -14.273 1.00 95.81 330 CYS A O 1
ATOM 2543 N N . ALA A 1 331 ? 11.571 -6.189 -15.539 1.00 92.19 331 ALA A N 1
ATOM 2544 C CA . ALA A 1 331 ? 12.086 -5.000 -16.213 1.00 92.19 331 ALA A CA 1
ATOM 2545 C C . ALA A 1 331 ? 10.968 -4.164 -16.876 1.00 92.19 331 ALA A C 1
ATOM 2547 O O . ALA A 1 331 ? 10.279 -4.620 -17.781 1.00 92.19 331 ALA A O 1
ATOM 2548 N N . LEU A 1 332 ? 10.803 -2.923 -16.417 1.00 93.06 332 LEU A N 1
ATOM 2549 C CA . LEU A 1 332 ? 9.749 -2.023 -16.889 1.00 93.06 332 LEU A CA 1
ATOM 2550 C C . LEU A 1 332 ? 10.008 -1.488 -18.307 1.00 93.06 332 LEU A C 1
ATOM 2552 O O . LEU A 1 332 ? 11.073 -0.912 -18.548 1.00 93.06 332 LEU A O 1
ATOM 2556 N N . THR A 1 333 ? 9.002 -1.566 -19.181 1.00 93.00 333 THR A N 1
ATOM 2557 C CA . THR A 1 333 ? 9.008 -1.030 -20.555 1.00 93.00 333 THR A CA 1
ATOM 2558 C C . THR A 1 333 ? 7.934 0.044 -20.768 1.00 93.00 333 THR A C 1
ATOM 2560 O O . THR A 1 333 ? 7.039 0.233 -19.938 1.00 93.00 333 THR A O 1
ATOM 2563 N N . GLU A 1 334 ? 8.040 0.795 -21.869 1.00 91.62 334 GLU A N 1
ATOM 2564 C CA . GLU A 1 334 ? 7.001 1.738 -22.330 1.00 91.62 334 GLU A CA 1
ATOM 2565 C C . GLU A 1 334 ? 6.009 1.097 -23.322 1.00 91.62 334 GLU A C 1
ATOM 2567 O O . GLU A 1 334 ? 5.160 1.797 -23.866 1.00 91.62 334 GLU A O 1
ATOM 2572 N N . GLU A 1 335 ? 6.091 -0.222 -23.531 1.00 93.50 335 GLU A N 1
ATOM 2573 C CA . GLU A 1 335 ? 5.161 -0.992 -24.369 1.00 93.50 335 GLU A CA 1
ATOM 2574 C C . GLU A 1 335 ? 3.708 -0.853 -23.869 1.00 93.50 335 GLU A C 1
ATOM 2576 O O . GLU A 1 335 ? 3.490 -0.574 -22.681 1.00 93.50 335 GLU A O 1
ATOM 2581 N N . PRO A 1 336 ? 2.693 -1.046 -24.731 1.00 95.12 336 PRO A N 1
ATOM 2582 C CA . PRO A 1 336 ? 1.299 -1.059 -24.293 1.00 95.12 336 PRO A CA 1
ATOM 2583 C C . PRO A 1 336 ? 1.015 -2.204 -23.303 1.00 95.12 336 PRO A C 1
ATOM 2585 O O . PRO A 1 336 ? 1.711 -3.219 -23.275 1.00 95.12 336 PRO A O 1
ATOM 2588 N N . ALA A 1 337 ? -0.025 -2.036 -22.481 1.00 96.69 337 ALA A N 1
ATOM 2589 C CA . ALA A 1 337 ? -0.625 -3.148 -21.741 1.00 96.69 337 ALA A CA 1
ATOM 2590 C C . ALA A 1 337 ? -1.371 -4.076 -22.712 1.00 96.69 337 ALA A C 1
ATOM 2592 O O . ALA A 1 337 ? -1.769 -3.645 -23.795 1.00 96.69 337 ALA A O 1
ATOM 2593 N N . GLY A 1 338 ? -1.580 -5.333 -22.325 1.00 95.88 338 GLY A N 1
ATOM 2594 C CA . GLY A 1 338 ? -2.350 -6.277 -23.143 1.00 95.88 338 GLY A CA 1
ATOM 2595 C C . GLY A 1 338 ? -1.742 -7.668 -23.251 1.00 95.88 338 GLY A C 1
ATOM 2596 O O . GLY A 1 338 ? -2.498 -8.623 -23.340 1.00 95.88 338 GLY A O 1
ATOM 2597 N N . ALA A 1 339 ? -0.424 -7.804 -23.116 1.00 96.06 339 ALA A N 1
ATOM 2598 C CA . ALA A 1 339 ? 0.245 -9.103 -23.160 1.00 96.06 339 ALA A CA 1
ATOM 2599 C C . ALA A 1 339 ? -0.214 -10.035 -22.026 1.00 96.06 339 ALA A C 1
ATOM 2601 O O . ALA A 1 339 ? -0.565 -9.557 -20.943 1.00 96.06 339 ALA A O 1
ATOM 2602 N N . ASP A 1 340 ? -0.165 -11.348 -22.255 1.00 96.81 340 ASP A N 1
ATOM 2603 C CA . ASP A 1 340 ? -0.396 -12.336 -21.200 1.00 96.81 340 ASP A CA 1
ATOM 2604 C C . ASP A 1 340 ? 0.688 -12.252 -20.127 1.00 96.81 340 ASP A C 1
ATOM 2606 O O . ASP A 1 340 ? 1.835 -11.864 -20.386 1.00 96.81 340 ASP A O 1
ATOM 2610 N N . LEU A 1 341 ? 0.315 -12.608 -18.899 1.00 98.19 341 LEU A N 1
ATOM 2611 C CA . LEU A 1 341 ? 1.126 -12.355 -17.716 1.00 98.19 341 LEU A CA 1
ATOM 2612 C C . LEU A 1 341 ? 1.477 -13.639 -16.981 1.00 98.19 341 LEU A C 1
ATOM 2614 O O . LEU A 1 341 ? 0.710 -14.597 -16.946 1.00 98.19 341 LEU A O 1
ATOM 2618 N N . VAL A 1 342 ? 2.626 -13.603 -16.319 1.00 98.31 342 VAL A N 1
ATOM 2619 C CA . VAL A 1 342 ? 3.045 -14.607 -15.344 1.00 98.31 342 VAL A CA 1
ATOM 2620 C C . VAL A 1 342 ? 3.234 -13.908 -14.010 1.00 98.31 342 VAL A C 1
ATOM 2622 O O . VAL A 1 342 ? 4.047 -12.986 -13.905 1.00 98.31 342 VAL A O 1
ATOM 2625 N N . PHE A 1 343 ? 2.475 -14.356 -13.014 1.00 98.44 343 PHE A N 1
ATOM 2626 C CA . PHE A 1 343 ? 2.640 -13.996 -11.612 1.00 98.44 343 PHE A CA 1
ATOM 2627 C C . PHE A 1 343 ? 3.373 -15.142 -10.921 1.00 98.44 343 PHE A C 1
ATOM 2629 O O . PHE A 1 343 ? 3.027 -16.303 -11.129 1.00 98.44 343 PHE A O 1
ATOM 2636 N N . ASP A 1 344 ? 4.368 -14.816 -10.108 1.00 98.12 344 ASP A N 1
ATOM 2637 C CA . ASP A 1 344 ? 5.080 -15.788 -9.281 1.00 98.12 344 ASP A CA 1
ATOM 2638 C C . ASP A 1 344 ? 5.438 -15.167 -7.925 1.00 98.12 344 ASP A C 1
ATOM 2640 O O . ASP A 1 344 ? 5.266 -13.962 -7.708 1.00 98.12 344 ASP A O 1
ATOM 2644 N N . GLN A 1 345 ? 5.908 -15.988 -6.994 1.00 97.44 345 GLN A N 1
ATOM 2645 C CA . GLN A 1 345 ? 6.366 -15.548 -5.682 1.00 97.44 345 GLN A CA 1
ATOM 2646 C C . GLN A 1 345 ? 7.704 -16.195 -5.331 1.00 97.44 345 GLN A C 1
ATOM 2648 O O . GLN A 1 345 ? 8.031 -17.297 -5.767 1.00 97.44 345 GLN A O 1
ATOM 2653 N N . GLY A 1 346 ? 8.451 -15.534 -4.450 1.00 94.38 346 GLY A N 1
ATOM 2654 C CA . GLY A 1 346 ? 9.745 -16.028 -3.977 1.00 94.38 346 GLY A CA 1
ATOM 2655 C C . GLY A 1 346 ? 10.939 -15.466 -4.744 1.00 94.38 346 GLY A C 1
ATOM 2656 O O . GLY A 1 346 ? 12.073 -15.873 -4.495 1.00 94.38 346 GLY A O 1
ATOM 2657 N N . ASP A 1 347 ? 10.693 -14.501 -5.626 1.00 93.56 347 ASP A N 1
ATOM 2658 C CA . ASP A 1 347 ? 11.688 -13.815 -6.431 1.00 93.56 347 ASP A CA 1
ATOM 2659 C C . ASP A 1 347 ? 12.431 -14.739 -7.411 1.00 93.56 347 ASP A C 1
ATOM 2661 O O . ASP A 1 347 ? 13.664 -14.767 -7.467 1.00 93.56 347 ASP A O 1
ATOM 2665 N N . ASN A 1 348 ? 11.667 -15.508 -8.192 1.00 91.81 348 ASN A N 1
ATOM 2666 C CA . ASN A 1 348 ? 12.173 -16.598 -9.032 1.00 91.81 348 ASN A CA 1
ATOM 2667 C C . ASN A 1 348 ? 12.177 -16.290 -10.539 1.00 91.81 348 ASN A C 1
ATOM 2669 O O . ASN A 1 348 ? 12.942 -16.907 -11.282 1.00 91.81 348 ASN A O 1
ATOM 2673 N N . ILE A 1 349 ? 11.387 -15.323 -11.019 1.00 94.50 349 ILE A N 1
ATOM 2674 C CA . ILE A 1 349 ? 11.244 -15.075 -12.468 1.00 94.50 349 ILE A CA 1
ATOM 2675 C C . ILE A 1 349 ? 12.010 -13.843 -12.952 1.00 94.50 349 ILE A C 1
ATOM 2677 O O . ILE A 1 349 ? 12.146 -12.840 -12.257 1.00 94.50 349 ILE A O 1
ATOM 2681 N N . THR A 1 350 ? 12.498 -13.885 -14.189 1.00 93.00 350 THR A N 1
ATOM 2682 C CA . THR A 1 350 ? 13.019 -12.718 -14.916 1.00 93.00 350 THR A CA 1
ATOM 2683 C C . THR A 1 350 ? 12.213 -12.489 -16.189 1.00 93.00 350 THR A C 1
ATOM 2685 O O . THR A 1 350 ? 11.627 -13.417 -16.758 1.00 93.00 350 THR A O 1
ATOM 2688 N N . GLY A 1 351 ? 12.174 -11.238 -16.644 1.00 93.75 351 GLY A N 1
ATOM 2689 C CA . GLY A 1 351 ? 11.487 -10.854 -17.870 1.00 93.75 351 GLY A CA 1
ATOM 2690 C C . GLY A 1 351 ? 11.316 -9.346 -17.977 1.00 93.75 351 GLY A C 1
ATOM 2691 O O . GLY A 1 351 ? 12.067 -8.576 -17.369 1.00 93.75 351 GLY A O 1
ATOM 2692 N N . LYS A 1 352 ? 10.291 -8.934 -18.718 1.00 94.00 352 LYS A N 1
ATOM 2693 C CA . LYS A 1 352 ? 9.867 -7.540 -18.842 1.00 94.00 352 LYS A CA 1
ATOM 2694 C C . LYS A 1 352 ? 8.371 -7.387 -18.620 1.00 94.00 352 LYS A C 1
ATOM 2696 O O . LYS A 1 352 ? 7.640 -8.369 -18.692 1.00 94.00 352 LYS A O 1
ATOM 2701 N N . ILE A 1 353 ? 7.921 -6.167 -18.358 1.00 96.88 353 ILE A N 1
ATOM 2702 C CA . ILE A 1 353 ? 6.501 -5.832 -18.268 1.00 96.88 353 ILE A CA 1
ATOM 2703 C C . ILE A 1 353 ? 6.260 -4.346 -18.534 1.00 96.88 353 ILE A C 1
ATOM 2705 O O . ILE A 1 353 ? 7.070 -3.493 -18.164 1.00 96.88 353 ILE A O 1
ATOM 2709 N N . SER A 1 354 ? 5.122 -4.035 -19.149 1.00 96.88 354 SER A N 1
ATOM 2710 C CA . SER A 1 354 ? 4.687 -2.662 -19.393 1.00 96.88 354 SER A CA 1
ATOM 2711 C C . SER A 1 354 ? 4.427 -1.905 -18.088 1.00 96.88 354 SER A C 1
ATOM 2713 O O . SER A 1 354 ? 3.799 -2.411 -17.155 1.00 96.88 354 SER A O 1
ATOM 2715 N N . ARG A 1 355 ? 4.836 -0.632 -18.041 1.00 97.44 355 ARG A N 1
ATOM 2716 C CA . ARG A 1 355 ? 4.443 0.291 -16.960 1.00 97.44 355 ARG A CA 1
ATOM 2717 C C . ARG A 1 355 ? 2.934 0.540 -16.901 1.00 97.44 355 ARG A C 1
ATOM 2719 O O . ARG A 1 355 ? 2.441 0.870 -15.825 1.00 97.44 355 ARG A O 1
ATOM 2726 N N . GLU A 1 356 ? 2.231 0.429 -18.028 1.00 97.69 356 GLU A N 1
ATOM 2727 C CA . GLU A 1 356 ? 0.766 0.519 -18.079 1.00 97.69 356 GLU A CA 1
ATOM 2728 C C . GLU A 1 356 ? 0.133 -0.694 -17.407 1.00 97.69 356 GLU A C 1
ATOM 2730 O O . GLU A 1 356 ? -0.719 -0.531 -16.541 1.00 97.69 356 GLU A O 1
ATOM 2735 N N . GLU A 1 357 ? 0.635 -1.893 -17.699 1.00 98.31 357 GLU A N 1
ATOM 2736 C CA . GLU A 1 357 ? 0.150 -3.124 -17.073 1.00 98.31 357 GLU A CA 1
ATOM 2737 C C . GLU A 1 357 ? 0.351 -3.098 -15.546 1.00 98.31 357 GLU A C 1
ATOM 2739 O O . GLU A 1 357 ? -0.571 -3.403 -14.796 1.00 98.31 357 GLU A O 1
ATOM 2744 N N . ILE A 1 358 ? 1.506 -2.623 -15.054 1.00 98.69 358 ILE A N 1
ATOM 2745 C CA . ILE A 1 358 ? 1.721 -2.440 -13.605 1.00 98.69 358 ILE A CA 1
ATOM 2746 C C . ILE A 1 358 ? 0.732 -1.438 -13.000 1.00 98.69 358 ILE A C 1
ATOM 2748 O O . ILE A 1 358 ? 0.237 -1.664 -11.898 1.00 98.69 358 ILE A O 1
ATOM 2752 N N . ALA A 1 359 ? 0.422 -0.341 -13.697 1.00 98.62 359 ALA A N 1
ATOM 2753 C CA . ALA A 1 359 ? -0.556 0.624 -13.205 1.00 98.62 359 ALA A CA 1
ATOM 2754 C C . ALA A 1 359 ? -1.952 -0.004 -13.056 1.00 98.62 359 ALA A C 1
ATOM 2756 O O . ALA A 1 359 ? -2.614 0.231 -12.043 1.00 98.62 359 ALA A O 1
ATOM 2757 N N . LEU A 1 360 ? -2.369 -0.828 -14.022 1.00 98.38 360 LEU A N 1
ATOM 2758 C CA . LEU A 1 360 ? -3.636 -1.562 -13.981 1.00 98.38 360 LEU A CA 1
ATOM 2759 C C . LEU A 1 360 ? -3.660 -2.595 -12.845 1.00 98.38 360 LEU A C 1
ATOM 2761 O O . LEU A 1 360 ? -4.613 -2.604 -12.065 1.00 98.38 360 LEU A O 1
ATOM 2765 N N . ILE A 1 361 ? -2.583 -3.372 -12.672 1.00 98.75 361 ILE A N 1
ATOM 2766 C CA . ILE A 1 361 ? -2.429 -4.327 -11.560 1.00 98.75 361 ILE A CA 1
ATOM 2767 C C . ILE A 1 361 ? -2.542 -3.616 -10.208 1.00 98.75 361 ILE A C 1
ATOM 2769 O O . ILE A 1 361 ? -3.255 -4.090 -9.325 1.00 98.75 361 ILE A O 1
ATOM 2773 N N . CYS A 1 362 ? -1.884 -2.464 -10.031 1.00 98.75 362 CYS A N 1
ATOM 2774 C CA . CYS A 1 362 ? -1.951 -1.715 -8.775 1.00 98.75 362 CYS A CA 1
ATOM 2775 C C . CYS A 1 362 ? -3.368 -1.227 -8.450 1.00 98.75 362 CYS A C 1
ATOM 2777 O O . CYS A 1 362 ? -3.772 -1.252 -7.288 1.00 98.75 362 CYS A O 1
ATOM 2779 N N . ILE A 1 363 ? -4.119 -0.780 -9.462 1.00 98.00 363 ILE A N 1
ATOM 2780 C CA . ILE A 1 363 ? -5.512 -0.346 -9.293 1.00 98.00 363 ILE A CA 1
ATOM 2781 C C . ILE A 1 363 ? -6.404 -1.544 -8.959 1.00 98.00 363 ILE A C 1
ATOM 2783 O O . ILE A 1 363 ? -7.203 -1.457 -8.031 1.00 98.00 363 ILE A O 1
ATOM 2787 N N . ALA A 1 364 ? -6.248 -2.663 -9.668 1.00 98.12 364 ALA A N 1
ATOM 2788 C CA . ALA A 1 364 ? -7.023 -3.875 -9.416 1.00 98.12 364 ALA A CA 1
ATOM 2789 C C . ALA A 1 364 ? -6.753 -4.458 -8.019 1.00 98.12 364 ALA A C 1
ATOM 2791 O O . ALA A 1 364 ? -7.688 -4.857 -7.327 1.00 98.12 364 ALA A O 1
ATOM 2792 N N . ALA A 1 365 ? -5.494 -4.440 -7.568 1.00 98.44 365 ALA A N 1
ATOM 2793 C CA . ALA A 1 365 ? -5.111 -4.913 -6.241 1.00 98.44 365 ALA A CA 1
ATOM 2794 C C . ALA A 1 365 ? -5.852 -4.164 -5.121 1.00 98.44 365 ALA A C 1
ATOM 2796 O O . ALA A 1 365 ? -6.327 -4.795 -4.186 1.00 98.44 365 ALA A O 1
ATOM 2797 N N . LEU A 1 366 ? -6.035 -2.841 -5.232 1.00 96.69 366 LEU A N 1
ATOM 2798 C CA . LEU A 1 366 ? -6.755 -2.049 -4.222 1.00 96.69 366 LEU A CA 1
ATOM 2799 C C . LEU A 1 366 ? -8.201 -2.504 -3.979 1.00 96.69 366 LEU A C 1
ATOM 2801 O O . LEU A 1 366 ? -8.739 -2.266 -2.891 1.00 96.69 366 LEU A O 1
ATOM 2805 N N . GLU A 1 367 ? -8.843 -3.106 -4.977 1.00 94.69 367 GLU A N 1
ATOM 2806 C CA . GLU A 1 367 ? -10.237 -3.559 -4.912 1.00 94.69 367 GLU A CA 1
ATOM 2807 C C . GLU A 1 367 ? -10.362 -5.073 -4.696 1.00 94.69 367 GLU A C 1
ATOM 2809 O O . GLU A 1 367 ? -11.465 -5.575 -4.492 1.00 94.69 367 GLU A O 1
ATOM 2814 N N . SER A 1 368 ? -9.245 -5.804 -4.699 1.00 97.31 368 SER A N 1
ATOM 2815 C CA . SER A 1 368 ? -9.246 -7.259 -4.580 1.00 97.31 368 SER A CA 1
ATOM 2816 C C . SER A 1 368 ? -8.879 -7.716 -3.167 1.00 97.31 368 SER A C 1
ATOM 2818 O O . SER A 1 368 ? -7.756 -7.472 -2.718 1.00 97.31 368 SER A O 1
ATOM 2820 N N . PRO A 1 369 ? -9.757 -8.452 -2.465 1.00 96.12 369 PRO A N 1
ATOM 2821 C CA . PRO A 1 369 ? -9.368 -9.091 -1.212 1.00 96.12 369 PRO A CA 1
ATOM 2822 C C . PRO A 1 369 ? -8.333 -10.205 -1.424 1.00 96.12 369 PRO A C 1
ATOM 2824 O O . PRO A 1 369 ? -7.549 -10.486 -0.524 1.00 96.12 369 PRO A O 1
ATOM 2827 N N . TYR A 1 370 ? -8.261 -10.794 -2.623 1.00 97.94 370 TYR A N 1
ATOM 2828 C CA . TYR A 1 370 ? -7.273 -11.825 -2.961 1.00 97.94 370 TYR A CA 1
ATOM 2829 C C . TYR A 1 370 ? -5.847 -11.270 -3.085 1.00 97.94 370 TYR A C 1
ATOM 2831 O O . TYR A 1 370 ? -4.885 -12.021 -2.956 1.00 97.94 370 TYR A O 1
ATOM 2839 N N . ALA A 1 371 ? -5.702 -9.960 -3.308 1.00 98.06 371 ALA A N 1
ATOM 2840 C CA . ALA A 1 371 ? -4.409 -9.281 -3.334 1.00 98.06 371 ALA A CA 1
ATOM 2841 C C . ALA A 1 371 ? -3.924 -8.842 -1.938 1.00 98.06 371 ALA A C 1
ATOM 2843 O O . ALA A 1 371 ? -2.789 -8.372 -1.808 1.00 98.06 371 ALA A O 1
ATOM 2844 N N . CYS A 1 372 ? -4.764 -8.962 -0.903 1.00 96.75 372 CYS A N 1
ATOM 2845 C CA . CYS A 1 372 ? -4.427 -8.548 0.455 1.00 96.75 372 CYS A CA 1
ATOM 2846 C C . CYS A 1 372 ? -3.316 -9.416 1.048 1.00 96.75 372 CYS A C 1
ATOM 2848 O O . CYS A 1 372 ? -3.357 -10.639 0.966 1.00 96.75 372 CYS A O 1
ATOM 2850 N N . ASP A 1 373 ? -2.332 -8.752 1.651 1.00 95.62 373 ASP A N 1
ATOM 2851 C CA . ASP A 1 373 ? -1.168 -9.339 2.315 1.00 95.62 373 ASP A CA 1
ATOM 2852 C C . ASP A 1 373 ? -0.305 -10.214 1.377 1.00 95.62 373 ASP A C 1
ATOM 2854 O O . ASP A 1 373 ? 0.441 -11.095 1.811 1.00 95.62 373 ASP A O 1
ATOM 2858 N N . LYS A 1 374 ? -0.367 -9.940 0.063 1.00 97.81 374 LYS A N 1
ATOM 2859 C CA . LYS A 1 374 ? 0.425 -10.630 -0.964 1.00 97.81 374 LYS A CA 1
ATOM 2860 C C . LYS A 1 374 ? 1.665 -9.838 -1.363 1.00 97.81 374 LYS A C 1
ATOM 2862 O O . LYS A 1 374 ? 1.624 -8.624 -1.572 1.00 97.81 374 LYS A O 1
ATOM 2867 N N . THR A 1 375 ? 2.763 -10.564 -1.550 1.00 98.31 375 THR A N 1
ATOM 2868 C CA . THR A 1 375 ? 3.951 -10.117 -2.288 1.00 98.31 375 THR A CA 1
ATOM 2869 C C . THR A 1 375 ? 4.106 -11.016 -3.504 1.00 98.31 375 THR A C 1
ATOM 2871 O O . THR A 1 375 ? 4.069 -12.235 -3.354 1.00 98.31 375 THR A O 1
ATOM 2874 N N . PHE A 1 376 ? 4.263 -10.444 -4.694 1.00 98.62 376 PHE A N 1
ATOM 2875 C CA . PHE A 1 376 ? 4.451 -11.229 -5.914 1.00 98.62 376 PHE A CA 1
ATOM 2876 C C . PHE A 1 376 ? 5.292 -10.477 -6.934 1.00 98.62 376 PHE A C 1
ATOM 2878 O O . PHE A 1 376 ? 5.248 -9.244 -7.007 1.00 98.62 376 PHE A O 1
ATOM 2885 N N . GLU A 1 377 ? 6.021 -11.224 -7.752 1.00 98.19 377 GLU A N 1
ATOM 2886 C CA . GLU A 1 377 ? 6.654 -10.707 -8.951 1.00 98.19 377 GLU A CA 1
ATOM 2887 C C . GLU A 1 377 ? 5.843 -11.010 -10.206 1.00 98.19 377 GLU A C 1
ATOM 2889 O O . GLU A 1 377 ? 5.080 -11.971 -10.274 1.00 98.19 377 GLU A O 1
ATOM 2894 N N . VAL A 1 378 ? 5.972 -10.134 -11.202 1.00 98.62 378 VAL A N 1
ATOM 2895 C CA . VAL A 1 378 ? 5.154 -10.208 -12.412 1.00 98.62 378 VAL A CA 1
ATOM 2896 C C . VAL A 1 378 ? 5.953 -9.854 -13.663 1.00 98.62 378 VAL A C 1
ATOM 2898 O O . VAL A 1 378 ? 6.762 -8.914 -13.670 1.00 98.62 378 VAL A O 1
ATOM 2901 N N . LYS A 1 379 ? 5.711 -10.610 -14.737 1.00 97.94 379 LYS A N 1
ATOM 2902 C CA . LYS A 1 379 ? 6.245 -10.361 -16.082 1.00 97.94 379 LYS A CA 1
ATOM 2903 C C . LYS A 1 379 ? 5.204 -10.616 -17.170 1.00 97.94 379 LYS A C 1
ATOM 2905 O O . LYS A 1 379 ? 4.219 -11.308 -16.942 1.00 97.94 379 LYS A O 1
ATOM 2910 N N . SER A 1 380 ? 5.480 -10.104 -18.362 1.00 97.31 380 SER A N 1
ATOM 2911 C CA . SER A 1 380 ? 4.861 -10.539 -19.612 1.00 97.31 380 SER A CA 1
ATOM 2912 C C . SER A 1 380 ? 5.411 -11.904 -20.040 1.00 97.31 380 SER A C 1
ATOM 2914 O O . SER A 1 380 ? 6.580 -12.217 -19.781 1.00 97.31 380 SER A O 1
ATOM 2916 N N . VAL A 1 381 ? 4.589 -12.700 -20.726 1.00 96.75 381 VAL A N 1
ATOM 2917 C CA . VAL A 1 381 ? 5.046 -13.905 -21.443 1.00 96.75 381 VAL A CA 1
ATOM 2918 C C . VAL A 1 381 ? 5.955 -13.563 -22.626 1.00 96.75 381 VAL A C 1
ATOM 2920 O O . VAL A 1 381 ? 6.739 -14.406 -23.054 1.00 96.75 381 VAL A O 1
ATOM 2923 N N . VAL A 1 382 ? 5.877 -12.328 -23.137 1.00 94.62 382 VAL A N 1
ATOM 2924 C CA . VAL A 1 382 ? 6.644 -11.875 -24.301 1.00 94.62 382 VAL A CA 1
ATOM 2925 C C . VAL A 1 382 ? 8.134 -11.790 -23.940 1.00 94.62 382 VAL A C 1
ATOM 2927 O O . VAL A 1 382 ? 8.495 -11.079 -22.988 1.00 94.62 382 VAL A O 1
ATOM 2930 N N . PRO A 1 383 ? 9.022 -12.476 -24.687 1.00 90.06 383 PRO A N 1
ATOM 2931 C CA . PRO A 1 383 ? 10.458 -12.447 -24.445 1.00 90.06 383 PRO A CA 1
ATOM 2932 C C . PRO A 1 383 ? 11.032 -11.031 -24.470 1.00 90.06 383 PRO A C 1
ATOM 2934 O O . PRO A 1 383 ? 10.569 -10.154 -25.198 1.00 90.06 383 PRO A O 1
ATOM 2937 N N . PHE A 1 384 ? 12.101 -10.798 -23.705 1.00 85.00 384 PHE A N 1
ATOM 2938 C CA . PHE A 1 384 ? 12.725 -9.472 -23.628 1.00 85.00 384 PHE A CA 1
ATOM 2939 C C . PHE A 1 384 ? 13.171 -8.941 -25.005 1.00 85.00 384 PHE A C 1
ATOM 2941 O O . PHE A 1 384 ? 13.106 -7.737 -25.240 1.00 85.00 384 PHE A O 1
ATOM 2948 N N . SER A 1 385 ? 13.575 -9.838 -25.909 1.00 83.38 385 SER A N 1
ATOM 2949 C CA . SER A 1 385 ? 14.050 -9.551 -27.268 1.00 83.38 385 SER A CA 1
ATOM 2950 C C . SER A 1 385 ? 12.970 -9.121 -28.265 1.00 83.38 385 SER A C 1
ATOM 2952 O O . SER A 1 385 ? 13.322 -8.611 -29.323 1.00 83.38 385 SER A O 1
ATOM 2954 N N . GLU A 1 386 ? 11.685 -9.318 -27.963 1.00 88.75 386 GLU A N 1
ATOM 2955 C CA . GLU A 1 386 ? 10.592 -9.136 -28.928 1.00 88.75 386 GLU A CA 1
ATOM 2956 C C . GLU A 1 386 ? 9.636 -8.037 -28.471 1.00 88.75 386 GLU A C 1
ATOM 2958 O O . GLU A 1 386 ? 9.126 -8.136 -27.359 1.00 88.75 386 GLU A O 1
ATOM 2963 N N . PRO A 1 387 ? 9.365 -6.983 -29.258 1.00 89.75 387 PRO A N 1
ATOM 2964 C CA . PRO A 1 387 ? 8.437 -5.936 -28.843 1.00 89.75 387 PRO A CA 1
ATOM 2965 C C . PRO A 1 387 ? 7.003 -6.470 -28.744 1.00 89.75 387 PRO A C 1
ATOM 2967 O O . PRO A 1 387 ? 6.570 -7.261 -29.578 1.00 89.75 387 PRO A O 1
ATOM 2970 N N . PHE A 1 388 ? 6.243 -5.995 -27.756 1.00 93.19 388 PHE A N 1
ATOM 2971 C CA . PHE A 1 388 ? 4.795 -6.214 -27.721 1.00 93.19 388 PHE A CA 1
ATOM 2972 C C . PHE A 1 388 ? 4.051 -5.033 -28.353 1.00 93.19 388 PHE A C 1
ATOM 2974 O O . PHE A 1 388 ? 4.268 -3.879 -27.975 1.00 93.19 388 PHE A O 1
ATOM 2981 N N . THR A 1 389 ? 3.141 -5.324 -29.281 1.00 93.75 389 THR A N 1
ATOM 2982 C CA . THR A 1 389 ? 2.277 -4.342 -29.949 1.00 93.75 389 THR A CA 1
ATOM 2983 C C . THR A 1 389 ? 0.817 -4.765 -29.848 1.00 93.75 389 THR A C 1
ATOM 2985 O O . THR A 1 389 ? 0.515 -5.954 -29.828 1.00 93.75 389 THR A O 1
ATOM 2988 N N . VAL A 1 390 ? -0.089 -3.789 -29.814 1.00 93.75 390 VAL A N 1
ATOM 2989 C CA . VAL A 1 390 ? -1.538 -4.025 -29.818 1.00 93.75 390 VAL A CA 1
ATOM 2990 C C . VAL A 1 390 ? -2.076 -3.790 -31.222 1.00 93.75 390 VAL A C 1
ATOM 2992 O O . VAL A 1 390 ? -1.802 -2.742 -31.804 1.00 93.75 390 VAL A O 1
ATOM 2995 N N . ASP A 1 391 ? -2.843 -4.750 -31.733 1.00 92.25 391 ASP A N 1
ATOM 2996 C CA . ASP A 1 391 ? -3.646 -4.584 -32.941 1.00 92.25 391 ASP A CA 1
ATOM 2997 C C . ASP A 1 391 ? -4.843 -3.656 -32.637 1.00 92.25 391 ASP A C 1
ATOM 2999 O O . ASP A 1 391 ? -5.667 -3.998 -31.784 1.00 92.25 391 ASP A O 1
ATOM 3003 N N . PRO A 1 392 ? -4.953 -2.475 -33.276 1.00 90.00 392 PRO A N 1
ATOM 3004 C CA . PRO A 1 392 ? -6.072 -1.563 -33.050 1.00 90.00 392 PRO A CA 1
ATOM 3005 C C . PRO A 1 392 ? -7.432 -2.120 -33.486 1.00 90.00 392 PRO A C 1
ATOM 3007 O O . PRO A 1 392 ? -8.449 -1.685 -32.945 1.00 90.00 392 PRO A O 1
ATOM 3010 N N . GLU A 1 393 ? -7.469 -3.045 -34.452 1.00 93.81 393 GLU A N 1
ATOM 3011 C CA . GLU A 1 393 ? -8.714 -3.660 -34.936 1.00 93.81 393 GLU A CA 1
ATOM 3012 C C . GLU A 1 393 ? -9.192 -4.785 -34.012 1.00 93.81 393 GLU A C 1
ATOM 3014 O O . GLU A 1 393 ? -10.389 -5.062 -33.935 1.00 93.81 393 GLU A O 1
ATOM 3019 N N . ASN A 1 394 ? -8.268 -5.392 -33.264 1.00 90.81 394 ASN A N 1
ATOM 3020 C CA . ASN A 1 394 ? -8.550 -6.459 -32.312 1.00 90.81 394 ASN A CA 1
ATOM 3021 C C . ASN A 1 394 ? -7.752 -6.274 -31.005 1.00 90.81 394 ASN A C 1
ATOM 3023 O O . ASN A 1 394 ? -6.798 -7.016 -30.737 1.00 90.81 394 ASN A O 1
ATOM 3027 N N . PRO A 1 395 ? -8.104 -5.267 -30.184 1.00 91.44 395 PRO A N 1
ATOM 3028 C CA . PRO A 1 395 ? -7.379 -4.996 -28.954 1.00 91.44 395 PRO A CA 1
ATOM 3029 C C . PRO A 1 395 ? -7.571 -6.133 -27.934 1.00 91.44 395 PRO A C 1
ATOM 3031 O O . PRO A 1 395 ? -8.666 -6.692 -27.835 1.00 91.44 395 PRO A O 1
ATOM 3034 N N . PRO A 1 396 ? -6.546 -6.450 -27.117 1.00 91.50 396 PRO A N 1
ATOM 3035 C CA . PRO A 1 396 ? -6.680 -7.417 -26.036 1.00 91.50 396 PRO A CA 1
ATOM 3036 C C . PRO A 1 396 ? -7.831 -7.048 -25.088 1.00 91.50 396 PRO A C 1
ATOM 3038 O O . PRO A 1 396 ? -8.000 -5.863 -24.774 1.00 91.50 396 PRO A O 1
ATOM 3041 N N . PRO A 1 397 ? -8.603 -8.032 -24.595 1.00 91.75 397 PRO A N 1
ATOM 3042 C CA . PRO A 1 397 ? -9.674 -7.768 -23.644 1.00 91.75 397 PRO A CA 1
ATOM 3043 C C . PRO A 1 397 ? -9.127 -7.226 -22.314 1.00 91.75 397 PRO A C 1
ATOM 3045 O O . PRO A 1 397 ? -7.965 -7.446 -21.956 1.00 91.75 397 PRO A O 1
ATOM 3048 N N . GLU A 1 398 ? -9.982 -6.538 -21.550 1.00 91.12 398 GLU A N 1
ATOM 3049 C CA . GLU A 1 398 ? -9.651 -6.157 -20.173 1.00 91.12 398 GLU A CA 1
ATOM 3050 C C . GLU A 1 398 ? -9.405 -7.423 -19.336 1.00 91.12 398 GLU A C 1
ATOM 3052 O O . GLU A 1 398 ? -10.174 -8.384 -19.391 1.00 91.12 398 GLU A O 1
ATOM 3057 N N . LYS A 1 399 ? -8.306 -7.438 -18.574 1.00 95.44 399 LYS A N 1
ATOM 3058 C CA . LYS A 1 399 ? -7.922 -8.589 -17.754 1.00 95.44 399 LYS A CA 1
ATOM 3059 C C . LYS A 1 399 ? -8.633 -8.561 -16.407 1.00 95.44 399 LYS A C 1
ATOM 3061 O O . LYS A 1 399 ? -8.580 -7.555 -15.700 1.00 95.44 399 LYS A O 1
ATOM 3066 N N . ASP A 1 400 ? -9.181 -9.700 -15.993 1.00 96.75 400 ASP A N 1
ATOM 3067 C CA . ASP A 1 400 ? -9.531 -9.920 -14.591 1.00 96.75 400 ASP A CA 1
ATOM 3068 C C . ASP A 1 400 ? -8.291 -10.372 -13.809 1.00 96.75 400 ASP A C 1
ATOM 3070 O O . ASP A 1 400 ? -7.866 -11.529 -13.865 1.00 96.75 400 ASP A O 1
ATOM 3074 N N . TYR A 1 401 ? -7.693 -9.442 -13.064 1.00 98.31 401 TYR A N 1
ATOM 3075 C CA . TYR A 1 401 ? -6.507 -9.733 -12.261 1.00 98.31 401 TYR A CA 1
ATOM 3076 C C . TYR A 1 401 ? -6.790 -10.648 -11.059 1.00 98.31 401 TYR A C 1
ATOM 3078 O O . TYR A 1 401 ? -5.850 -11.246 -10.533 1.00 98.31 401 TYR A O 1
ATOM 3086 N N . ASN A 1 402 ? -8.051 -10.815 -10.630 1.00 97.94 402 ASN A N 1
ATOM 3087 C CA . ASN A 1 402 ? -8.378 -11.704 -9.508 1.00 97.94 402 ASN A CA 1
ATOM 3088 C C . ASN A 1 402 ? -7.983 -13.151 -9.779 1.00 97.94 402 ASN A C 1
ATOM 3090 O O . ASN A 1 402 ? -7.554 -13.830 -8.850 1.00 97.94 402 ASN A O 1
ATOM 3094 N N . ILE A 1 403 ? -8.070 -13.591 -11.036 1.00 97.75 403 ILE A N 1
ATOM 3095 C CA . ILE A 1 403 ? -7.685 -14.945 -11.446 1.00 97.75 403 ILE A CA 1
ATOM 3096 C C . ILE A 1 403 ? -6.213 -15.203 -11.091 1.00 97.75 403 ILE A C 1
ATOM 3098 O O . ILE A 1 403 ? -5.878 -16.279 -10.612 1.00 97.75 403 ILE A O 1
ATOM 3102 N N . TYR A 1 404 ? -5.350 -14.193 -11.241 1.00 98.06 404 TYR A N 1
ATOM 3103 C CA . TYR A 1 404 ? -3.939 -14.269 -10.859 1.00 98.06 404 TYR A CA 1
ATOM 3104 C C . TYR A 1 404 ? -3.743 -14.096 -9.350 1.00 98.06 404 TYR A C 1
ATOM 3106 O O . TYR A 1 404 ? -2.967 -14.820 -8.739 1.00 98.06 404 TYR A O 1
ATOM 3114 N N . PHE A 1 405 ? -4.450 -13.159 -8.708 1.00 98.50 405 PHE A N 1
ATOM 3115 C CA . PHE A 1 405 ? -4.308 -12.948 -7.262 1.00 98.50 405 PHE A CA 1
ATOM 3116 C C . PHE A 1 405 ? -4.704 -14.186 -6.444 1.00 98.50 405 PHE A C 1
ATOM 3118 O O . PHE A 1 405 ? -4.065 -14.488 -5.439 1.00 98.50 405 PHE A O 1
ATOM 3125 N N . GLN A 1 406 ? -5.711 -14.936 -6.894 1.00 97.75 406 GLN A N 1
ATOM 3126 C CA . GLN A 1 406 ? -6.168 -16.168 -6.246 1.00 97.75 406 GLN A CA 1
ATOM 3127 C C . GLN A 1 406 ? -5.130 -17.297 -6.264 1.00 97.75 406 GLN A C 1
ATOM 3129 O O . GLN A 1 406 ? -5.196 -18.181 -5.411 1.00 97.75 406 GLN A O 1
ATOM 3134 N N . THR A 1 407 ? -4.163 -17.280 -7.189 1.00 97.38 407 THR A N 1
ATOM 3135 C CA . THR A 1 407 ? -3.095 -18.294 -7.220 1.00 97.38 407 THR A CA 1
ATOM 3136 C C . THR A 1 407 ? -1.972 -18.001 -6.224 1.00 97.38 407 THR A C 1
ATOM 3138 O O . THR A 1 407 ? -1.121 -18.861 -5.998 1.00 97.38 407 THR A O 1
ATOM 3141 N N . LEU A 1 408 ? -1.941 -16.802 -5.631 1.00 97.62 408 LEU A N 1
ATOM 3142 C CA . LEU A 1 408 ? -0.887 -16.366 -4.717 1.00 97.62 408 LEU A CA 1
ATOM 3143 C C . LEU A 1 408 ? -1.132 -16.869 -3.290 1.00 97.62 408 LEU A C 1
ATOM 3145 O O . LEU A 1 408 ? -2.233 -16.788 -2.741 1.00 97.62 408 LEU A O 1
ATOM 3149 N N . LYS A 1 409 ? -0.063 -17.305 -2.633 1.00 95.19 409 LYS A N 1
ATOM 3150 C CA . LYS A 1 409 ? -0.050 -17.771 -1.244 1.00 95.19 409 LYS A CA 1
ATOM 3151 C C . LYS A 1 409 ? 0.352 -16.652 -0.287 1.00 95.19 409 LYS A C 1
ATOM 3153 O O . LYS A 1 409 ? 1.062 -15.715 -0.658 1.00 95.19 409 LYS A O 1
ATOM 3158 N N . ASP A 1 410 ? -0.128 -16.753 0.947 1.00 90.62 410 ASP A N 1
ATOM 3159 C CA . ASP A 1 410 ? 0.246 -15.832 2.022 1.00 90.62 410 ASP A CA 1
ATOM 3160 C C . ASP A 1 410 ? 1.697 -16.054 2.448 1.00 90.62 410 ASP A C 1
ATOM 3162 O O . ASP A 1 410 ? 2.202 -17.176 2.414 1.00 90.62 410 ASP A O 1
ATOM 3166 N N . GLY A 1 411 ? 2.365 -14.976 2.857 1.00 87.19 411 GLY A N 1
ATOM 3167 C CA . GLY A 1 411 ? 3.677 -15.041 3.502 1.00 87.19 411 GLY A CA 1
ATOM 3168 C C . GLY A 1 411 ? 4.870 -15.366 2.598 1.00 87.19 411 GLY A C 1
ATOM 3169 O O . GLY A 1 411 ? 5.984 -15.332 3.096 1.00 87.19 411 GLY A O 1
ATOM 3170 N N . ILE A 1 412 ? 4.689 -15.631 1.298 1.00 92.75 412 ILE A N 1
ATOM 3171 C CA . ILE A 1 412 ? 5.817 -15.915 0.394 1.00 92.75 412 ILE A CA 1
ATOM 3172 C C . ILE A 1 412 ? 6.495 -14.614 -0.047 1.00 92.75 412 ILE A C 1
ATOM 3174 O O . ILE A 1 412 ? 5.891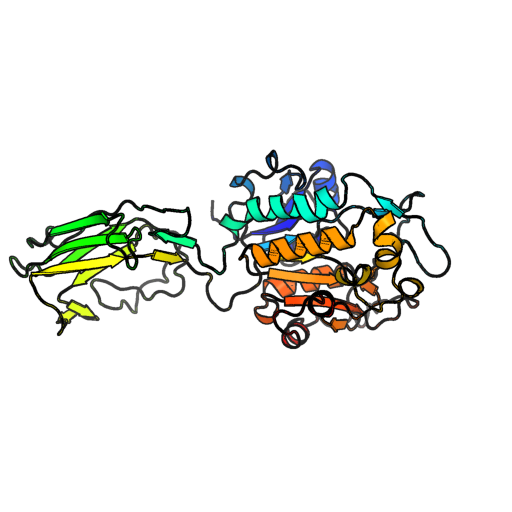 -13.780 -0.729 1.00 92.75 412 ILE A O 1
ATOM 3178 N N . THR A 1 413 ? 7.769 -14.450 0.311 1.00 91.50 413 THR A N 1
ATOM 3179 C CA . THR A 1 413 ? 8.542 -13.222 0.052 1.00 91.50 413 THR A CA 1
ATOM 3180 C C . THR A 1 413 ? 9.876 -13.460 -0.653 1.00 91.50 413 THR A C 1
ATOM 3182 O O . THR A 1 413 ? 10.450 -12.515 -1.202 1.00 91.50 413 THR A O 1
ATOM 3185 N N . GLY A 1 414 ? 10.389 -14.690 -0.649 1.00 89.19 414 GLY A N 1
ATOM 3186 C CA . GLY A 1 414 ? 11.733 -15.048 -1.107 1.00 89.19 414 GLY A CA 1
ATOM 3187 C C . GLY A 1 414 ? 12.792 -14.959 -0.004 1.00 89.19 414 GLY A C 1
ATOM 3188 O O . GLY A 1 414 ? 13.901 -15.467 -0.191 1.00 89.19 414 GLY A O 1
ATOM 3189 N N . LYS A 1 415 ? 12.471 -14.354 1.151 1.00 88.88 415 LYS A N 1
ATOM 3190 C CA . LYS A 1 415 ? 13.372 -14.285 2.314 1.00 88.88 415 LYS A CA 1
ATOM 3191 C C . LYS A 1 415 ? 13.549 -15.623 3.015 1.00 88.88 415 LYS A C 1
ATOM 3193 O O . LYS A 1 415 ? 14.562 -15.828 3.670 1.00 88.88 415 LYS A O 1
ATOM 3198 N N . GLU A 1 416 ? 12.627 -16.557 2.816 1.00 84.75 416 GLU A N 1
ATOM 3199 C CA . GLU A 1 416 ? 12.678 -17.893 3.412 1.00 84.75 416 GLU A CA 1
ATOM 3200 C C . GLU A 1 416 ? 13.963 -18.627 2.978 1.00 84.75 416 GLU A C 1
ATOM 3202 O O . GLU A 1 416 ? 14.552 -19.392 3.737 1.00 84.75 416 GLU A O 1
ATOM 3207 N N . SER A 1 417 ? 14.455 -18.320 1.770 1.00 75.44 417 SER A N 1
ATOM 3208 C CA . SER A 1 417 ? 15.736 -18.820 1.259 1.00 75.44 417 SER A CA 1
ATOM 3209 C C . SER A 1 417 ? 16.976 -18.182 1.904 1.00 75.44 417 SER A C 1
ATOM 3211 O O . SER A 1 417 ? 18.045 -18.783 1.859 1.00 75.44 417 SER A O 1
ATOM 3213 N N . LEU A 1 418 ? 16.845 -16.996 2.508 1.00 75.06 418 LEU A N 1
ATOM 3214 C CA . LEU A 1 418 ? 17.910 -16.306 3.249 1.00 75.06 418 LEU A CA 1
ATOM 3215 C C . LEU A 1 418 ? 18.008 -16.826 4.692 1.00 75.06 418 LEU A C 1
ATOM 3217 O O . LEU A 1 418 ? 19.099 -16.946 5.248 1.00 75.06 418 LEU A O 1
ATOM 3221 N N . GLU A 1 419 ? 16.866 -17.165 5.290 1.00 67.00 419 GLU A N 1
ATOM 3222 C CA . GLU A 1 419 ? 16.766 -17.632 6.678 1.00 67.00 419 GLU A CA 1
ATOM 3223 C C . GLU A 1 419 ? 17.236 -19.085 6.847 1.00 67.00 419 GLU A C 1
ATOM 3225 O O . GLU A 1 419 ? 17.909 -19.402 7.828 1.00 67.00 419 GLU A O 1
ATOM 3230 N N . GLN A 1 420 ? 16.976 -19.962 5.869 1.00 57.62 420 GLN A N 1
ATOM 3231 C CA . GLN A 1 420 ? 17.445 -21.359 5.896 1.00 57.62 420 GLN A CA 1
ATOM 3232 C C . GLN A 1 420 ? 18.978 -21.483 5.949 1.00 57.62 420 GLN A C 1
ATOM 3234 O O . GLN A 1 420 ? 19.503 -22.420 6.545 1.00 57.62 420 GLN A O 1
ATOM 3239 N N . SER A 1 421 ? 19.705 -20.517 5.388 1.00 50.22 421 SER A N 1
ATOM 3240 C CA . SER A 1 421 ? 21.169 -20.440 5.460 1.00 50.22 421 SER A CA 1
ATOM 3241 C C . SER A 1 421 ? 21.709 -20.006 6.824 1.00 50.22 421 SER A C 1
ATOM 3243 O O . SER A 1 421 ? 22.835 -20.364 7.153 1.00 50.22 421 SER A O 1
ATOM 3245 N N . ALA A 1 422 ? 20.937 -19.271 7.631 1.00 49.28 422 ALA A N 1
ATOM 3246 C CA . ALA A 1 422 ? 21.383 -18.793 8.944 1.00 49.28 422 ALA A CA 1
ATOM 3247 C C . ALA A 1 422 ? 21.356 -19.888 10.028 1.00 49.28 422 ALA A C 1
ATOM 3249 O O . ALA A 1 422 ? 22.029 -19.758 11.044 1.00 49.28 422 ALA A O 1
ATOM 3250 N N . ILE A 1 423 ? 20.594 -20.965 9.807 1.00 47.75 423 ILE A N 1
ATOM 3251 C CA . ILE A 1 423 ? 20.483 -22.122 10.715 1.00 47.75 423 ILE A CA 1
ATOM 3252 C C . ILE A 1 423 ? 21.536 -23.201 10.379 1.00 47.75 423 ILE A C 1
ATOM 3254 O O . ILE A 1 423 ? 21.796 -24.090 11.184 1.00 47.75 423 ILE A O 1
ATOM 3258 N N . ALA A 1 424 ? 22.159 -23.125 9.199 1.00 43.22 424 ALA A N 1
ATOM 3259 C CA . ALA A 1 424 ? 23.113 -24.114 8.694 1.00 43.22 424 ALA A CA 1
ATOM 3260 C C . ALA A 1 424 ? 24.597 -23.782 8.983 1.00 43.22 424 ALA A C 1
ATOM 3262 O O . ALA A 1 424 ? 25.472 -24.394 8.367 1.00 43.22 424 ALA A O 1
ATOM 3263 N N . VAL A 1 425 ? 24.880 -22.826 9.881 1.00 39.50 425 VAL A N 1
ATOM 3264 C CA . VAL A 1 425 ? 26.239 -22.400 10.282 1.00 39.50 425 VAL A CA 1
ATOM 3265 C C . VAL A 1 425 ? 26.529 -22.771 11.727 1.00 39.50 425 VAL A C 1
ATOM 3267 O O . VAL A 1 425 ? 25.675 -22.465 12.589 1.00 39.50 425 VAL A O 1
#

Secondary structure (DSSP, 8-state):
-----EEEEETTTSTTHHHHHHHHHHTT--EEEEES-HHHHHHHH-SSSEEEE--TT-GGG--GGGGTTEEEEEE----EEEETT---TT---SEETTEEPPEEEESS-HIIIIIIHHHHHHHHHHHHH--TT-EEEEEEETTEEE----EE--GGGGT---EEEEEEESS-SGGG--EEEEEEEE--GGG--EEEEEE------TTPPPEETTEE-TTPPPP-GGG---EEEEEESB-GGG-B-TT---EEEEEEE-EEEEPPPSSP--SEEEE--TTTTSTT-TT--GGGS-HHHHTTTTTTTHHHHHHHHHHHHHHTT--EEEEEESEEESSPS-S-EEEESSS----EEEHHHHHHHHHHHHH-GGGTTEEEEEEESS-TTS-----SSSPPPPP-THHHHTTPPTT--STHHHHHHHS--

pLDDT: mean 84.69, std 14.33, range [33.69, 98.88]

Organism: Gossypium tomentosum (NCBI:txid34277)